Protein AF-0000000082575675 (afdb_homodimer)

Foldseek 3Di:
DDPVVQLVLQLVLLVLLLVLLVLLQPDDQAQALCRVLLVVLSVLSNLLNVVSVQQNVVSDGDDPQQSVLSVLLSVLSVLSSVLSVCRRLAARLLCLVCVVVSLVSSLVSLVSNLVSLVSHDCVPGDDDPVSSVSSVVSSVVSVVVNPDSPDDDPLSVVLLVQLQPDLQHDLVSLVVNCNNSVVQAPVSLVSNVVNLVVVCVVVVNCPDPVNVSSVSSSVNSNVSNCVPPVPPDDPPDPPDPPVPPPPCPDPQAQVVPPNDDQPAWDQAPVRGTDRPVCVVVCVPVPRDRPPPPDPPPPPDD/DDPVVQLVLQLVLLVLLLVLLVLLQPDDQAQALCRVLLVVLSVLSNLLNVVSVQLNVVSDGDDPQQSVLSVLLSVLSVLSSVLSVCRRQAARLLCLVCVVVSLVSSLVSLVSNLVSLVSHDCVPGPDDPVSSVSSVVSSVVSVVCNPDSPDDDPLSVVLLVQLQVDLQHDLVSLVVNCNNSVVQAPVSLVSNVVNLVVVCVVVVNCPDPSNVSSVSSSVNSNVSNCVPPVPPDDPPDVPDDPPPPPPCPDPQAQVVPDNDDQPAWDQAPVRGTDRPCCVVVCVPVPRDRPPPPDPPDPPDD

pLDDT: mean 75.64, std 25.2, range [18.39, 97.75]

Nearest PDB structures (foldseek):
  7td2-assembly1_R  TM=2.313E-01  e=3.193E-01  Homo sapiens
  7ra3-assembly1_R  TM=1.760E-01  e=7.974E-01  Homo sapiens
  7td2-assembly1_R  TM=2.293E-01  e=9.152E-01  Homo sapiens
  7ra3-assembly1_R  TM=1.755E-01  e=5.450E-01  Homo sapiens
  8snb-assembly1_8K  TM=1.711E-01  e=9.849E+00  Strongylocentrotus purpuratus

Structure (mmCIF, N/CA/C/O backbone):
data_AF-0000000082575675-model_v1
#
loop_
_entity.id
_entity.type
_entity.pdbx_description
1 polymer 'RING-type E3 ubiquitin transferase'
#
loop_
_atom_site.group_PDB
_atom_site.id
_atom_site.type_symbol
_atom_site.label_atom_id
_atom_site.label_alt_id
_atom_site.label_comp_id
_atom_site.label_asym_id
_atom_site.label_entity_id
_atom_site.label_seq_id
_atom_site.pdbx_PDB_ins_code
_atom_site.Cartn_x
_atom_site.Cartn_y
_atom_site.Cartn_z
_atom_site.occupancy
_atom_site.B_iso_or_equiv
_atom_site.auth_seq_id
_atom_site.auth_comp_id
_atom_site.auth_asym_id
_atom_site.auth_atom_id
_atom_site.pdbx_PDB_model_num
ATOM 1 N N . MET A 1 1 ? -35.219 -10.273 1.42 1 33.41 1 MET A N 1
ATOM 2 C CA . MET A 1 1 ? -33.938 -10.016 0.736 1 33.41 1 MET A CA 1
ATOM 3 C C . MET A 1 1 ? -33.062 -11.258 0.733 1 33.41 1 MET A C 1
ATOM 5 O O . MET A 1 1 ? -32.75 -11.797 1.793 1 33.41 1 MET A O 1
ATOM 9 N N . GLY A 1 2 ? -32.906 -12.031 -0.194 1 40.53 2 GLY A N 1
ATOM 10 C CA . GLY A 1 2 ? -32.469 -13.422 -0.249 1 40.53 2 GLY A CA 1
ATOM 11 C C . GLY A 1 2 ? -30.984 -13.586 -0.082 1 40.53 2 GLY A C 1
ATOM 12 O O . GLY A 1 2 ? -30.234 -12.609 -0.113 1 40.53 2 GLY A O 1
ATOM 13 N N . PRO A 1 3 ? -30.5 -14.758 0.224 1 50.44 3 PRO A N 1
ATOM 14 C CA . PRO A 1 3 ? -29.125 -15.148 0.514 1 50.44 3 PRO A CA 1
ATOM 15 C C . PRO A 1 3 ? -28.125 -14.641 -0.527 1 50.44 3 PRO A C 1
ATOM 17 O O . PRO A 1 3 ? -27 -14.266 -0.183 1 50.44 3 PRO A O 1
ATOM 20 N N . MET A 1 4 ? -28.531 -14.688 -1.763 1 51.62 4 MET A N 1
ATOM 21 C CA . MET A 1 4 ? -27.734 -14.258 -2.9 1 51.62 4 MET A CA 1
ATOM 22 C C . MET A 1 4 ? -27.484 -12.758 -2.852 1 51.62 4 MET A C 1
ATOM 24 O O . MET A 1 4 ? -26.391 -12.289 -3.211 1 51.62 4 MET A O 1
ATOM 28 N N . GLU A 1 5 ? -28.484 -12.031 -2.441 1 52.62 5 GLU A N 1
ATOM 29 C CA . GLU A 1 5 ? -28.438 -10.57 -2.391 1 52.62 5 GLU A CA 1
ATOM 30 C C . GLU A 1 5 ? -27.453 -10.094 -1.321 1 52.62 5 GLU A C 1
ATOM 32 O O . GLU A 1 5 ? -26.719 -9.125 -1.53 1 52.62 5 GLU A O 1
ATOM 37 N N . ASP A 1 6 ? -27.453 -10.867 -0.241 1 57.19 6 ASP A N 1
ATOM 38 C CA . ASP A 1 6 ? -26.594 -10.523 0.89 1 57.19 6 ASP A CA 1
ATOM 39 C C . ASP A 1 6 ? -25.125 -10.742 0.55 1 57.19 6 ASP A C 1
ATOM 41 O O . ASP A 1 6 ? -24.266 -9.945 0.948 1 57.19 6 ASP A O 1
ATOM 45 N N . SER A 1 7 ? -24.922 -11.812 -0.315 1 65.44 7 SER A N 1
ATOM 46 C CA . SER A 1 7 ? -23.547 -12.117 -0.703 1 65.44 7 SER A CA 1
ATOM 47 C C . SER A 1 7 ? -22.969 -11.031 -1.613 1 65.44 7 SER A C 1
ATOM 49 O O . SER A 1 7 ? -21.812 -10.641 -1.473 1 65.44 7 SER A O 1
ATOM 51 N N . GLN A 1 8 ? -23.891 -10.484 -2.369 1 77.44 8 GLN A N 1
ATOM 52 C CA . GLN A 1 8 ? -23.453 -9.469 -3.32 1 77.44 8 GLN A CA 1
ATOM 53 C C . GLN A 1 8 ? -23.156 -8.141 -2.617 1 77.44 8 GLN A C 1
ATOM 55 O O . GLN A 1 8 ? -22.219 -7.438 -2.98 1 77.44 8 GLN A O 1
ATOM 60 N N . GLU A 1 9 ? -23.984 -7.98 -1.524 1 82.25 9 GLU A N 1
ATOM 61 C CA . GLU A 1 9 ? -23.797 -6.738 -0.782 1 82.25 9 GLU A CA 1
ATOM 62 C C . GLU A 1 9 ? -22.453 -6.727 -0.055 1 82.25 9 GLU A C 1
ATOM 64 O O . GLU A 1 9 ? -21.766 -5.703 -0.022 1 82.25 9 GLU A O 1
ATOM 69 N N . GLY A 1 10 ? -22.141 -7.879 0.469 1 85.81 10 GLY A N 1
ATOM 70 C CA . GLY A 1 10 ? -20.859 -8.008 1.146 1 85.81 10 GLY A CA 1
ATOM 71 C C . GLY A 1 10 ? -19.672 -7.816 0.221 1 85.81 10 GLY A C 1
ATOM 72 O O . GLY A 1 10 ? -18.688 -7.16 0.584 1 85.81 10 GLY A O 1
ATOM 73 N N . GLU A 1 11 ? -19.844 -8.305 -0.912 1 87.88 11 GLU A N 1
ATOM 74 C CA . GLU A 1 11 ? -18.766 -8.188 -1.89 1 87.88 11 GLU A CA 1
ATOM 75 C C . GLU A 1 11 ? -18.578 -6.742 -2.334 1 87.88 11 GLU A C 1
ATOM 77 O O . GLU A 1 11 ? -17.438 -6.285 -2.512 1 87.88 11 GLU A O 1
ATOM 82 N N . LEU A 1 12 ? -19.672 -6.09 -2.537 1 90 12 LEU A N 1
ATOM 83 C CA . LEU A 1 12 ? -19.609 -4.688 -2.93 1 90 12 LEU A CA 1
ATOM 84 C C . LEU A 1 12 ? -18.984 -3.84 -1.829 1 90 12 LEU A C 1
ATOM 86 O O . LEU A 1 12 ? -18.188 -2.947 -2.111 1 90 12 LEU A O 1
ATOM 90 N N . LEU A 1 13 ? -19.391 -4.18 -0.627 1 93.81 13 LEU A N 1
ATOM 91 C CA . LEU A 1 13 ? -18.844 -3.463 0.521 1 93.81 13 LEU A CA 1
ATOM 92 C C . LEU A 1 13 ? -17.344 -3.674 0.624 1 93.81 13 LEU A C 1
ATOM 94 O O . LEU A 1 13 ? -16.578 -2.717 0.819 1 93.81 13 LEU A O 1
ATOM 98 N N . LEU A 1 14 ? -16.906 -4.867 0.437 1 93.5 14 LEU A N 1
ATOM 99 C CA . LEU A 1 14 ? -15.484 -5.176 0.5 1 93.5 14 LEU A CA 1
ATOM 100 C C . LEU A 1 14 ? -14.727 -4.477 -0.626 1 93.5 14 LEU A C 1
ATOM 102 O O . LEU A 1 14 ? -13.602 -4.012 -0.427 1 93.5 14 LEU A O 1
ATOM 106 N N . SER A 1 15 ? -15.289 -4.383 -1.742 1 92.5 15 SER A N 1
ATOM 107 C CA . SER A 1 15 ? -14.68 -3.688 -2.869 1 92.5 15 SER A CA 1
ATOM 108 C C . SER A 1 15 ? -14.523 -2.199 -2.582 1 92.5 15 SER A C 1
ATOM 110 O O . SER A 1 15 ? -13.477 -1.613 -2.869 1 92.5 15 SER A O 1
ATOM 112 N N . ARG A 1 16 ? -15.5 -1.662 -1.991 1 93.75 16 ARG A N 1
ATOM 113 C CA . ARG A 1 16 ? -15.453 -0.246 -1.644 1 93.75 16 ARG A CA 1
ATOM 114 C C . ARG A 1 16 ? -14.367 0.026 -0.602 1 93.75 16 ARG A C 1
ATOM 116 O O . ARG A 1 16 ? -13.656 1.027 -0.687 1 93.75 16 ARG A O 1
ATOM 123 N N . LEU A 1 17 ? -14.328 -0.839 0.327 1 95.81 17 LEU A N 1
ATOM 124 C CA . LEU A 1 17 ? -13.312 -0.707 1.369 1 95.81 17 LEU A CA 1
ATOM 125 C C . LEU A 1 17 ? -11.914 -0.817 0.78 1 95.81 17 LEU A C 1
ATOM 127 O O . LEU A 1 17 ? -11.023 -0.047 1.143 1 95.81 17 LEU A O 1
ATOM 131 N N . SER A 1 18 ? -11.734 -1.709 -0.095 1 93.5 18 SER A N 1
ATOM 132 C CA . SER A 1 18 ? -10.453 -1.866 -0.773 1 93.5 18 SER A CA 1
ATOM 133 C C . SER A 1 18 ? -10.102 -0.629 -1.594 1 93.5 18 SER A C 1
ATOM 135 O O . SER A 1 18 ? -8.953 -0.184 -1.601 1 93.5 18 SER A O 1
ATOM 137 N N . GLU A 1 19 ? -11.055 -0.089 -2.246 1 92.69 19 GLU A N 1
ATOM 138 C CA . GLU A 1 19 ? -10.859 1.117 -3.043 1 92.69 19 GLU A CA 1
ATOM 139 C C . GLU A 1 19 ? -10.477 2.305 -2.164 1 92.69 19 GLU A C 1
ATOM 141 O O . GLU A 1 19 ? -9.609 3.1 -2.525 1 92.69 19 GLU A O 1
ATOM 146 N N . SER A 1 20 ? -11.156 2.383 -1.087 1 94.56 20 SER A N 1
ATOM 147 C CA . SER A 1 20 ? -10.867 3.475 -0.162 1 94.56 20 SER A CA 1
ATOM 148 C C . SER A 1 20 ? -9.438 3.395 0.357 1 94.56 20 SER A C 1
ATOM 150 O O . SER A 1 20 ? -8.727 4.402 0.39 1 94.56 20 SER A O 1
ATOM 152 N N . THR A 1 21 ? -9.023 2.234 0.782 1 94.44 21 THR A N 1
ATOM 153 C CA . THR A 1 21 ? -7.668 2.061 1.29 1 94.44 21 THR A CA 1
ATOM 154 C C . THR A 1 21 ? -6.641 2.303 0.186 1 94.44 21 THR A C 1
ATOM 156 O O . THR A 1 21 ? -5.574 2.865 0.437 1 94.44 21 THR A O 1
ATOM 159 N N . LYS A 1 22 ? -6.992 1.886 -0.979 1 92.12 22 LYS A N 1
ATOM 160 C CA . LYS A 1 22 ? -6.109 2.131 -2.117 1 92.12 22 LYS A CA 1
ATOM 161 C C . LYS A 1 22 ? -5.984 3.625 -2.402 1 92.12 22 LYS A C 1
ATOM 163 O O . LYS A 1 22 ? -4.887 4.125 -2.645 1 92.12 22 LYS A O 1
ATOM 168 N N . ALA A 1 23 ? -7.078 4.316 -2.357 1 93.69 23 ALA A N 1
ATOM 169 C CA . ALA A 1 23 ? -7.078 5.762 -2.574 1 93.69 23 ALA A CA 1
ATOM 170 C C . ALA A 1 23 ? -6.203 6.473 -1.545 1 93.69 23 ALA A C 1
ATOM 172 O O . ALA A 1 23 ? -5.445 7.383 -1.888 1 93.69 23 ALA A O 1
ATOM 173 N N . ILE A 1 24 ? -6.273 6.059 -0.36 1 95.12 24 ILE A N 1
ATOM 174 C CA . ILE A 1 24 ? -5.48 6.652 0.711 1 95.12 24 ILE A CA 1
ATOM 175 C C . ILE A 1 24 ?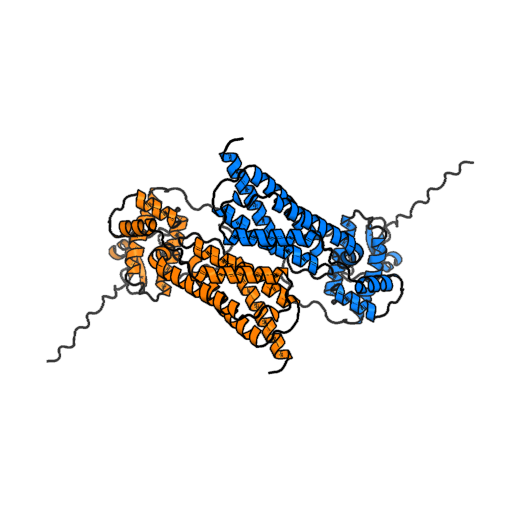 -4 6.344 0.49 1 95.12 24 ILE A C 1
ATOM 177 O O . ILE A 1 24 ? -3.145 7.211 0.689 1 95.12 24 ILE A O 1
ATOM 181 N N . SER A 1 25 ? -3.748 5.141 0.082 1 91.25 25 SER A N 1
ATOM 182 C CA . SER A 1 25 ? -2.371 4.711 -0.131 1 91.25 25 SER A CA 1
ATOM 183 C C . SER A 1 25 ? -1.717 5.488 -1.267 1 91.25 25 SER A C 1
ATOM 185 O O . SER A 1 25 ? -0.489 5.566 -1.347 1 91.25 25 SER A O 1
ATOM 187 N N . GLU A 1 26 ? -2.463 6.074 -2.127 1 89.94 26 GLU A N 1
ATOM 188 C CA . GLU A 1 26 ? -1.942 6.758 -3.309 1 89.94 26 GLU A CA 1
ATOM 189 C C . GLU A 1 26 ? -1.801 8.258 -3.062 1 89.94 26 GLU A C 1
ATOM 191 O O . GLU A 1 26 ? -1.358 8.992 -3.945 1 89.94 26 GLU A O 1
ATOM 196 N N . LEU A 1 27 ? -2.166 8.625 -1.932 1 91.56 27 LEU A N 1
ATOM 197 C CA . LEU A 1 27 ? -2.031 10.047 -1.609 1 91.56 27 LEU A CA 1
ATOM 198 C C . LEU A 1 27 ? -0.563 10.445 -1.529 1 91.56 27 LEU A C 1
ATOM 200 O O . LEU A 1 27 ? 0.277 9.664 -1.084 1 91.56 27 LEU A O 1
ATOM 204 N N . SER A 1 28 ? -0.309 11.594 -1.921 1 85.81 28 SER A N 1
ATOM 205 C CA . SER A 1 28 ? 1.056 12.109 -1.909 1 85.81 28 SER A CA 1
ATOM 206 C C . SER A 1 28 ? 1.482 12.508 -0.5 1 85.81 28 SER A C 1
ATOM 208 O O . SER A 1 28 ? 0.663 12.531 0.42 1 85.81 28 SER A O 1
ATOM 210 N N . ASP A 1 29 ? 2.748 12.781 -0.401 1 85.62 29 ASP A N 1
ATOM 211 C CA . ASP A 1 29 ? 3.305 13.203 0.88 1 85.62 29 ASP A CA 1
ATOM 212 C C . ASP A 1 29 ? 2.758 14.57 1.293 1 85.62 29 ASP A C 1
ATOM 214 O O . ASP A 1 29 ? 2.518 15.43 0.444 1 85.62 29 ASP A O 1
ATOM 218 N N . CYS A 1 30 ? 2.566 14.688 2.486 1 88.06 30 CYS A N 1
ATOM 219 C CA . CYS A 1 30 ? 2.051 15.922 3.078 1 88.06 30 CYS A CA 1
ATOM 220 C C . CYS A 1 30 ? 3.189 16.828 3.514 1 88.06 30 CYS A C 1
ATOM 222 O O . CYS A 1 30 ? 4.059 16.422 4.285 1 88.06 30 CYS A O 1
ATOM 224 N N . ARG A 1 31 ? 3.17 18.016 2.982 1 87.94 31 ARG A N 1
ATOM 225 C CA . ARG A 1 31 ? 4.219 18.984 3.305 1 87.94 31 ARG A CA 1
ATOM 226 C C . ARG A 1 31 ? 3.652 20.172 4.059 1 87.94 31 ARG A C 1
ATOM 228 O O . ARG A 1 31 ? 3.66 21.297 3.547 1 87.94 31 ARG A O 1
ATOM 235 N N . ASN A 1 32 ? 3.104 20 5.148 1 90.38 32 ASN A N 1
ATOM 236 C CA . ASN A 1 32 ? 2.588 21.047 6.012 1 90.38 32 ASN A CA 1
ATOM 237 C C . ASN A 1 32 ? 2.742 20.688 7.488 1 90.38 32 ASN A C 1
ATOM 239 O O . ASN A 1 32 ? 3.461 19.75 7.832 1 90.38 32 ASN A O 1
ATOM 243 N N . VAL A 1 33 ? 2.197 21.469 8.336 1 90.25 33 VAL A N 1
ATOM 244 C CA . VAL A 1 33 ? 2.41 21.359 9.781 1 90.25 33 VAL A CA 1
ATOM 245 C C . VAL A 1 33 ? 1.739 20.094 10.297 1 90.25 33 VAL A C 1
ATOM 247 O O . VAL A 1 33 ? 2.023 19.641 11.414 1 90.25 33 VAL A O 1
ATOM 250 N N . CYS A 1 34 ? 0.822 19.469 9.539 1 90.44 34 CYS A N 1
ATOM 251 C CA . CYS A 1 34 ? 0.095 18.281 9.969 1 90.44 34 CYS A CA 1
ATOM 252 C C . CYS A 1 34 ? 0.755 17.016 9.43 1 90.44 34 CYS A C 1
ATOM 254 O O . CYS A 1 34 ? 0.126 15.961 9.375 1 90.44 34 CYS A O 1
ATOM 256 N N . LYS A 1 35 ? 1.898 17.062 9.047 1 90.62 35 LYS A N 1
ATOM 257 C CA . LYS A 1 35 ? 2.604 15.977 8.367 1 90.62 35 LYS A CA 1
ATOM 258 C C . LYS A 1 35 ? 2.586 14.703 9.211 1 90.62 35 LYS A C 1
ATOM 260 O O . LYS A 1 35 ? 2.328 13.609 8.688 1 90.62 35 LYS A O 1
ATOM 265 N N . LYS A 1 36 ? 2.854 14.844 10.477 1 88.88 36 LYS A N 1
ATOM 266 C CA . LYS A 1 36 ? 2.953 13.672 11.344 1 88.88 36 LYS A CA 1
ATOM 267 C C . LYS A 1 36 ? 1.596 13 11.516 1 88.88 36 LYS A C 1
ATOM 269 O O . LYS A 1 36 ? 1.482 11.781 11.367 1 88.88 36 LYS A O 1
ATOM 274 N N . MET A 1 37 ? 0.579 13.781 11.852 1 91.81 37 MET A N 1
ATOM 275 C CA . MET A 1 37 ? -0.765 13.234 12 1 91.81 37 MET A CA 1
ATOM 276 C C . MET A 1 37 ? -1.261 12.633 10.695 1 91.81 37 MET A C 1
ATOM 278 O O . MET A 1 37 ? -1.864 11.555 10.688 1 91.81 37 MET A O 1
ATOM 282 N N . TYR A 1 38 ? -1.013 13.391 9.656 1 94.12 38 TYR A N 1
ATOM 283 C CA . TYR A 1 38 ? -1.367 12.938 8.312 1 94.12 38 TYR A CA 1
ATOM 284 C C . TYR A 1 38 ? -0.706 11.602 7.992 1 94.12 38 TYR A C 1
ATOM 286 O O . TYR A 1 38 ? -1.381 10.648 7.605 1 94.12 38 TYR A O 1
ATOM 294 N N . GLY A 1 39 ? 0.569 11.531 8.188 1 93.31 39 GLY A N 1
ATOM 295 C CA . GLY A 1 39 ? 1.328 10.328 7.887 1 93.31 39 GLY A CA 1
ATOM 296 C C . GLY A 1 39 ? 0.887 9.125 8.703 1 93.31 39 GLY A C 1
ATOM 297 O O . GLY A 1 39 ? 0.804 8.016 8.18 1 93.31 39 GLY A O 1
ATOM 298 N N . ASN A 1 40 ? 0.682 9.336 9.938 1 92.81 40 ASN A N 1
ATOM 299 C CA . ASN A 1 40 ? 0.249 8.266 10.82 1 92.81 40 ASN A CA 1
ATOM 300 C C . ASN A 1 40 ? -1.088 7.676 10.375 1 92.81 40 ASN A C 1
ATOM 302 O O . ASN A 1 40 ? -1.254 6.457 10.336 1 92.81 40 ASN A O 1
ATOM 306 N N . LEU A 1 41 ? -2.014 8.57 10.102 1 95.5 41 LEU A N 1
ATOM 307 C CA . LEU A 1 41 ? -3.332 8.109 9.68 1 95.5 41 LEU A CA 1
ATOM 308 C C . LEU A 1 41 ? -3.252 7.359 8.359 1 95.5 41 LEU A C 1
ATOM 310 O O . LEU A 1 41 ? -3.873 6.305 8.195 1 95.5 41 LEU A O 1
ATOM 314 N N . VAL A 1 42 ? -2.496 7.879 7.418 1 96 42 VAL A N 1
ATOM 315 C CA . VAL A 1 42 ? -2.312 7.227 6.125 1 96 42 VAL A CA 1
ATOM 316 C C . VAL A 1 42 ? -1.704 5.844 6.324 1 96 42 VAL A C 1
ATOM 318 O O . VAL A 1 42 ? -2.182 4.859 5.75 1 96 42 VAL A O 1
ATOM 321 N N . ARG A 1 43 ? -0.682 5.75 7.062 1 95.12 43 ARG A N 1
ATOM 322 C CA . ARG A 1 43 ? 0.012 4.492 7.32 1 95.12 43 ARG A CA 1
ATOM 323 C C . ARG A 1 43 ? -0.935 3.457 7.918 1 95.12 43 ARG A C 1
ATOM 325 O O . ARG A 1 43 ? -1.006 2.324 7.441 1 95.12 43 ARG A O 1
ATOM 332 N N . ARG A 1 44 ? -1.637 3.828 8.969 1 96.38 44 ARG A N 1
ATOM 333 C CA . ARG A 1 44 ? -2.549 2.906 9.641 1 96.38 44 ARG A CA 1
ATOM 334 C C . ARG A 1 44 ? -3.637 2.422 8.688 1 96.38 44 ARG A C 1
ATOM 336 O O . ARG A 1 44 ? -3.947 1.229 8.648 1 96.38 44 ARG A O 1
ATOM 343 N N . ALA A 1 45 ? -4.188 3.334 7.98 1 96.12 45 ALA A N 1
ATOM 344 C CA . ALA A 1 45 ? -5.254 2.984 7.043 1 96.12 45 ALA A CA 1
ATOM 345 C C . ALA A 1 45 ? -4.75 2.023 5.973 1 96.12 45 ALA A C 1
ATOM 347 O O . ALA A 1 45 ? -5.441 1.069 5.609 1 96.12 45 ALA A O 1
ATOM 348 N N . LYS A 1 46 ? -3.555 2.312 5.473 1 93.69 46 LYS A N 1
ATOM 349 C CA . LYS A 1 46 ? -2.959 1.477 4.434 1 93.69 46 LYS A CA 1
ATOM 350 C C . LYS A 1 46 ? -2.75 0.049 4.93 1 93.69 46 LYS A C 1
ATOM 352 O O . LYS A 1 46 ? -2.852 -0.904 4.156 1 93.69 46 LYS A O 1
ATOM 357 N N . LEU A 1 47 ? -2.461 -0.12 6.148 1 95.81 47 LEU A N 1
ATOM 358 C CA . LEU A 1 47 ? -2.135 -1.412 6.742 1 95.81 47 LEU A CA 1
ATOM 359 C C . LEU A 1 47 ? -3.383 -2.275 6.891 1 95.81 47 LEU A C 1
ATOM 361 O O . LEU A 1 47 ? -3.289 -3.467 7.188 1 95.81 47 LEU A O 1
ATOM 365 N N . LEU A 1 48 ? -4.574 -1.764 6.598 1 96.44 48 LEU A N 1
ATOM 366 C CA . LEU A 1 48 ? -5.828 -2.512 6.648 1 96.44 48 LEU A CA 1
ATOM 367 C C . LEU A 1 48 ? -6.082 -3.234 5.328 1 96.44 48 LEU A C 1
ATOM 369 O O . LEU A 1 48 ? -6.934 -4.121 5.258 1 96.44 48 LEU A O 1
ATOM 373 N N . SER A 1 49 ? -5.348 -2.961 4.32 1 94.69 49 SER A N 1
ATOM 374 C CA . SER A 1 49 ? -5.621 -3.422 2.963 1 94.69 49 SER A CA 1
ATOM 375 C C . SER A 1 49 ? -5.617 -4.945 2.885 1 94.69 49 SER A C 1
ATOM 377 O O . SER A 1 49 ? -6.5 -5.543 2.27 1 94.69 49 SER A O 1
ATOM 379 N N . PRO A 1 50 ? -4.641 -5.617 3.576 1 94.5 50 PRO A N 1
ATOM 380 C CA . PRO A 1 50 ? -4.617 -7.078 3.475 1 94.5 50 PRO A CA 1
ATOM 381 C C . PRO A 1 50 ? -5.91 -7.723 3.971 1 94.5 50 PRO A C 1
ATOM 383 O O . PRO A 1 50 ? -6.293 -8.797 3.492 1 94.5 50 PRO A O 1
ATOM 386 N N . LEU A 1 51 ? -6.586 -7.098 4.902 1 95.12 51 LEU A N 1
ATOM 387 C CA . LEU A 1 51 ? -7.836 -7.617 5.441 1 95.12 51 LEU A CA 1
ATOM 388 C C . LEU A 1 51 ? -8.898 -7.719 4.352 1 95.12 51 LEU A C 1
ATOM 390 O O . LEU A 1 51 ? -9.508 -8.781 4.168 1 95.12 51 LEU A O 1
ATOM 394 N N . PHE A 1 52 ? -9.008 -6.715 3.615 1 94.38 52 PHE A N 1
ATOM 395 C CA . PHE A 1 52 ? -10.047 -6.66 2.592 1 94.38 52 PHE A CA 1
ATOM 396 C C . PHE A 1 52 ? -9.68 -7.543 1.403 1 94.38 52 PHE A C 1
ATOM 398 O O . PHE A 1 52 ? -10.547 -8.188 0.813 1 94.38 52 PHE A O 1
ATOM 405 N N . GLU A 1 53 ? -8.422 -7.5 1.054 1 90.44 53 GLU A N 1
ATOM 406 C CA . GLU A 1 53 ? -7.953 -8.32 -0.058 1 90.44 53 GLU A CA 1
ATOM 407 C C . GLU A 1 53 ? -8.195 -9.805 0.207 1 90.44 53 GLU A C 1
ATOM 409 O O . GLU A 1 53 ? -8.688 -10.523 -0.667 1 90.44 53 GLU A O 1
ATOM 414 N N . GLU A 1 54 ? -7.926 -10.234 1.37 1 92.06 54 GLU A N 1
ATOM 415 C CA . GLU A 1 54 ? -8.102 -11.641 1.706 1 92.06 54 GLU A CA 1
ATOM 416 C C . GLU A 1 54 ? -9.578 -12.016 1.774 1 92.06 54 GLU A C 1
ATOM 418 O O . GLU A 1 54 ? -9.969 -13.109 1.356 1 92.06 54 GLU A O 1
ATOM 423 N N . LEU A 1 55 ? -10.375 -11.188 2.291 1 91.81 55 LEU A N 1
ATOM 424 C CA . LEU A 1 55 ? -11.805 -11.469 2.395 1 91.81 55 LEU A CA 1
ATOM 425 C C . LEU A 1 55 ? -12.453 -11.508 1.015 1 91.81 55 LEU A C 1
ATOM 427 O O . LEU A 1 55 ? -13.367 -12.297 0.775 1 91.81 55 LEU A O 1
ATOM 431 N N . ARG A 1 56 ? -11.984 -10.719 0.139 1 88.06 56 ARG A N 1
ATOM 432 C CA . ARG A 1 56 ? -12.5 -10.719 -1.225 1 88.06 56 ARG A CA 1
ATOM 433 C C . ARG A 1 56 ? -12.141 -12.016 -1.949 1 88.06 56 ARG A C 1
ATOM 435 O O . ARG A 1 56 ? -12.93 -12.531 -2.74 1 88.06 56 ARG A O 1
ATOM 442 N N . ASP A 1 57 ? -10.992 -12.516 -1.655 1 83.5 57 ASP A N 1
ATOM 443 C CA . ASP A 1 57 ? -10.508 -13.734 -2.307 1 83.5 57 ASP A CA 1
ATOM 444 C C . ASP A 1 57 ? -11.234 -14.969 -1.779 1 83.5 57 ASP A C 1
ATOM 446 O O . ASP A 1 57 ? -11.312 -15.984 -2.469 1 83.5 57 ASP A O 1
ATOM 450 N N . SER A 1 58 ? -11.68 -15.031 -0.552 1 80.44 58 SER A N 1
ATOM 451 C CA . SER A 1 58 ? -12.32 -16.188 0.053 1 80.44 58 SER A CA 1
ATOM 452 C C . SER A 1 58 ? -13.711 -16.422 -0.527 1 80.44 58 SER A C 1
ATOM 454 O O . SER A 1 58 ? -14.234 -17.547 -0.484 1 80.44 58 SER A O 1
ATOM 456 N N . GLU A 1 59 ? -14.305 -15.648 -1.242 1 71.44 59 GLU A N 1
ATOM 457 C CA . GLU A 1 59 ? -15.617 -15.75 -1.871 1 71.44 59 GLU A CA 1
ATOM 458 C C . GLU A 1 59 ? -16.672 -16.219 -0.871 1 71.44 59 GLU A C 1
ATOM 460 O O . GLU A 1 59 ? -17.75 -16.688 -1.264 1 71.44 59 GLU A O 1
ATOM 465 N N . GLU A 1 60 ? -16.281 -16.25 0.356 1 79.12 60 GLU A N 1
ATOM 466 C CA . GLU A 1 60 ? -17.281 -16.594 1.36 1 79.12 60 GLU A CA 1
ATOM 467 C C . GLU A 1 60 ? -18.156 -15.398 1.724 1 79.12 60 GLU A C 1
ATOM 469 O O . GLU A 1 60 ? -17.688 -14.258 1.702 1 79.12 60 GLU A O 1
ATOM 474 N N . GLY A 1 61 ? -19.359 -15.625 1.895 1 82.12 61 GLY A N 1
ATOM 475 C CA . GLY A 1 61 ? -20.281 -14.562 2.295 1 82.12 61 GLY A CA 1
ATOM 476 C C . GLY A 1 61 ? -20.016 -14.039 3.693 1 82.12 61 GLY A C 1
ATOM 477 O O . GLY A 1 61 ? -19.297 -14.672 4.473 1 82.12 61 GLY A O 1
ATOM 478 N N . LEU A 1 62 ? -20.375 -12.844 3.943 1 87.06 62 LEU A N 1
ATOM 479 C CA . LEU A 1 62 ? -20.203 -12.203 5.242 1 87.06 62 LEU A CA 1
ATOM 480 C C . LEU A 1 62 ? -21.5 -12.219 6.039 1 87.06 62 LEU A C 1
ATOM 482 O O . LEU A 1 62 ? -22.578 -12 5.48 1 87.06 62 LEU A O 1
ATOM 486 N N . ASP A 1 63 ? -21.375 -12.508 7.293 1 87.06 63 ASP A N 1
ATOM 487 C CA . ASP A 1 63 ? -22.531 -12.445 8.188 1 87.06 63 ASP A CA 1
ATOM 488 C C . ASP A 1 63 ? -23.031 -11.008 8.344 1 87.06 63 ASP A C 1
ATOM 490 O O . ASP A 1 63 ? -22.281 -10.062 8.125 1 87.06 63 ASP A O 1
ATOM 494 N N . ASP A 1 64 ? -24.234 -10.852 8.812 1 87.62 64 ASP A N 1
ATOM 495 C CA . ASP A 1 64 ? -24.875 -9.547 8.93 1 87.62 64 ASP A CA 1
ATOM 496 C C . ASP A 1 64 ? -24.141 -8.656 9.93 1 87.62 64 ASP A C 1
ATOM 498 O O . ASP A 1 64 ? -24.016 -7.449 9.711 1 87.62 64 ASP A O 1
ATOM 502 N N . ASP A 1 65 ? -23.719 -9.211 10.961 1 88.56 65 ASP A N 1
ATOM 503 C CA . ASP A 1 65 ? -23.016 -8.422 11.977 1 88.56 65 ASP A CA 1
ATOM 504 C C . ASP A 1 65 ? -21.688 -7.887 11.438 1 88.56 65 ASP A C 1
ATOM 506 O O . ASP A 1 65 ? -21.312 -6.758 11.758 1 88.56 65 ASP A O 1
ATOM 510 N N . VAL A 1 66 ? -21.062 -8.703 10.664 1 90.25 66 VAL A N 1
ATOM 511 C CA . VAL A 1 66 ? -19.797 -8.305 10.07 1 90.25 66 VAL A CA 1
ATOM 512 C C . VAL A 1 66 ? -20.031 -7.207 9.031 1 90.25 66 VAL A C 1
ATOM 514 O O . VAL A 1 66 ? -19.266 -6.242 8.953 1 90.25 66 VAL A O 1
ATOM 517 N N . VAL A 1 67 ? -21.109 -7.355 8.312 1 92.31 67 VAL A N 1
ATOM 518 C CA . VAL A 1 67 ? -21.453 -6.363 7.297 1 92.31 67 VAL A CA 1
ATOM 519 C C . VAL A 1 67 ? -21.688 -5.008 7.953 1 92.31 67 VAL A C 1
ATOM 521 O O . VAL A 1 67 ? -21.234 -3.979 7.457 1 92.31 67 VAL A O 1
ATOM 524 N N . LYS A 1 68 ? -22.328 -4.965 9.031 1 93.44 68 LYS A N 1
ATOM 525 C CA . LYS A 1 68 ? -22.594 -3.721 9.75 1 93.44 68 LYS A CA 1
ATOM 526 C C . LYS A 1 68 ? -21.312 -3.076 10.242 1 93.44 68 LYS A C 1
ATOM 528 O O . LYS A 1 68 ? -21.125 -1.861 10.125 1 93.44 68 LYS A O 1
ATOM 533 N N . ALA A 1 69 ? -20.453 -3.893 10.766 1 94 69 ALA A N 1
ATOM 534 C CA . ALA A 1 69 ? -19.172 -3.387 11.242 1 94 69 ALA A CA 1
ATOM 535 C C . ALA A 1 69 ? -18.359 -2.809 10.094 1 94 69 ALA A C 1
ATOM 537 O O . ALA A 1 69 ? -17.75 -1.741 10.227 1 94 69 ALA A O 1
ATOM 538 N N . PHE A 1 70 ? -18.391 -3.512 9.016 1 95.88 70 PHE A N 1
ATOM 539 C CA . PHE A 1 70 ? -17.625 -3.062 7.855 1 95.88 70 PHE A CA 1
ATOM 540 C C . PHE A 1 70 ? -18.234 -1.802 7.258 1 95.88 70 PHE A C 1
ATOM 542 O O . PHE A 1 70 ? -17.531 -0.959 6.707 1 95.88 70 PHE A O 1
ATOM 549 N N . GLU A 1 71 ? -19.516 -1.644 7.375 1 96.12 71 GLU A N 1
ATOM 550 C CA . GLU A 1 71 ? -20.156 -0.401 6.949 1 96.12 71 GLU A CA 1
ATOM 551 C C . GLU A 1 71 ? -19.688 0.778 7.797 1 96.12 71 GLU A C 1
ATOM 553 O O . GLU A 1 71 ? -19.422 1.863 7.273 1 96.12 71 GLU A O 1
ATOM 558 N N . SER A 1 72 ? -19.641 0.538 9.062 1 97 72 SER A N 1
ATOM 559 C CA . SER A 1 72 ? -19.109 1.564 9.953 1 97 72 SER A CA 1
ATOM 560 C C . SER A 1 72 ? -17.656 1.906 9.609 1 97 72 SER A C 1
ATOM 562 O O . SER A 1 72 ? -17.266 3.076 9.641 1 97 72 SER A O 1
ATOM 564 N N . LEU A 1 73 ? -16.906 0.9 9.297 1 97.5 73 LEU A N 1
ATOM 565 C CA . LEU A 1 73 ? -15.516 1.105 8.922 1 97.5 73 LEU A CA 1
ATOM 566 C C . LEU A 1 73 ? -15.422 1.902 7.621 1 97.5 73 LEU A C 1
ATOM 568 O O . LEU A 1 73 ? -14.57 2.783 7.492 1 97.5 73 LEU A O 1
ATOM 572 N N . ARG A 1 74 ? -16.312 1.558 6.738 1 97.06 74 ARG A N 1
ATOM 573 C CA . ARG A 1 74 ? -16.344 2.281 5.473 1 97.06 74 ARG A CA 1
ATOM 574 C C . ARG A 1 74 ? -16.594 3.771 5.699 1 97.06 74 ARG A C 1
ATOM 576 O O . ARG A 1 74 ? -15.898 4.613 5.117 1 97.06 74 ARG A O 1
ATOM 583 N N . LEU A 1 75 ? -17.5 4.125 6.516 1 96.69 75 LEU A N 1
ATOM 584 C CA . LEU A 1 75 ? -17.797 5.516 6.832 1 96.69 75 LEU A CA 1
ATOM 585 C C . LEU A 1 75 ? -16.594 6.203 7.461 1 96.69 75 LEU A C 1
ATOM 587 O O . LEU A 1 75 ? -16.281 7.352 7.129 1 96.69 75 LEU A O 1
ATOM 591 N N . GLY A 1 76 ? -15.953 5.488 8.352 1 97.44 76 GLY A N 1
ATOM 592 C CA . GLY A 1 76 ? -14.734 6.027 8.953 1 97.44 76 GLY A CA 1
ATOM 593 C C . GLY A 1 76 ? -13.641 6.293 7.934 1 97.44 76 GLY A C 1
ATOM 594 O O . GLY A 1 76 ? -13 7.344 7.969 1 97.44 76 GLY A O 1
ATOM 595 N N . LEU A 1 77 ? -13.422 5.34 7.035 1 97.75 77 LEU A N 1
ATOM 596 C CA . LEU A 1 77 ? -12.391 5.484 6.016 1 97.75 77 LEU A CA 1
ATOM 597 C C . LEU A 1 77 ? -12.75 6.59 5.027 1 97.75 77 LEU A C 1
ATOM 599 O O . LEU A 1 77 ? -11.875 7.297 4.531 1 97.75 77 LEU A O 1
ATOM 603 N N . ASP A 1 78 ? -14.016 6.746 4.742 1 96.69 78 ASP A N 1
ATOM 604 C CA . ASP A 1 78 ? -14.461 7.848 3.902 1 96.69 78 ASP A CA 1
ATOM 605 C C . ASP A 1 78 ? -14.164 9.195 4.555 1 96.69 78 ASP A C 1
ATOM 607 O O . ASP A 1 78 ? -13.68 10.117 3.893 1 96.69 78 ASP A O 1
ATOM 611 N N . SER A 1 79 ? -14.461 9.258 5.809 1 97.19 79 SER A N 1
ATOM 612 C CA . SER A 1 79 ? -14.148 10.469 6.559 1 97.19 79 SER A CA 1
ATOM 613 C C . SER A 1 79 ? -12.648 10.75 6.562 1 97.19 79 SER A C 1
ATOM 615 O O . SER A 1 79 ? -12.227 11.898 6.43 1 97.19 79 SER A O 1
ATOM 617 N N . ALA A 1 80 ? -11.922 9.695 6.723 1 97.5 80 ALA A N 1
ATOM 618 C CA . ALA A 1 80 ? -10.469 9.836 6.684 1 97.5 80 ALA A CA 1
ATOM 619 C C . ALA A 1 80 ? -10 10.352 5.324 1 97.5 80 ALA A C 1
ATOM 621 O O . ALA A 1 80 ? -9.18 11.266 5.254 1 97.5 80 ALA A O 1
ATOM 622 N N . THR A 1 81 ? -10.547 9.789 4.285 1 97 81 THR A N 1
ATOM 623 C CA . THR A 1 81 ? -10.18 10.195 2.936 1 97 81 THR A CA 1
ATOM 624 C C . THR A 1 81 ? -10.492 11.672 2.713 1 97 81 THR A C 1
ATOM 626 O O . THR A 1 81 ? -9.672 12.406 2.158 1 97 81 THR A O 1
ATOM 629 N N . GLN A 1 82 ? -11.609 12.109 3.148 1 95.38 82 GLN A N 1
ATOM 630 C CA . GLN A 1 82 ? -12.008 13.5 3.012 1 95.38 82 GLN A CA 1
ATOM 631 C C . GLN A 1 82 ? -11.07 14.422 3.785 1 95.38 82 GLN A C 1
ATOM 633 O O . GLN A 1 82 ? -10.617 15.445 3.26 1 95.38 82 GLN A O 1
ATOM 638 N N . LEU A 1 83 ? -10.773 14.07 4.965 1 96.5 83 LEU A N 1
ATOM 639 C CA . LEU A 1 83 ? -9.891 14.859 5.809 1 96.5 83 LEU A CA 1
ATOM 640 C C . LEU A 1 83 ? -8.492 14.945 5.199 1 96.5 83 LEU A C 1
ATOM 642 O O . LEU A 1 83 ? -7.918 16.031 5.098 1 96.5 83 LEU A O 1
ATOM 646 N N . LEU A 1 84 ? -8 13.797 4.781 1 97.12 84 LEU A N 1
ATOM 647 C CA . LEU A 1 84 ? -6.656 13.734 4.215 1 97.12 84 LEU A CA 1
ATOM 648 C C . LEU A 1 84 ? -6.562 14.57 2.943 1 97.12 84 LEU A C 1
ATOM 650 O O . LEU A 1 84 ? -5.574 15.281 2.73 1 97.12 84 LEU A O 1
ATOM 654 N N . ASN A 1 85 ? -7.578 14.531 2.139 1 94.69 85 ASN A N 1
ATOM 655 C CA . ASN A 1 85 ? -7.605 15.344 0.925 1 94.69 85 ASN A CA 1
ATOM 656 C C . ASN A 1 85 ? -7.668 16.828 1.246 1 94.69 85 ASN A C 1
ATOM 658 O O . ASN A 1 85 ? -6.984 17.641 0.611 1 94.69 85 ASN A O 1
ATOM 662 N N . SER A 1 86 ? -8.453 17.172 2.207 1 92.19 86 SER A N 1
ATOM 663 C CA . SER A 1 86 ? -8.594 18.578 2.598 1 92.19 86 SER A CA 1
ATOM 664 C C . SER A 1 86 ? -7.281 19.125 3.133 1 92.19 86 SER A C 1
ATOM 666 O O . SER A 1 86 ? -6.922 20.266 2.84 1 92.19 86 SER A O 1
ATOM 668 N N . VAL A 1 87 ? -6.582 18.328 3.852 1 93.5 87 VAL A N 1
ATOM 669 C CA . VAL A 1 87 ? -5.332 18.766 4.469 1 93.5 87 VAL A CA 1
ATOM 670 C C . VAL A 1 87 ? -4.23 18.828 3.416 1 93.5 87 VAL A C 1
ATOM 672 O O . VAL A 1 87 ? -3.43 19.766 3.402 1 93.5 87 VAL A O 1
ATOM 675 N N . ASN A 1 88 ? -4.203 17.859 2.592 1 91.94 88 ASN A N 1
ATOM 676 C CA . ASN A 1 88 ? -3.158 17.781 1.575 1 91.94 88 ASN A CA 1
ATOM 677 C C . ASN A 1 88 ? -3.295 18.906 0.551 1 91.94 88 ASN A C 1
ATOM 679 O O . ASN A 1 88 ? -2.293 19.438 0.067 1 91.94 88 ASN A O 1
ATOM 683 N N . GLY A 1 89 ? -4.414 19.312 0.208 1 88.31 89 GLY A N 1
ATOM 684 C CA . GLY A 1 89 ? -4.645 20.344 -0.792 1 88.31 89 GLY A CA 1
ATOM 685 C C . GLY A 1 89 ? -5.008 21.688 -0.192 1 88.31 89 GLY A C 1
ATOM 686 O O . GLY A 1 89 ? -5.223 22.672 -0.918 1 88.31 89 GLY A O 1
ATOM 687 N N . GLY A 1 90 ? -5.008 21.781 1.089 1 89.19 90 GLY A N 1
ATOM 688 C CA . GLY A 1 90 ? -5.453 23 1.744 1 89.19 90 GLY A CA 1
ATOM 689 C C . GLY A 1 90 ? -4.344 24.016 1.929 1 89.19 90 GLY A C 1
ATOM 690 O O . GLY A 1 90 ? -3.176 23.734 1.663 1 89.19 90 GLY A O 1
ATOM 691 N N . SER A 1 91 ? -4.754 25.219 2.355 1 91.62 91 SER A N 1
ATOM 692 C CA . SER A 1 91 ? -3.805 26.281 2.645 1 91.62 91 SER A CA 1
ATOM 693 C C . SER A 1 91 ? -2.932 25.938 3.848 1 91.62 91 SER A C 1
ATOM 695 O O . SER A 1 91 ? -3.445 25.609 4.922 1 91.62 91 SER A O 1
ATOM 697 N N . LYS A 1 92 ? -1.674 26.031 3.637 1 94.44 92 LYS A N 1
ATOM 698 C CA . LYS A 1 92 ? -0.731 25.703 4.703 1 94.44 92 LYS A CA 1
ATOM 699 C C . LYS A 1 92 ? -0.875 26.672 5.875 1 94.44 92 LYS A C 1
ATOM 701 O O . LYS A 1 92 ? -0.756 26.281 7.035 1 94.44 92 LYS A O 1
ATOM 706 N N . LEU A 1 93 ? -1.128 27.906 5.582 1 92.75 93 LEU A N 1
ATOM 707 C CA . LEU A 1 93 ? -1.319 28.922 6.613 1 92.75 93 LEU A CA 1
ATOM 708 C C . LEU A 1 93 ? -2.6 28.672 7.398 1 92.75 93 LEU A C 1
ATOM 710 O O . LEU A 1 93 ? -2.615 28.797 8.625 1 92.75 93 LEU A O 1
ATOM 714 N N . TYR A 1 94 ? -3.604 28.359 6.648 1 91.25 94 TYR A N 1
ATOM 715 C CA . TYR A 1 94 ? -4.871 28.062 7.301 1 91.25 94 TYR A CA 1
ATOM 716 C C . TYR A 1 94 ? -4.723 26.875 8.258 1 91.25 94 TYR A C 1
ATOM 718 O O . TYR A 1 94 ? -5.207 26.922 9.391 1 91.25 94 TYR A O 1
ATOM 726 N N . LEU A 1 95 ? -4.094 25.859 7.781 1 92.25 95 LEU A N 1
ATOM 727 C CA . LEU A 1 95 ? -3.889 24.656 8.578 1 92.25 95 LEU A CA 1
ATOM 728 C C . LEU A 1 95 ? -3.084 24.969 9.836 1 92.25 95 LEU A C 1
ATOM 730 O O . LEU A 1 95 ? -3.359 24.422 10.906 1 92.25 95 LEU A O 1
ATOM 734 N N . ALA A 1 96 ? -2.133 25.844 9.68 1 92.62 96 ALA A N 1
ATOM 735 C CA . ALA A 1 96 ? -1.307 26.219 10.828 1 92.62 96 ALA A CA 1
ATOM 736 C C . ALA A 1 96 ? -2.119 27 11.852 1 92.62 96 ALA A C 1
ATOM 738 O O . ALA A 1 96 ? -1.97 26.797 13.062 1 92.62 96 ALA A O 1
ATOM 739 N N . LEU A 1 97 ? -2.938 27.875 11.359 1 90.31 97 LEU A N 1
ATOM 740 C CA . LEU A 1 97 ? -3.725 28.719 12.242 1 90.31 97 LEU A CA 1
ATOM 741 C C . LEU A 1 97 ? -4.844 27.922 12.914 1 90.31 97 LEU A C 1
ATOM 743 O O . LEU A 1 97 ? -5.234 28.234 14.039 1 90.31 97 LEU A O 1
ATOM 747 N N . GLN A 1 98 ? -5.359 26.938 12.219 1 88.69 98 GLN A N 1
ATOM 748 C CA . GLN A 1 98 ? -6.445 26.125 12.742 1 88.69 98 GLN A CA 1
ATOM 749 C C . GLN A 1 98 ? -5.938 24.75 13.164 1 88.69 98 GLN A C 1
ATOM 751 O O . GLN A 1 98 ? -6.66 23.75 13.055 1 88.69 98 GLN A O 1
ATOM 756 N N . ARG A 1 99 ? -4.777 24.609 13.578 1 88.94 99 ARG A N 1
ATOM 757 C CA . ARG A 1 99 ? -4.113 23.344 13.844 1 88.94 99 ARG A CA 1
ATOM 758 C C . ARG A 1 99 ? -4.859 22.547 14.906 1 88.94 99 ARG A C 1
ATOM 760 O O . ARG A 1 99 ? -4.977 21.328 14.805 1 88.94 99 ARG A O 1
ATOM 767 N N . GLU A 1 100 ? -5.34 23.234 15.945 1 87.5 100 GLU A N 1
ATOM 768 C CA . GLU A 1 100 ? -6.043 22.531 17.016 1 87.5 100 GLU A CA 1
ATOM 769 C C . GLU A 1 100 ? -7.336 21.906 16.516 1 87.5 100 GLU A C 1
ATOM 771 O O . GLU A 1 100 ? -7.656 20.766 16.875 1 87.5 100 GLU A O 1
ATOM 776 N N . LYS A 1 101 ? -8.062 22.672 15.758 1 89.88 101 LYS A N 1
ATOM 777 C CA . LYS A 1 101 ? -9.305 22.156 15.188 1 89.88 101 LYS A CA 1
ATOM 778 C C . LYS A 1 101 ? -9.031 20.969 14.258 1 89.88 101 LYS A C 1
ATOM 780 O O . LYS A 1 101 ? -9.766 19.984 14.266 1 89.88 101 LYS A O 1
ATOM 785 N N . ILE A 1 102 ? -8.062 21.109 13.461 1 91.62 102 ILE A N 1
ATOM 786 C CA . ILE A 1 102 ? -7.695 20.047 12.539 1 91.62 102 ILE A CA 1
ATOM 787 C C . ILE A 1 102 ? -7.246 18.812 13.32 1 91.62 102 ILE A C 1
ATOM 789 O O . ILE A 1 102 ? -7.578 17.688 12.953 1 91.62 102 ILE A O 1
ATOM 793 N N . ALA A 1 103 ? -6.438 19.031 14.352 1 92.25 103 ALA A N 1
ATOM 794 C CA . ALA A 1 103 ? -6.012 17.922 15.211 1 92.25 103 ALA A CA 1
ATOM 795 C C . ALA A 1 103 ? -7.211 17.188 15.797 1 92.25 103 ALA A C 1
ATOM 797 O O . ALA A 1 103 ? -7.211 15.961 15.906 1 92.25 103 ALA A O 1
ATOM 798 N N . GLN A 1 104 ? -8.195 17.953 16.156 1 92.62 104 GLN A N 1
ATOM 799 C CA . GLN A 1 104 ? -9.414 17.344 16.688 1 92.62 104 GLN A CA 1
ATOM 800 C C . GLN A 1 104 ? -10.125 16.5 15.633 1 92.62 104 GLN A C 1
ATOM 802 O O . GLN A 1 104 ? -10.68 15.445 15.945 1 92.62 104 GLN A O 1
ATOM 807 N N . LYS A 1 105 ? -10.156 16.984 14.438 1 94.19 105 LYS A N 1
ATOM 808 C CA . LYS A 1 105 ? -10.758 16.219 13.352 1 94.19 105 LYS A CA 1
ATOM 809 C C . LYS A 1 105 ? -10.016 14.898 13.133 1 94.19 105 LYS A C 1
ATOM 811 O O . LYS A 1 105 ? -10.648 13.852 12.914 1 94.19 105 LYS A O 1
ATOM 816 N N . PHE A 1 106 ? -8.695 14.945 13.141 1 94.94 106 PHE A N 1
ATOM 817 C CA . PHE A 1 106 ? -7.906 13.727 13.023 1 94.94 106 PHE A CA 1
ATOM 818 C C . PHE A 1 106 ? -8.242 12.758 14.156 1 94.94 106 PHE A C 1
ATOM 820 O O . PHE A 1 106 ? -8.359 11.555 13.938 1 94.94 106 PHE A O 1
ATOM 827 N N . HIS A 1 107 ? -8.336 13.367 15.336 1 94.81 107 HIS A N 1
ATOM 828 C CA . HIS A 1 107 ? -8.68 12.562 16.5 1 94.81 107 HIS A CA 1
ATOM 829 C C . HIS A 1 107 ? -10.039 11.883 16.328 1 94.81 107 HIS A C 1
ATOM 831 O O . HIS A 1 107 ? -10.172 10.68 16.578 1 94.81 107 HIS A O 1
ATOM 837 N N . LEU A 1 108 ? -10.969 12.609 15.891 1 95.56 108 LEU A N 1
ATOM 838 C CA . LEU A 1 108 ? -12.32 12.094 15.703 1 95.56 108 LEU A CA 1
ATOM 839 C C . LEU A 1 108 ? -12.336 10.953 14.688 1 95.56 108 LEU A C 1
ATOM 841 O O . LEU A 1 108 ? -12.945 9.906 14.93 1 95.56 108 LEU A O 1
ATOM 845 N N . VAL A 1 109 ? -11.672 11.172 13.617 1 96.69 109 VAL A N 1
ATOM 846 C CA . VAL A 1 109 ? -11.633 10.164 12.562 1 96.69 109 VAL A CA 1
ATOM 847 C C . VAL A 1 109 ? -10.938 8.906 13.07 1 96.69 109 VAL A C 1
ATOM 849 O O . VAL A 1 109 ? -11.383 7.789 12.797 1 96.69 109 VAL A O 1
ATOM 852 N N . THR A 1 110 ? -9.836 9.055 13.766 1 96.25 110 THR A N 1
ATOM 853 C CA . THR A 1 110 ? -9.109 7.926 14.344 1 96.25 110 THR A CA 1
ATOM 854 C C . THR A 1 110 ? -10.008 7.148 15.305 1 96.25 110 THR A C 1
ATOM 856 O O . THR A 1 110 ? -10.023 5.914 15.289 1 96.25 110 THR A O 1
ATOM 859 N N . GLU A 1 111 ? -10.68 7.891 16.047 1 95.88 111 GLU A N 1
ATOM 860 C CA . GLU A 1 111 ? -11.609 7.266 16.984 1 95.88 111 GLU A CA 1
ATOM 861 C C . GLU A 1 111 ? -12.703 6.496 16.25 1 95.88 111 GLU A C 1
ATOM 863 O O . GLU A 1 111 ? -13.086 5.398 16.672 1 95.88 111 GLU A O 1
ATOM 868 N N . GLN A 1 112 ? -13.203 7.07 15.281 1 96.56 112 GLN A N 1
ATOM 869 C CA . GLN A 1 112 ? -14.258 6.441 14.492 1 96.56 112 GLN A CA 1
ATOM 870 C C . GLN A 1 112 ? -13.781 5.121 13.891 1 96.56 112 GLN A C 1
ATOM 872 O O . GLN A 1 112 ? -14.484 4.109 13.961 1 96.56 112 GLN A O 1
ATOM 877 N N . ILE A 1 113 ? -12.633 5.121 13.297 1 97.44 113 ILE A N 1
ATOM 878 C CA . ILE A 1 113 ? -12.086 3.92 12.688 1 97.44 113 ILE A CA 1
ATOM 879 C C . ILE A 1 113 ? -11.789 2.879 13.766 1 97.44 113 ILE A C 1
ATOM 881 O O . ILE A 1 113 ? -12.117 1.7 13.609 1 97.44 113 ILE A O 1
ATOM 885 N N . GLY A 1 114 ? -11.18 3.332 14.852 1 96.75 114 GLY A N 1
ATOM 886 C CA . GLY A 1 114 ? -10.914 2.428 15.961 1 96.75 114 GLY A CA 1
ATOM 887 C C . GLY A 1 114 ? -12.172 1.779 16.516 1 96.75 114 GLY A C 1
ATOM 888 O O . GLY A 1 114 ? -12.188 0.58 16.797 1 96.75 114 GLY A O 1
ATOM 889 N N . ALA A 1 115 ? -13.195 2.568 16.688 1 96.25 115 ALA A N 1
ATOM 890 C CA . ALA A 1 115 ? -14.469 2.061 17.203 1 96.25 115 ALA A CA 1
ATOM 891 C C . ALA A 1 115 ? -15.078 1.046 16.234 1 96.25 115 ALA A C 1
ATOM 893 O O . ALA A 1 115 ? -15.633 0.031 16.656 1 96.25 115 ALA A O 1
ATOM 894 N N . ALA A 1 116 ? -15.016 1.323 14.945 1 96.44 116 ALA A N 1
ATOM 895 C CA . ALA A 1 116 ? -15.523 0.396 13.945 1 96.44 116 ALA A CA 1
ATOM 896 C C . ALA A 1 116 ? -14.773 -0.932 13.992 1 96.44 116 ALA A C 1
ATOM 898 O O . ALA A 1 116 ? -15.383 -2 13.891 1 96.44 116 ALA A O 1
ATOM 899 N N . LEU A 1 117 ? -13.469 -0.882 14.117 1 96.5 117 LEU A N 1
ATOM 900 C CA . LEU A 1 117 ? -12.648 -2.084 14.18 1 96.5 117 LEU A CA 1
ATOM 901 C C . LEU A 1 117 ? -12.984 -2.906 15.422 1 96.5 117 LEU A C 1
ATOM 903 O O . LEU A 1 117 ? -12.906 -4.137 15.391 1 96.5 117 LEU A O 1
ATOM 907 N N . SER A 1 118 ? -13.352 -2.25 16.5 1 95.5 118 SER A N 1
ATOM 908 C CA . SER A 1 118 ? -13.672 -2.924 17.75 1 95.5 118 SER A CA 1
ATOM 909 C C . SER A 1 118 ? -14.953 -3.74 17.625 1 95.5 118 SER A C 1
ATOM 911 O O . SER A 1 118 ? -15.188 -4.668 18.406 1 95.5 118 SER A O 1
ATOM 913 N N . LYS A 1 119 ? -15.758 -3.455 16.656 1 94.12 119 LYS A N 1
ATOM 914 C CA . LYS A 1 119 ? -17.031 -4.141 16.469 1 94.12 119 LYS A CA 1
ATOM 915 C C . LYS A 1 119 ? -16.859 -5.395 15.617 1 94.12 119 LYS A C 1
ATOM 917 O O . LYS A 1 119 ? -17.797 -6.195 15.484 1 94.12 119 LYS A O 1
ATOM 922 N N . ILE A 1 120 ? -15.695 -5.5 15.016 1 91.12 120 ILE A N 1
ATOM 923 C CA . ILE A 1 120 ? -15.469 -6.641 14.133 1 91.12 120 ILE A CA 1
ATOM 924 C C . ILE A 1 120 ? -15.031 -7.852 14.961 1 91.12 120 ILE A C 1
ATOM 926 O O . ILE A 1 120 ? -14.062 -7.77 15.719 1 91.12 120 ILE A O 1
ATOM 930 N N . HIS A 1 121 ? -15.75 -8.914 14.82 1 90.19 121 HIS A N 1
ATOM 931 C CA . HIS A 1 121 ? -15.352 -10.188 15.414 1 90.19 121 HIS A CA 1
ATOM 932 C C . HIS A 1 121 ? -14.422 -10.969 14.484 1 90.19 121 HIS A C 1
ATOM 934 O O . HIS A 1 121 ? -14.891 -11.719 13.625 1 90.19 121 HIS A O 1
ATOM 940 N N . TYR A 1 122 ? -13.219 -10.883 14.672 1 86.94 122 TYR A N 1
ATOM 941 C CA . TYR A 1 122 ? -12.203 -11.414 13.773 1 86.94 122 TYR A CA 1
ATOM 942 C C . TYR A 1 122 ? -12.234 -12.938 13.758 1 86.94 122 TYR A C 1
ATOM 944 O O . TYR A 1 122 ? -11.805 -13.57 12.789 1 86.94 122 TYR A O 1
ATOM 952 N N . ASP A 1 123 ? -12.75 -13.539 14.828 1 86 123 ASP A N 1
ATOM 953 C CA . ASP A 1 123 ? -12.82 -14.992 14.93 1 86 123 ASP A CA 1
ATOM 954 C C . ASP A 1 123 ? -13.828 -15.57 13.938 1 86 123 ASP A C 1
ATOM 956 O O . ASP A 1 123 ? -13.75 -16.75 13.578 1 86 123 ASP A O 1
ATOM 960 N N . LYS A 1 124 ? -14.773 -14.797 13.477 1 85.25 124 LYS A N 1
ATOM 961 C CA . LYS A 1 124 ? -15.812 -15.242 12.555 1 85.25 124 LYS A CA 1
ATOM 962 C C . LYS A 1 124 ? -15.359 -15.102 11.102 1 85.25 124 LYS A C 1
ATOM 964 O O . LYS A 1 124 ? -16.047 -15.539 10.188 1 85.25 124 LYS A O 1
ATOM 969 N N . LEU A 1 125 ? -14.258 -14.484 10.969 1 89.5 125 LEU A N 1
ATOM 970 C CA . LEU A 1 125 ? -13.781 -14.234 9.609 1 89.5 125 LEU A CA 1
ATOM 971 C C . LEU A 1 125 ? -12.766 -15.289 9.195 1 89.5 125 LEU A C 1
ATOM 973 O O . LEU A 1 125 ? -11.977 -15.766 10.016 1 89.5 125 LEU A O 1
ATOM 977 N N . ASN A 1 126 ? -12.875 -15.766 8 1 88.31 126 ASN A N 1
ATOM 978 C CA . ASN A 1 126 ? -11.906 -16.688 7.441 1 88.31 126 ASN A CA 1
ATOM 979 C C . ASN A 1 126 ? -10.633 -15.977 6.992 1 88.31 126 ASN A C 1
ATOM 981 O O . ASN A 1 126 ? -10.461 -15.688 5.809 1 88.31 126 ASN A O 1
ATOM 985 N N . LEU A 1 127 ? -9.781 -15.734 7.906 1 91.44 127 LEU A N 1
ATOM 986 C CA . L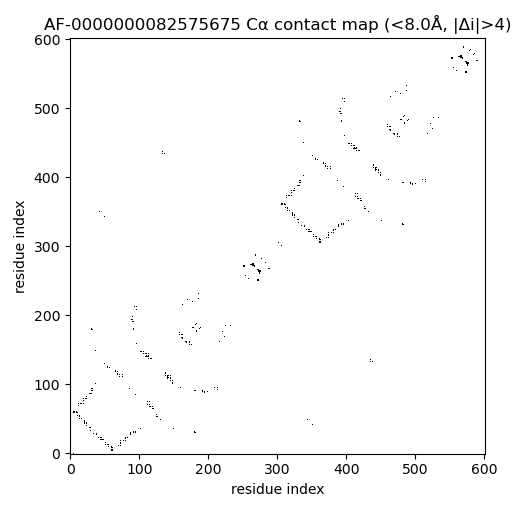EU A 1 127 ? -8.531 -15.023 7.648 1 91.44 127 LEU A CA 1
ATOM 987 C C . LEU A 1 127 ? -7.328 -15.898 7.961 1 91.44 127 LEU A C 1
ATOM 989 O O . LEU A 1 127 ? -7.391 -16.766 8.844 1 91.44 127 LEU A O 1
ATOM 993 N N . SER A 1 128 ? -6.309 -15.711 7.219 1 91.94 128 SER A N 1
ATOM 994 C CA . SER A 1 128 ? -5.035 -16.328 7.562 1 91.94 128 SER A CA 1
ATOM 995 C C . SER A 1 128 ? -4.5 -15.789 8.883 1 91.94 128 SER A C 1
ATOM 997 O O . SER A 1 128 ? -4.859 -14.695 9.305 1 91.94 128 SER A O 1
ATOM 999 N N . GLU A 1 129 ? -3.713 -16.547 9.523 1 92.19 129 GLU A N 1
ATOM 1000 C CA . GLU A 1 129 ? -3.113 -16.141 10.797 1 92.19 129 GLU A CA 1
ATOM 1001 C C . GLU A 1 129 ? -2.314 -14.844 10.648 1 92.19 129 GLU A C 1
ATOM 1003 O O . GLU A 1 129 ? -2.381 -13.969 11.508 1 92.19 129 GLU A O 1
ATOM 1008 N N . GLU A 1 130 ? -1.568 -14.75 9.609 1 92.69 130 GLU A N 1
ATOM 1009 C CA . GLU A 1 130 ? -0.722 -13.586 9.367 1 92.69 130 GLU A CA 1
ATOM 1010 C C . GLU A 1 130 ? -1.556 -12.312 9.25 1 92.69 130 GLU A C 1
ATOM 1012 O O . GLU A 1 130 ? -1.205 -11.273 9.812 1 92.69 130 GLU A O 1
ATOM 1017 N N . VAL A 1 131 ? -2.631 -12.406 8.5 1 94.81 131 VAL A N 1
ATOM 1018 C CA . VAL A 1 131 ? -3.479 -11.234 8.305 1 94.81 131 VAL A CA 1
ATOM 1019 C C . VAL A 1 131 ? -4.195 -10.891 9.609 1 94.81 131 VAL A C 1
ATOM 1021 O O . VAL A 1 131 ? -4.355 -9.711 9.945 1 94.81 131 VAL A O 1
ATOM 1024 N N . ARG A 1 132 ? -4.625 -11.867 10.344 1 94.62 132 ARG A N 1
ATOM 1025 C CA . ARG A 1 132 ? -5.262 -11.641 11.641 1 94.62 132 ARG A CA 1
ATOM 1026 C C . ARG A 1 132 ? -4.328 -10.891 12.586 1 94.62 132 ARG A C 1
ATOM 1028 O O . ARG A 1 132 ? -4.734 -9.914 13.219 1 94.62 132 ARG A O 1
ATOM 1035 N N . GLU A 1 133 ? -3.064 -11.336 12.648 1 94.69 133 GLU A N 1
ATOM 1036 C CA . GLU A 1 133 ? -2.064 -10.68 13.484 1 94.69 133 GLU A CA 1
ATOM 1037 C C . GLU A 1 133 ? -1.881 -9.219 13.07 1 94.69 133 GLU A C 1
ATOM 1039 O O . GLU A 1 133 ? -1.761 -8.336 13.922 1 94.69 133 GLU A O 1
ATOM 1044 N N . GLN A 1 134 ? -1.826 -9.055 11.812 1 94.75 134 GLN A N 1
ATOM 1045 C CA . GLN A 1 134 ? -1.634 -7.711 11.273 1 94.75 134 GLN A CA 1
ATOM 1046 C C . GLN A 1 134 ? -2.787 -6.789 11.664 1 94.75 134 GLN A C 1
ATOM 1048 O O . GLN A 1 134 ? -2.566 -5.648 12.078 1 94.75 134 GLN A O 1
ATOM 1053 N N . ILE A 1 135 ? -4.004 -7.219 11.523 1 95.25 135 ILE A N 1
ATOM 1054 C CA . ILE A 1 135 ? -5.172 -6.391 11.805 1 95.25 135 ILE A CA 1
ATOM 1055 C C . ILE A 1 135 ? -5.27 -6.129 13.305 1 95.25 135 ILE A C 1
ATOM 1057 O O . ILE A 1 135 ? -5.664 -5.039 13.727 1 95.25 135 ILE A O 1
ATOM 1061 N N . GLU A 1 136 ? -4.961 -7.121 14.062 1 94.94 136 GLU A N 1
ATOM 1062 C CA . GLU A 1 136 ? -4.938 -6.93 15.508 1 94.94 136 GLU A CA 1
ATOM 1063 C C . GLU A 1 136 ? -3.938 -5.844 15.898 1 94.94 136 GLU A C 1
ATOM 1065 O O . GLU A 1 136 ? -4.215 -5.027 16.781 1 94.94 136 GLU A O 1
ATOM 1070 N N . LEU A 1 137 ? -2.811 -5.887 15.266 1 95.75 137 LEU A N 1
ATOM 1071 C CA . LEU A 1 137 ? -1.799 -4.867 15.516 1 95.75 137 LEU A CA 1
ATOM 1072 C C . LEU A 1 137 ? -2.314 -3.482 15.141 1 95.75 137 LEU A C 1
ATOM 1074 O O . LEU A 1 137 ? -2.168 -2.531 15.914 1 95.75 137 LEU A O 1
ATOM 1078 N N . VAL A 1 138 ? -2.855 -3.35 13.984 1 96.62 138 VAL A N 1
ATOM 1079 C CA . VAL A 1 138 ? -3.359 -2.066 13.508 1 96.62 138 VAL A CA 1
ATOM 1080 C C . VAL A 1 138 ? -4.48 -1.579 14.422 1 96.62 138 VAL A C 1
ATOM 1082 O O . VAL A 1 138 ? -4.555 -0.392 14.742 1 96.62 138 VAL A O 1
ATOM 1085 N N . HIS A 1 139 ? -5.363 -2.473 14.781 1 96.44 139 HIS A N 1
ATOM 1086 C CA . HIS A 1 139 ? -6.438 -2.146 15.711 1 96.44 139 HIS A CA 1
ATOM 1087 C C . HIS A 1 139 ? -5.887 -1.582 17.016 1 96.44 139 HIS A C 1
ATOM 1089 O O . HIS A 1 139 ? -6.371 -0.56 17.516 1 96.44 139 HIS A O 1
ATOM 1095 N N . ALA A 1 140 ? -4.902 -2.219 17.562 1 96 140 ALA A N 1
ATOM 1096 C CA . ALA A 1 140 ? -4.27 -1.739 18.797 1 96 140 ALA A CA 1
ATOM 1097 C C . ALA A 1 140 ? -3.664 -0.353 18.594 1 96 140 ALA A C 1
ATOM 1099 O O . ALA A 1 140 ? -3.701 0.484 19.5 1 96 140 ALA A O 1
ATOM 1100 N N . GLN A 1 141 ? -3.055 -0.133 17.5 1 95.25 141 GLN A N 1
ATOM 1101 C CA . GLN A 1 141 ? -2.463 1.167 17.188 1 95.25 141 GLN A CA 1
ATOM 1102 C C . GLN A 1 141 ? -3.529 2.258 17.141 1 95.25 141 GLN A C 1
ATOM 1104 O O . GLN A 1 141 ? -3.318 3.365 17.641 1 95.25 141 GLN A O 1
ATOM 1109 N N . PHE A 1 142 ? -4.691 1.98 16.516 1 96.06 142 PHE A N 1
ATOM 1110 C CA . PHE A 1 142 ? -5.793 2.934 16.5 1 96.06 142 PHE A CA 1
ATOM 1111 C C . PHE A 1 142 ? -6.293 3.213 17.906 1 96.06 142 PHE A C 1
ATOM 1113 O O . 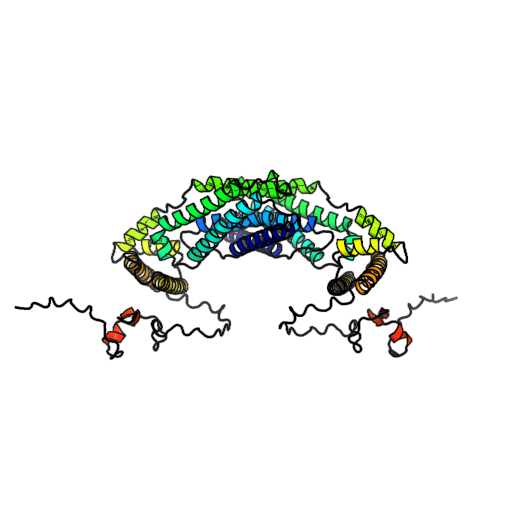PHE A 1 142 ? -6.609 4.355 18.25 1 96.06 142 PHE A O 1
ATOM 1120 N N . GLN A 1 143 ? -6.336 2.205 18.734 1 94 143 GLN A N 1
ATOM 1121 C CA . GLN A 1 143 ? -6.805 2.355 20.094 1 94 143 GLN A CA 1
ATOM 1122 C C . GLN A 1 143 ? -5.848 3.227 20.922 1 94 143 GLN A C 1
ATOM 1124 O O . GLN A 1 143 ? -6.289 4.066 21.703 1 94 143 GLN A O 1
ATOM 1129 N N . ARG A 1 144 ? -4.59 3.025 20.719 1 93.12 144 ARG A N 1
ATOM 1130 C CA . ARG A 1 144 ? -3.594 3.814 21.438 1 93.12 144 ARG A CA 1
ATOM 1131 C C . ARG A 1 144 ? -3.59 5.262 20.953 1 93.12 144 ARG A C 1
ATOM 1133 O O . ARG A 1 144 ? -3.354 6.184 21.734 1 93.12 144 ARG A O 1
ATOM 1140 N N . ALA A 1 145 ? -3.83 5.48 19.703 1 91.06 145 ALA A N 1
ATOM 1141 C CA . ALA A 1 145 ? -3.789 6.82 19.125 1 91.06 145 ALA A CA 1
ATOM 1142 C C . ALA A 1 145 ? -4.977 7.656 19.578 1 91.06 145 ALA A C 1
ATOM 1144 O O . ALA A 1 145 ? -4.945 8.883 19.5 1 91.06 145 ALA A O 1
ATOM 1145 N N . LYS A 1 146 ? -6.02 7.117 20.047 1 82.94 146 LYS A N 1
ATOM 1146 C CA . LYS A 1 146 ? -7.199 7.801 20.562 1 82.94 146 LYS A CA 1
ATOM 1147 C C . LYS A 1 146 ? -6.84 8.711 21.734 1 82.94 146 LYS A C 1
ATOM 1149 O O . LYS A 1 146 ? -7.438 9.773 21.906 1 82.94 146 LYS A O 1
ATOM 1154 N N . GLY A 1 147 ? -5.828 8.352 22.438 1 74.75 147 GLY A N 1
ATOM 1155 C CA . GLY A 1 147 ? -5.496 9.102 23.641 1 74.75 147 GLY A CA 1
ATOM 1156 C C . GLY A 1 147 ? -4.414 10.133 23.422 1 74.75 147 GLY A C 1
ATOM 1157 O O . GLY A 1 147 ? -4.027 10.852 24.359 1 74.75 147 GLY A O 1
ATOM 1158 N N . ARG A 1 148 ? -3.859 10.258 22.234 1 71.62 148 ARG A N 1
ATOM 1159 C CA . ARG A 1 148 ? -2.711 11.133 22.031 1 71.62 148 ARG A CA 1
ATOM 1160 C C . ARG A 1 148 ? -3.025 12.203 20.984 1 71.62 148 ARG A C 1
ATOM 1162 O O . ARG A 1 148 ? -3.537 11.898 19.906 1 71.62 148 ARG A O 1
ATOM 1169 N N . ILE A 1 149 ? -3.186 13.406 21.438 1 67.19 149 ILE A N 1
ATOM 1170 C CA . ILE A 1 149 ? -3.227 14.5 20.469 1 67.19 149 ILE A CA 1
ATOM 1171 C C . ILE A 1 149 ? -1.839 15.117 20.328 1 67.19 149 ILE A C 1
ATOM 1173 O O . ILE A 1 149 ? -1.228 15.516 21.312 1 67.19 149 ILE A O 1
ATOM 1177 N N . ASP A 1 150 ? -0.952 14.766 19.375 1 63.56 150 ASP A N 1
ATOM 1178 C CA . ASP A 1 150 ? 0.447 15.125 19.156 1 63.56 150 ASP A CA 1
ATOM 1179 C C . ASP A 1 150 ? 0.605 16.625 18.969 1 63.56 150 ASP A C 1
ATOM 1181 O O . ASP A 1 150 ? 1.719 17.125 18.781 1 63.56 150 ASP A O 1
ATOM 1185 N N . THR A 1 151 ? -0.174 17.641 19.125 1 59.81 151 THR A N 1
ATOM 1186 C CA . THR A 1 151 ? -0.187 18.844 18.297 1 59.81 151 THR A CA 1
ATOM 1187 C C . THR A 1 151 ? 0.665 19.938 18.922 1 59.81 151 THR A C 1
ATOM 1189 O O . THR A 1 151 ? 0.735 21.047 18.406 1 59.81 151 THR A O 1
ATOM 1192 N N . LEU A 1 152 ? 1.458 19.594 19.906 1 69.31 152 LEU A N 1
ATOM 1193 C CA . LEU A 1 152 ? 1.698 20.969 20.328 1 69.31 152 LEU A CA 1
ATOM 1194 C C . LEU A 1 152 ? 3.064 21.453 19.859 1 69.31 152 LEU A C 1
ATOM 1196 O O . LEU A 1 152 ? 4.082 20.812 20.125 1 69.31 152 LEU A O 1
ATOM 1200 N N . ASP A 1 153 ? 3.078 22.172 18.797 1 84.81 153 ASP A N 1
ATOM 1201 C CA . ASP A 1 153 ? 4.277 22.891 18.375 1 84.81 153 ASP A CA 1
ATOM 1202 C C . ASP A 1 153 ? 4.301 24.297 18.969 1 84.81 153 ASP A C 1
ATOM 1204 O O . ASP A 1 153 ? 3.83 25.25 18.344 1 84.81 153 ASP A O 1
ATOM 1208 N N . LEU A 1 154 ? 4.945 24.422 20.109 1 87.56 154 LEU A N 1
ATOM 1209 C CA . LEU A 1 154 ? 4.961 25.688 20.844 1 87.56 154 LEU A CA 1
ATOM 1210 C C . LEU A 1 154 ? 5.691 26.766 20.062 1 87.56 154 LEU A C 1
ATOM 1212 O O . LEU A 1 154 ? 5.25 27.922 20.031 1 87.56 154 LEU A O 1
ATOM 1216 N N . GLN A 1 155 ? 6.781 26.328 19.484 1 92 155 GLN A N 1
ATOM 1217 C CA . GLN A 1 155 ? 7.555 27.312 18.734 1 92 155 GLN A CA 1
ATOM 1218 C C . GLN A 1 155 ? 6.746 27.875 17.578 1 92 155 GLN A C 1
ATOM 1220 O O . GLN A 1 155 ? 6.812 29.078 17.281 1 92 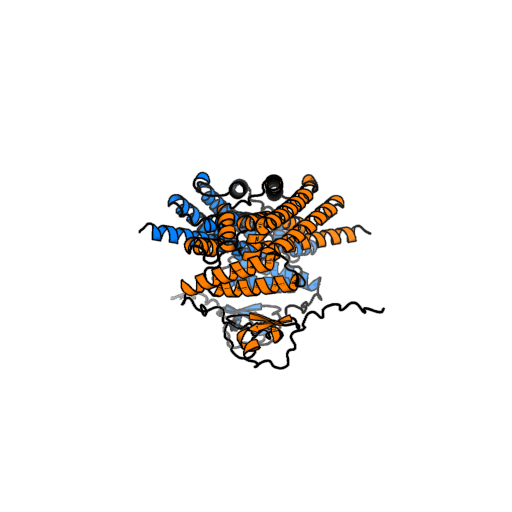155 GLN A O 1
ATOM 1225 N N . LEU A 1 156 ? 6.047 27.109 16.953 1 93.19 156 LEU A N 1
ATOM 1226 C CA . LEU A 1 156 ? 5.207 27.562 15.852 1 93.19 156 LEU A CA 1
ATOM 1227 C C . LEU A 1 156 ? 4.145 28.547 16.344 1 93.19 156 LEU A C 1
ATOM 1229 O O . LEU A 1 156 ? 3.893 29.562 15.703 1 93.19 156 LEU A O 1
ATOM 1233 N N . ASP A 1 157 ? 3.582 28.281 17.469 1 91.5 157 ASP A N 1
ATOM 1234 C CA . ASP A 1 157 ? 2.561 29.141 18.047 1 91.5 157 ASP A CA 1
ATOM 1235 C C . ASP A 1 157 ? 3.131 30.531 18.375 1 91.5 157 ASP A C 1
ATOM 1237 O O . ASP A 1 157 ? 2.494 31.547 18.094 1 91.5 157 ASP A O 1
ATOM 1241 N N . ILE A 1 158 ? 4.277 30.469 18.875 1 93.69 158 ILE A N 1
ATOM 1242 C CA . ILE A 1 158 ? 4.941 31.703 19.25 1 93.69 158 ILE A CA 1
ATOM 1243 C C . ILE A 1 158 ? 5.277 32.5 17.984 1 93.69 158 ILE A C 1
ATOM 1245 O O . ILE A 1 158 ? 5.043 33.719 17.938 1 93.69 158 ILE A O 1
ATOM 1249 N N . ASP A 1 159 ? 5.777 31.812 17.062 1 95.62 159 ASP A N 1
ATOM 1250 C CA . ASP A 1 159 ? 6.168 32.469 15.82 1 95.62 159 ASP A CA 1
ATOM 1251 C C . ASP A 1 159 ? 4.953 33.062 15.109 1 95.62 159 ASP A C 1
ATOM 1253 O O . ASP A 1 159 ? 5.012 34.188 14.594 1 95.62 159 ASP A O 1
ATOM 1257 N N . LEU A 1 160 ? 3.939 32.406 15.086 1 93.81 160 LEU A N 1
ATOM 1258 C CA . LEU A 1 160 ? 2.715 32.875 14.461 1 93.81 160 LEU A CA 1
ATOM 1259 C C . LEU A 1 160 ? 2.176 34.094 15.188 1 93.81 160 LEU A C 1
ATOM 1261 O O . LEU A 1 160 ? 1.779 35.094 14.555 1 93.81 160 LEU A O 1
ATOM 1265 N N . ALA A 1 161 ? 2.162 34.062 16.453 1 93.75 161 ALA A N 1
ATOM 1266 C CA . ALA A 1 161 ? 1.689 35.188 17.281 1 93.75 161 ALA A CA 1
ATOM 1267 C C . ALA A 1 161 ? 2.57 36.406 17.078 1 93.75 161 ALA A C 1
ATOM 1269 O O . ALA A 1 161 ? 2.066 37.531 16.969 1 93.75 161 ALA A O 1
ATOM 1270 N N . THR A 1 162 ? 3.824 36.125 17.031 1 95.06 162 THR A N 1
ATOM 1271 C CA . THR A 1 162 ? 4.777 37.219 16.859 1 95.06 162 THR A CA 1
ATOM 1272 C C . THR A 1 162 ? 4.602 37.875 15.492 1 95.06 162 THR A C 1
ATOM 1274 O O . THR A 1 162 ? 4.602 39.094 15.383 1 95.06 162 THR A O 1
ATOM 1277 N N . ALA A 1 163 ? 4.434 37.062 14.539 1 94.5 163 ALA A N 1
ATOM 1278 C CA . ALA A 1 163 ? 4.297 37.562 13.18 1 94.5 163 ALA A CA 1
ATOM 1279 C C . ALA A 1 163 ? 2.986 38.312 13 1 94.5 163 ALA A C 1
ATOM 1281 O O . ALA A 1 163 ? 2.91 39.25 12.211 1 94.5 163 ALA A O 1
ATOM 1282 N N . GLN A 1 164 ? 1.994 37.938 13.758 1 91.31 164 GLN A N 1
ATOM 1283 C CA . GLN A 1 164 ? 0.694 38.594 13.664 1 91.31 164 GLN A CA 1
ATOM 1284 C C . GLN A 1 164 ? 0.698 39.938 14.398 1 91.31 164 GLN A C 1
ATOM 1286 O O . GLN A 1 164 ? 0.07 40.906 13.953 1 91.31 164 GLN A O 1
ATOM 1291 N N . LYS A 1 165 ? 1.341 39.969 15.492 1 92.06 165 LYS A N 1
ATOM 1292 C CA . LYS A 1 165 ? 1.326 41.156 16.359 1 92.06 165 LYS A CA 1
ATOM 1293 C C . LYS A 1 165 ? 2.25 42.25 15.828 1 92.06 165 LYS A C 1
ATOM 1295 O O . LYS A 1 165 ? 1.9 43.438 15.844 1 92.06 165 LYS A O 1
ATOM 1300 N N . GLU A 1 166 ? 3.359 41.781 15.336 1 92.5 166 GLU A N 1
ATOM 1301 C CA . GLU A 1 166 ? 4.367 42.75 14.914 1 92.5 166 GLU A CA 1
ATOM 1302 C C . GLU A 1 166 ? 4.145 43.188 13.469 1 92.5 166 GLU A C 1
ATOM 1304 O O . GLU A 1 166 ? 3.822 42.375 12.609 1 92.5 166 GLU A O 1
ATOM 1309 N N . LYS A 1 167 ? 4.254 44.406 13.219 1 88.62 167 LYS A N 1
ATOM 1310 C CA . LYS A 1 167 ? 4.16 44.938 11.859 1 88.62 167 LYS A CA 1
ATOM 1311 C C . LYS A 1 167 ? 5.348 44.469 11.008 1 88.62 167 LYS A C 1
ATOM 1313 O O . LYS A 1 167 ? 5.172 44.062 9.867 1 88.62 167 LYS A O 1
ATOM 1318 N N . GLU A 1 168 ? 6.523 44.5 11.586 1 91.5 168 GLU A N 1
ATOM 1319 C CA . GLU A 1 168 ? 7.746 44.031 10.953 1 91.5 168 GLU A CA 1
ATOM 1320 C C . GLU A 1 168 ? 8.438 42.969 11.805 1 91.5 168 GLU A C 1
ATOM 1322 O O . GLU A 1 168 ? 9.352 43.281 12.57 1 91.5 168 GLU A O 1
ATOM 1327 N N . PRO A 1 169 ? 8.062 41.875 11.555 1 91.94 169 PRO A N 1
ATOM 1328 C CA . PRO A 1 169 ? 8.633 40.812 12.383 1 91.94 169 PRO A CA 1
ATOM 1329 C C . PRO A 1 169 ? 10.109 40.531 12.062 1 91.94 169 PRO A C 1
ATOM 1331 O O . PRO A 1 169 ? 10.562 40.812 10.953 1 91.94 169 PRO A O 1
ATOM 1334 N N . ASP A 1 170 ? 10.742 40 13.086 1 93.31 170 ASP A N 1
ATOM 1335 C CA . ASP A 1 170 ? 12.141 39.562 12.938 1 93.31 170 ASP A CA 1
ATOM 1336 C C . ASP A 1 170 ? 12.289 38.562 11.789 1 93.31 170 ASP A C 1
ATOM 1338 O O . ASP A 1 170 ? 11.508 37.625 11.672 1 93.31 170 ASP A O 1
ATOM 1342 N N . PRO A 1 171 ? 13.242 38.812 10.938 1 92.88 171 PRO A N 1
ATOM 1343 C CA . PRO A 1 171 ? 13.484 37.906 9.812 1 92.88 171 PRO A CA 1
ATOM 1344 C C . PRO A 1 171 ? 13.688 36.469 10.242 1 92.88 171 PRO A C 1
ATOM 1346 O O . PRO A 1 171 ? 13.367 35.531 9.484 1 92.88 171 PRO A O 1
ATOM 1349 N N . ALA A 1 172 ? 14.141 36.312 11.406 1 95 172 ALA A N 1
ATOM 1350 C CA . ALA A 1 172 ? 14.359 34.938 11.898 1 95 172 ALA A CA 1
ATOM 1351 C C . ALA A 1 172 ? 13.031 34.219 12.094 1 95 172 ALA A C 1
ATOM 1353 O O . ALA A 1 172 ? 12.938 33 11.859 1 95 172 ALA A O 1
ATOM 1354 N N . VAL A 1 173 ? 12.094 34.969 12.57 1 95.94 173 VAL A N 1
ATOM 1355 C CA . VAL A 1 173 ? 10.766 34.406 12.773 1 95.94 173 VAL A CA 1
ATOM 1356 C C . VAL A 1 173 ? 10.156 34.031 11.43 1 95.94 173 VAL A C 1
ATOM 1358 O O . VAL A 1 173 ? 9.578 32.969 11.289 1 95.94 173 VAL A O 1
ATOM 1361 N N . LEU A 1 174 ? 10.328 34.844 10.414 1 94.94 174 LEU A N 1
ATOM 1362 C CA . LEU A 1 174 ? 9.781 34.594 9.086 1 94.94 174 LEU A CA 1
ATOM 1363 C C . LEU A 1 174 ? 10.492 33.406 8.43 1 94.94 174 LEU A C 1
ATOM 1365 O O . LEU A 1 174 ? 9.867 32.625 7.711 1 94.94 174 LEU A O 1
ATOM 1369 N N . LYS A 1 175 ? 11.688 33.312 8.703 1 94.81 175 LYS A N 1
ATOM 1370 C CA . LYS A 1 175 ? 12.453 32.188 8.18 1 94.81 175 LYS A CA 1
ATOM 1371 C C . LYS A 1 175 ? 11.953 30.875 8.758 1 94.81 175 LYS A C 1
ATOM 1373 O O . LYS A 1 175 ? 11.703 29.922 8.023 1 94.81 175 LYS A O 1
ATOM 1378 N N . ARG A 1 176 ? 11.758 30.859 10.062 1 95 176 ARG A N 1
ATOM 1379 C CA . ARG A 1 176 ? 11.266 29.656 10.734 1 95 176 ARG A CA 1
ATOM 1380 C C . ARG A 1 176 ? 9.875 29.297 10.242 1 95 176 ARG A C 1
ATOM 1382 O O . ARG A 1 176 ? 9.578 28.109 10.008 1 95 176 ARG A O 1
ATOM 1389 N N . LEU A 1 177 ? 9.086 30.312 10.086 1 95.06 177 LEU A N 1
ATOM 1390 C CA . LEU A 1 177 ? 7.723 30.078 9.609 1 95.06 177 LEU A CA 1
ATOM 1391 C C . LE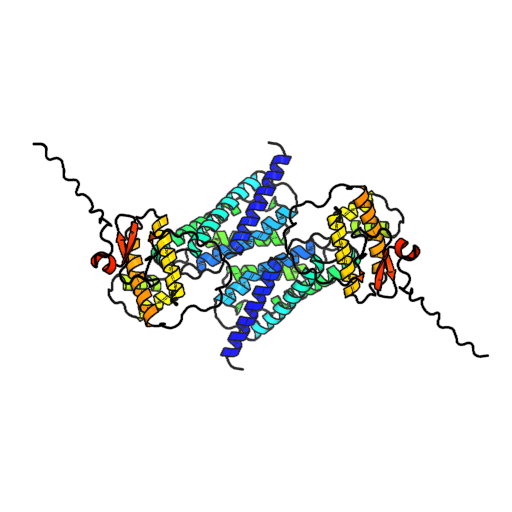U A 1 177 ? 7.727 29.531 8.188 1 95.06 177 LEU A C 1
ATOM 1393 O O . LEU A 1 177 ? 7 28.594 7.871 1 95.06 177 LEU A O 1
ATOM 1397 N N . SER A 1 178 ? 8.516 30.172 7.352 1 94.31 178 SER A N 1
ATOM 1398 C CA . SER A 1 178 ? 8.602 29.734 5.961 1 94.31 178 SER A CA 1
ATOM 1399 C C . SER A 1 178 ? 9.055 28.281 5.867 1 94.31 178 SER A C 1
ATOM 1401 O O . SER A 1 178 ? 8.539 27.516 5.055 1 94.31 178 SER A O 1
ATOM 1403 N N . GLU A 1 179 ? 9.938 27.891 6.715 1 93.06 179 GLU A N 1
ATOM 1404 C CA . GLU A 1 179 ? 10.453 26.531 6.73 1 93.06 179 GLU A CA 1
ATOM 1405 C C . GLU A 1 179 ? 9.422 25.547 7.281 1 93.06 179 GLU A C 1
ATOM 1407 O O . GLU A 1 179 ? 9.164 24.516 6.68 1 93.06 179 GLU A O 1
ATOM 1412 N N . LYS A 1 180 ? 8.781 25.938 8.375 1 93.19 180 LYS A N 1
ATOM 1413 C CA . LYS A 1 180 ? 7.824 25.062 9.039 1 93.19 180 LYS A CA 1
ATOM 1414 C C . LYS A 1 180 ? 6.574 24.875 8.188 1 93.19 180 LYS A C 1
ATOM 1416 O O . LYS A 1 180 ? 5.969 23.797 8.188 1 93.19 180 LYS A O 1
ATOM 1421 N N . LEU A 1 181 ? 6.262 25.875 7.457 1 94.56 181 LEU A N 1
ATOM 1422 C CA . LEU A 1 181 ? 5.051 25.828 6.641 1 94.56 181 LEU A CA 1
ATOM 1423 C C . LEU A 1 181 ? 5.367 25.328 5.234 1 94.56 181 LEU A C 1
ATOM 1425 O O . LEU A 1 181 ? 4.457 25.125 4.43 1 94.56 181 LEU A O 1
ATOM 1429 N N . HIS A 1 182 ? 6.605 25.156 4.996 1 93.44 182 HIS A N 1
ATOM 1430 C CA . HIS A 1 182 ? 7.051 24.703 3.686 1 93.44 182 HIS A CA 1
ATOM 1431 C C . HIS A 1 182 ? 6.695 25.703 2.598 1 93.44 182 HIS A C 1
ATOM 1433 O O . HIS A 1 182 ? 6.176 25.328 1.544 1 93.44 182 HIS A O 1
ATOM 1439 N N . LEU A 1 183 ? 6.809 26.938 2.934 1 93.69 183 LEU A N 1
ATOM 1440 C CA . LEU A 1 183 ? 6.676 28.031 1.981 1 93.69 183 LEU A CA 1
ATOM 1441 C C . LEU A 1 183 ? 8.031 28.656 1.677 1 93.69 183 LEU A C 1
ATOM 1443 O O . LEU A 1 183 ? 8.297 29.797 2.059 1 93.69 183 LEU A O 1
ATOM 1447 N N . LYS A 1 184 ? 8.781 27.906 0.947 1 91.88 184 LYS A N 1
ATOM 1448 C CA . LYS A 1 184 ? 10.188 28.25 0.79 1 91.88 184 LYS A CA 1
ATOM 1449 C C . LYS A 1 184 ? 10.438 28.906 -0.567 1 91.88 184 LYS A C 1
ATOM 1451 O O . LYS A 1 184 ? 11.367 29.703 -0.717 1 91.88 184 LYS A O 1
ATOM 1456 N N . THR A 1 185 ? 9.648 28.516 -1.521 1 90.62 185 THR A N 1
ATOM 1457 C CA . THR A 1 185 ? 9.891 29 -2.875 1 90.62 185 THR A CA 1
ATOM 1458 C C . THR A 1 185 ? 8.727 29.859 -3.357 1 90.62 185 THR A C 1
ATOM 1460 O O . THR A 1 185 ? 7.66 29.875 -2.738 1 90.62 185 THR A O 1
ATOM 1463 N N . VAL A 1 186 ? 9.008 30.562 -4.5 1 88.94 186 VAL A N 1
ATOM 1464 C CA . VAL A 1 186 ? 7.969 31.391 -5.117 1 88.94 186 VAL A CA 1
ATOM 1465 C C . VAL A 1 186 ? 6.82 30.5 -5.59 1 88.94 186 VAL A C 1
ATOM 1467 O O . VAL A 1 186 ? 5.656 30.891 -5.535 1 88.94 186 VAL A O 1
ATOM 1470 N N . ASN A 1 187 ? 7.207 29.328 -6.027 1 89.62 187 ASN A N 1
ATOM 1471 C CA . ASN A 1 187 ? 6.18 28.391 -6.445 1 89.62 187 ASN A CA 1
ATOM 1472 C C . ASN A 1 187 ? 5.297 27.969 -5.273 1 89.62 187 ASN A C 1
ATOM 1474 O O . ASN A 1 187 ? 4.086 27.797 -5.43 1 89.62 187 ASN A O 1
ATOM 1478 N N . ASP A 1 188 ? 5.91 27.812 -4.184 1 92.75 188 ASP A N 1
ATOM 1479 C CA . ASP A 1 188 ? 5.137 27.5 -2.988 1 92.75 188 ASP A CA 1
ATOM 1480 C C . ASP A 1 188 ? 4.129 28.594 -2.672 1 92.75 188 ASP A C 1
ATOM 1482 O O . ASP A 1 188 ? 2.986 28.312 -2.309 1 92.75 188 ASP A O 1
ATOM 1486 N N . ILE A 1 189 ? 4.625 29.766 -2.811 1 91.94 189 ILE A N 1
ATOM 1487 C CA . ILE A 1 189 ? 3.801 30.922 -2.496 1 91.94 189 ILE A CA 1
ATOM 1488 C C . ILE A 1 189 ? 2.633 31.016 -3.475 1 91.94 189 ILE A C 1
ATOM 1490 O O . ILE A 1 189 ? 1.5 31.297 -3.076 1 91.94 189 ILE A O 1
ATOM 1494 N N . LYS A 1 190 ? 2.887 30.734 -4.688 1 89.75 190 LYS A N 1
ATOM 1495 C CA . LYS A 1 190 ? 1.835 30.734 -5.699 1 89.75 190 LYS A CA 1
ATOM 1496 C C . LYS A 1 190 ? 0.765 29.703 -5.391 1 89.75 190 LYS A C 1
ATOM 1498 O O . LYS A 1 190 ? -0.431 29.984 -5.449 1 89.75 190 LYS A O 1
ATOM 1503 N N . LYS A 1 191 ? 1.203 28.578 -5.035 1 91.31 191 LYS A N 1
ATOM 1504 C CA . LYS A 1 191 ? 0.277 27.5 -4.699 1 91.31 191 LYS A CA 1
ATOM 1505 C C . LYS A 1 191 ? -0.535 27.844 -3.453 1 91.31 191 LYS A C 1
ATOM 1507 O O . LYS A 1 191 ? -1.729 27.547 -3.383 1 91.31 191 LYS A O 1
ATOM 1512 N N . GLU A 1 192 ? 0.152 28.422 -2.504 1 93.31 192 GLU A N 1
ATOM 1513 C CA . GLU A 1 192 ? -0.525 28.828 -1.276 1 93.31 192 GLU A CA 1
ATOM 1514 C C . GLU A 1 192 ? -1.599 29.875 -1.56 1 93.31 192 GLU A C 1
ATOM 1516 O O . GLU A 1 192 ? -2.682 29.844 -0.974 1 93.31 192 GLU A O 1
ATOM 1521 N N . SER A 1 193 ? -1.288 30.75 -2.424 1 89.44 193 SER A N 1
ATOM 1522 C CA . SER A 1 193 ? -2.248 31.797 -2.803 1 89.44 193 SER A CA 1
ATOM 1523 C C . SER A 1 193 ? -3.502 31.172 -3.42 1 89.44 193 SER A C 1
ATOM 1525 O O . SER A 1 193 ? -4.621 31.594 -3.1 1 89.44 193 SER A O 1
ATOM 1527 N N . LEU A 1 194 ? -3.283 30.25 -4.215 1 89.19 194 LEU A N 1
ATOM 1528 C CA . LEU A 1 194 ? -4.406 29.578 -4.863 1 89.19 194 LEU A CA 1
ATOM 1529 C C . LEU A 1 194 ? -5.254 28.828 -3.836 1 89.19 194 LEU A C 1
ATOM 1531 O O . LEU A 1 194 ? -6.484 28.906 -3.867 1 89.19 194 LEU A O 1
ATOM 1535 N N . ALA A 1 195 ? -4.582 28.141 -2.998 1 89.12 195 ALA A N 1
ATOM 1536 C CA . ALA A 1 195 ? -5.281 27.391 -1.963 1 89.12 195 ALA A CA 1
ATOM 1537 C C . ALA A 1 195 ? -6.086 28.312 -1.057 1 89.12 195 ALA A C 1
ATOM 1539 O O . ALA A 1 195 ? -7.203 27.984 -0.657 1 89.12 195 ALA A O 1
ATOM 1540 N N . PHE A 1 196 ? -5.48 29.359 -0.756 1 83.31 196 PHE A N 1
ATOM 1541 C CA . PHE A 1 196 ? -6.125 30.375 0.057 1 83.31 196 PHE A CA 1
ATOM 1542 C C . PHE A 1 196 ? -7.395 30.891 -0.615 1 83.31 196 PHE A C 1
ATOM 1544 O O . PHE A 1 196 ? -8.445 31 0.027 1 83.31 196 PHE A O 1
ATOM 1551 N N . HIS A 1 197 ? -7.316 31.125 -1.818 1 80.44 197 HIS A N 1
ATOM 1552 C CA . HIS A 1 197 ? -8.445 31.625 -2.59 1 80.44 197 HIS A CA 1
ATOM 1553 C C . HIS A 1 197 ? -9.586 30.609 -2.633 1 80.44 197 HIS A C 1
ATOM 1555 O O . HIS A 1 197 ? -10.75 30.969 -2.475 1 80.44 197 HIS A O 1
ATOM 1561 N N . GLU A 1 198 ? -9.211 29.453 -2.797 1 82.94 198 GLU A N 1
ATOM 1562 C CA . GLU A 1 198 ? -10.195 28.391 -2.863 1 82.94 198 GLU A CA 1
ATOM 1563 C C . GLU A 1 198 ? -10.922 28.219 -1.53 1 82.94 198 GLU A C 1
ATOM 1565 O O . GLU A 1 198 ? -12.125 27.969 -1.498 1 82.94 198 GLU A O 1
ATOM 1570 N N . MET A 1 199 ? -10.211 28.344 -0.544 1 81.56 199 MET A N 1
ATOM 1571 C CA . MET A 1 199 ? -10.789 28.219 0.791 1 81.56 199 MET A CA 1
ATOM 1572 C C . MET A 1 199 ? -11.805 29.312 1.055 1 81.56 199 MET A C 1
ATOM 1574 O O . MET A 1 199 ? -12.867 29.062 1.63 1 81.56 199 MET A O 1
ATOM 1578 N N . VAL A 1 200 ? -11.492 30.516 0.629 1 76.31 200 VAL A N 1
ATOM 1579 C CA . VAL A 1 200 ? -12.367 31.672 0.841 1 76.31 200 VAL A CA 1
ATOM 1580 C C . VAL A 1 200 ? -13.656 31.5 0.043 1 76.31 200 VAL A C 1
ATOM 1582 O O . VAL A 1 200 ? -14.75 31.766 0.547 1 76.31 200 VAL A O 1
ATOM 1585 N N . ILE A 1 201 ? -13.539 30.953 -1.094 1 74.69 201 ILE A N 1
ATOM 1586 C CA . ILE A 1 201 ? -14.695 30.75 -1.951 1 74.69 201 ILE A CA 1
ATOM 1587 C C . ILE A 1 201 ? -15.602 29.672 -1.345 1 74.69 201 ILE A C 1
ATOM 1589 O O . ILE A 1 201 ? -16.828 29.828 -1.312 1 74.69 201 ILE A O 1
ATOM 1593 N N . SER A 1 202 ? -14.969 28.672 -0.953 1 73.5 202 SER A N 1
ATOM 1594 C CA . SER A 1 202 ? -15.719 27.531 -0.433 1 73.5 202 SER A CA 1
ATOM 1595 C C . SER A 1 202 ? -16.422 27.891 0.871 1 73.5 202 SER A C 1
ATOM 1597 O O . SER A 1 202 ? -17.438 27.281 1.219 1 73.5 202 SER A O 1
ATOM 1599 N N . SER A 1 203 ? -15.852 28.719 1.7 1 66.38 203 SER A N 1
ATOM 1600 C CA . SER A 1 203 ? -16.453 29.109 2.971 1 66.38 203 SER A CA 1
ATOM 1601 C C . SER A 1 203 ? -17.547 30.141 2.766 1 66.38 203 SER A C 1
ATOM 1603 O O . SER A 1 203 ? -18.094 30.688 3.734 1 66.38 203 SER A O 1
ATOM 1605 N N . ASN A 1 204 ? -18.078 30.297 1.68 1 59.28 204 ASN A N 1
ATOM 1606 C CA . ASN A 1 204 ? -19.078 31.281 1.312 1 59.28 204 ASN A CA 1
ATOM 1607 C C . ASN A 1 204 ? -18.688 32.688 1.758 1 59.28 204 ASN A C 1
ATOM 1609 O O . ASN A 1 204 ? -19.531 33.469 2.207 1 59.28 204 ASN A O 1
ATOM 1613 N N . GLY A 1 205 ? -17.469 33.125 1.812 1 52.03 205 GLY A N 1
ATOM 1614 C CA . GLY A 1 205 ? -17 34.5 1.927 1 52.03 205 GLY A CA 1
ATOM 1615 C C . GLY A 1 205 ? -16.719 34.906 3.359 1 52.03 205 GLY A C 1
ATOM 1616 O O . GLY A 1 205 ? -16.203 36 3.604 1 52.03 205 GLY A O 1
ATOM 1617 N N . ASP A 1 206 ? -17.297 34.312 4.375 1 53.03 206 ASP A N 1
ATOM 1618 C CA . ASP A 1 206 ? -17.047 34.844 5.707 1 53.03 206 ASP A CA 1
ATOM 1619 C C . ASP A 1 206 ? -15.938 34.062 6.41 1 53.03 206 ASP A C 1
ATOM 1621 O O . ASP A 1 206 ? -16.203 33.219 7.254 1 53.03 206 ASP A O 1
ATOM 1625 N N . PRO A 1 207 ? -14.758 34.094 5.859 1 58.12 207 PRO A N 1
ATOM 1626 C CA . PRO A 1 207 ? -13.688 33.344 6.527 1 58.12 207 PRO A CA 1
ATOM 1627 C C . PRO A 1 207 ? -13.445 33.812 7.961 1 58.12 207 PRO A C 1
ATOM 1629 O O . PRO A 1 207 ? -12.688 33.188 8.695 1 58.12 207 PRO A O 1
ATOM 1632 N N . GLY A 1 208 ? -14.305 34.781 8.461 1 59.06 208 GLY A N 1
ATOM 1633 C CA . GLY A 1 208 ? -14.203 35.375 9.781 1 59.06 208 GLY A CA 1
ATOM 1634 C C . GLY A 1 208 ? -12.844 35.969 10.07 1 59.06 208 GLY A C 1
ATOM 1635 O O . GLY A 1 208 ? -12.164 36.438 9.148 1 59.06 208 GLY A O 1
ATOM 1636 N N . ASP A 1 209 ? -12.484 36.188 11.367 1 66.94 209 ASP A N 1
ATOM 1637 C CA . ASP A 1 209 ? -11.266 36.781 11.898 1 66.94 209 ASP A CA 1
ATOM 1638 C C . ASP A 1 209 ? -10.023 36.062 11.359 1 66.94 209 ASP A C 1
ATOM 1640 O O . ASP A 1 209 ? -8.938 36.656 11.312 1 66.94 209 ASP A O 1
ATOM 1644 N N . CYS A 1 210 ? -10.328 34.969 10.656 1 75.88 210 CYS A N 1
ATOM 1645 C CA . CYS A 1 210 ? -9.188 34.156 10.227 1 75.88 210 CYS A CA 1
ATOM 1646 C C . CYS A 1 210 ? -8.625 34.656 8.906 1 75.88 210 CYS A C 1
ATOM 1648 O O . CYS A 1 210 ? -7.422 34.562 8.656 1 75.88 210 CYS A O 1
ATOM 1650 N N . PHE A 1 211 ? -9.469 35.406 8.211 1 80.81 211 PHE A N 1
ATOM 1651 C CA . PHE A 1 211 ? -9.031 35.844 6.898 1 80.81 211 PHE A CA 1
ATOM 1652 C C . PHE A 1 211 ? -7.98 36.969 7.023 1 80.81 211 PHE A C 1
ATOM 1654 O O . PHE A 1 211 ? -6.957 36.938 6.336 1 80.81 211 PHE A O 1
ATOM 1661 N N . GLU A 1 212 ? -8.266 37.875 7.848 1 82.56 212 GLU A N 1
ATOM 1662 C CA . GLU A 1 212 ? -7.355 39 8.023 1 82.56 212 GLU A CA 1
ATOM 1663 C C . GLU A 1 212 ? -5.996 38.531 8.547 1 82.56 212 GLU A C 1
ATOM 1665 O O . GLU A 1 212 ? -4.957 38.969 8.07 1 82.56 212 GLU A O 1
ATOM 1670 N N . LYS A 1 213 ? -6.066 37.688 9.523 1 86.19 213 LYS A N 1
ATOM 1671 C CA . LYS A 1 213 ? -4.84 37.125 10.094 1 86.19 213 LYS A CA 1
ATOM 1672 C C . LYS A 1 213 ? -4.027 36.375 9.039 1 86.19 213 LYS A C 1
ATOM 1674 O O . LYS A 1 213 ? -2.814 36.562 8.938 1 86.19 213 LYS A O 1
ATOM 1679 N N . MET A 1 214 ? -4.715 35.656 8.203 1 88.25 214 MET A N 1
ATOM 1680 C CA . MET A 1 214 ? -4.066 34.844 7.176 1 88.25 214 MET A CA 1
ATOM 1681 C C . MET A 1 214 ? -3.451 35.75 6.094 1 88.25 214 MET A C 1
ATOM 1683 O O . MET A 1 214 ? -2.324 35.5 5.656 1 88.25 214 MET A O 1
ATOM 1687 N N . SER A 1 215 ? -4.285 36.719 5.727 1 85.88 215 SER A N 1
ATOM 1688 C CA . SER A 1 215 ? -3.818 37.625 4.68 1 85.88 215 SER A CA 1
ATOM 1689 C C . SER A 1 215 ? -2.559 38.375 5.113 1 85.88 215 SER A C 1
ATOM 1691 O O . SER A 1 215 ? -1.613 38.531 4.336 1 85.88 215 SER A O 1
ATOM 1693 N N . SER A 1 216 ? -2.584 38.812 6.367 1 90.44 216 SER A N 1
ATOM 1694 C CA . SER A 1 216 ? -1.44 39.562 6.902 1 90.44 216 SER A CA 1
ATOM 1695 C C . SER A 1 216 ? -0.198 38.688 6.957 1 90.44 216 SER A C 1
ATOM 1697 O O . SER A 1 216 ? 0.879 39.094 6.512 1 90.44 216 SER A O 1
ATOM 1699 N N . LEU A 1 217 ? -0.359 37.562 7.461 1 93.19 217 LEU A N 1
ATOM 1700 C CA . LEU A 1 217 ? 0.748 36.625 7.578 1 93.19 217 LEU A CA 1
ATOM 1701 C C . LEU A 1 217 ? 1.275 36.219 6.199 1 93.19 217 LEU A C 1
ATOM 1703 O O . LEU A 1 217 ? 2.488 36.156 5.992 1 93.19 217 LEU A O 1
ATOM 1707 N N . PHE A 1 218 ? 0.329 36.031 5.328 1 93.31 218 PHE A N 1
ATOM 1708 C CA . PHE A 1 218 ? 0.694 35.625 3.973 1 93.31 218 PHE A CA 1
ATOM 1709 C C . PHE A 1 218 ? 1.54 36.688 3.305 1 93.31 218 PHE A C 1
ATOM 1711 O O . PHE A 1 218 ? 2.553 36.406 2.67 1 93.31 218 PHE A O 1
ATOM 1718 N N . LYS A 1 219 ? 1.118 37.812 3.438 1 91.5 219 LYS A N 1
ATOM 1719 C CA . LYS A 1 219 ? 1.854 38.938 2.846 1 91.5 219 LYS A CA 1
ATOM 1720 C C . LYS A 1 219 ? 3.273 39 3.4 1 91.5 219 LYS A C 1
ATOM 1722 O O . LYS A 1 219 ? 4.234 39.188 2.646 1 91.5 219 LYS A O 1
ATOM 1727 N N . LYS A 1 220 ? 3.406 38.906 4.617 1 94.31 220 LYS A N 1
ATOM 1728 C CA . LYS A 1 220 ? 4.703 39 5.281 1 94.31 220 LYS A CA 1
ATOM 1729 C C . LYS A 1 220 ? 5.641 37.906 4.828 1 94.31 220 LYS A C 1
ATOM 1731 O O . LYS A 1 220 ? 6.816 38.156 4.543 1 94.31 220 LYS A O 1
ATOM 1736 N N . ILE A 1 221 ? 5.105 36.719 4.723 1 93.94 221 ILE A N 1
ATOM 1737 C CA . ILE A 1 221 ? 5.91 35.562 4.32 1 93.94 221 ILE A CA 1
ATOM 1738 C C . ILE A 1 221 ? 6.266 35.688 2.842 1 93.94 221 ILE A C 1
ATOM 1740 O O . ILE A 1 221 ? 7.402 35.406 2.447 1 93.94 221 ILE A O 1
ATOM 1744 N N . LYS A 1 222 ? 5.316 36.094 2.088 1 92.31 222 LYS A N 1
ATOM 1745 C CA . LYS A 1 222 ? 5.539 36.312 0.66 1 92.31 222 LYS A CA 1
ATOM 1746 C C . LYS A 1 222 ? 6.656 37.312 0.414 1 92.31 222 LYS A C 1
ATOM 1748 O O . LYS A 1 222 ? 7.559 37.062 -0.385 1 92.31 222 LYS A O 1
ATOM 1753 N N . ASP A 1 223 ? 6.59 38.375 1.08 1 90.75 223 ASP A N 1
ATOM 1754 C CA . ASP A 1 223 ? 7.598 39.406 0.926 1 90.75 223 ASP A CA 1
ATOM 1755 C C . ASP A 1 223 ? 8.984 38.906 1.323 1 90.75 223 ASP A C 1
ATOM 1757 O O . ASP A 1 223 ? 9.977 39.219 0.657 1 90.75 223 ASP A O 1
ATOM 1761 N N . TRP A 1 224 ? 8.984 38.25 2.334 1 91.31 224 TRP A N 1
ATOM 1762 C CA . TRP A 1 224 ? 10.242 37.719 2.812 1 91.31 224 TRP A CA 1
ATOM 1763 C C . TRP A 1 224 ? 10.828 36.719 1.802 1 91.31 224 TRP A C 1
ATOM 1765 O O . TRP A 1 224 ? 12.023 36.781 1.503 1 91.31 224 TRP A O 1
ATOM 1775 N N . VAL A 1 225 ? 10.055 35.812 1.291 1 91.56 225 VAL A N 1
ATOM 1776 C CA . VAL A 1 225 ? 10.5 34.781 0.362 1 91.56 225 VAL A CA 1
ATOM 1777 C C . VAL A 1 225 ? 10.977 35.438 -0.939 1 91.56 225 VAL A C 1
ATOM 1779 O O . VAL A 1 225 ? 11.969 35 -1.526 1 91.56 225 VAL A O 1
ATOM 1782 N N . GLN A 1 226 ? 10.32 36.406 -1.341 1 86.81 226 GLN A N 1
ATOM 1783 C CA . GLN A 1 226 ? 10.672 37.094 -2.58 1 86.81 226 GLN A CA 1
ATOM 1784 C C . GLN A 1 226 ? 11.992 37.844 -2.43 1 86.81 226 GLN A C 1
ATOM 1786 O O . GLN A 1 226 ? 12.75 38 -3.393 1 86.81 226 GLN A O 1
ATOM 1791 N N . THR A 1 227 ? 12.219 38.344 -1.282 1 85.81 227 THR A N 1
ATOM 1792 C CA . THR A 1 227 ? 13.438 39.094 -1.025 1 85.81 227 THR A CA 1
ATOM 1793 C C . THR A 1 227 ? 14.633 38.156 -0.847 1 85.81 227 THR A C 1
ATOM 1795 O O . THR A 1 227 ? 15.727 38.438 -1.323 1 85.81 227 THR A O 1
ATOM 1798 N N . GLU A 1 228 ? 14.516 37.094 -0.167 1 81.75 228 GLU A N 1
ATOM 1799 C CA . GLU A 1 228 ? 15.609 36.156 0.139 1 81.75 228 GLU A CA 1
ATOM 1800 C C . GLU A 1 228 ? 15.93 35.281 -1.059 1 81.75 228 GLU A C 1
ATOM 1802 O O . GLU A 1 228 ? 17.078 34.875 -1.242 1 81.75 228 GLU A O 1
ATOM 1807 N N . ASN A 1 229 ? 15.062 34.719 -1.742 1 66.88 229 ASN A N 1
ATOM 1808 C CA . ASN A 1 229 ? 15.281 33.812 -2.877 1 66.88 229 ASN A CA 1
ATOM 1809 C C . ASN A 1 229 ? 14.727 34.406 -4.168 1 66.88 229 ASN A C 1
ATOM 1811 O O . ASN A 1 229 ? 13.695 33.969 -4.668 1 66.88 229 ASN A O 1
ATOM 1815 N N . PRO A 1 230 ? 15.273 35.531 -4.535 1 57.84 230 PRO A N 1
ATOM 1816 C CA . PRO A 1 230 ? 14.695 36.156 -5.719 1 57.84 230 PRO A CA 1
ATOM 1817 C C . PRO A 1 230 ? 14.602 35.219 -6.91 1 57.84 230 PRO A C 1
ATOM 1819 O O . PRO A 1 230 ? 13.727 35.375 -7.77 1 57.84 230 PRO A O 1
ATOM 1822 N N . GLN A 1 231 ? 15.734 34.531 -7.305 1 49.41 231 GLN A N 1
ATOM 1823 C CA . GLN A 1 231 ? 15.914 33.875 -8.602 1 49.41 231 GLN A CA 1
ATOM 1824 C C . GLN A 1 231 ? 15.07 32.625 -8.719 1 49.41 231 GLN A C 1
ATOM 1826 O O . GLN A 1 231 ? 15.062 31.953 -9.758 1 49.41 231 GLN A O 1
ATOM 1831 N N . VAL A 1 232 ? 14.914 31.891 -7.66 1 47.41 232 VAL A N 1
ATOM 1832 C CA . VAL A 1 232 ? 14.648 30.516 -8.031 1 47.41 232 VAL A CA 1
ATOM 1833 C C . VAL A 1 232 ? 13.375 30.422 -8.859 1 47.41 232 VAL A C 1
ATOM 1835 O O . VAL A 1 232 ? 12.273 30.594 -8.328 1 47.41 232 VAL A O 1
ATOM 1838 N N . GLU A 1 233 ? 13.25 31.047 -9.945 1 43.16 233 GLU A N 1
ATOM 1839 C CA . GLU A 1 233 ? 12.258 30.891 -11.016 1 43.16 233 GLU A CA 1
ATOM 1840 C C . GLU A 1 233 ? 11.695 29.469 -11.039 1 43.16 233 GLU A C 1
ATOM 1842 O O . GLU A 1 233 ? 12.242 28.562 -10.406 1 43.16 233 GLU A O 1
ATOM 1847 N N . THR A 1 234 ? 10.766 29.234 -12.211 1 38.28 234 THR A N 1
ATOM 1848 C CA . THR A 1 234 ? 9.992 28.141 -12.812 1 38.28 234 THR A CA 1
ATOM 1849 C C . THR A 1 234 ? 10.859 26.906 -12.977 1 38.28 234 THR A C 1
ATOM 1851 O O . THR A 1 234 ? 11.781 26.875 -13.797 1 38.28 234 THR A O 1
ATOM 1854 N N . SER A 1 235 ? 11.477 26.344 -12.25 1 35.44 235 SER A N 1
ATOM 1855 C CA . SER A 1 235 ? 11.977 25.094 -12.805 1 35.44 235 SER A CA 1
ATOM 1856 C C . SER A 1 235 ? 11.039 24.547 -13.875 1 35.44 235 SER A C 1
ATOM 1858 O O . SER A 1 235 ? 9.812 24.609 -13.719 1 35.44 235 SER A O 1
ATOM 1860 N N . GLU A 1 236 ? 11.43 24.469 -15.227 1 33.16 236 GLU A N 1
ATOM 1861 C CA . GLU A 1 236 ? 11.055 24.078 -16.578 1 33.16 236 GLU A CA 1
ATOM 1862 C C . GLU A 1 236 ? 10.25 22.781 -16.562 1 33.16 236 GLU A C 1
ATOM 1864 O O . GLU A 1 236 ? 9.539 22.469 -17.516 1 33.16 236 GLU A O 1
ATOM 1869 N N . GLY A 1 237 ? 10.562 21.719 -15.852 1 31.08 237 GLY A N 1
ATOM 1870 C CA . GLY A 1 237 ? 10.219 20.438 -16.453 1 31.08 237 GLY A CA 1
ATOM 1871 C C . GLY A 1 237 ? 8.727 20.234 -16.625 1 31.08 237 GLY A C 1
ATOM 1872 O O . GLY A 1 237 ? 8.289 19.406 -17.422 1 31.08 237 GLY A O 1
ATOM 1873 N N . GLU A 1 238 ? 7.84 20.328 -15.602 1 31.5 238 GLU A N 1
ATOM 1874 C CA . GLU A 1 238 ? 6.512 19.812 -15.914 1 31.5 238 GLU A CA 1
ATOM 1875 C C . GLU A 1 238 ? 5.719 20.797 -16.766 1 31.5 238 GLU A C 1
ATOM 1877 O O . GLU A 1 238 ? 4.828 21.484 -16.25 1 31.5 238 GLU A O 1
ATOM 1882 N N . LYS A 1 239 ? 6.328 21.5 -17.703 1 33.06 239 LYS A N 1
ATOM 1883 C CA . LYS A 1 239 ? 5.578 22.125 -18.781 1 33.06 239 LYS A CA 1
ATOM 1884 C C . LYS A 1 239 ? 4.75 21.109 -19.562 1 33.06 239 LYS A C 1
ATOM 1886 O O . LYS A 1 239 ? 4.324 21.375 -20.688 1 33.06 239 LYS A O 1
ATOM 1891 N N . GLY A 1 240 ? 4.637 19.844 -19.438 1 27.19 240 GLY A N 1
ATOM 1892 C CA . GLY A 1 240 ? 3.789 19.203 -20.422 1 27.19 240 GLY A CA 1
ATOM 1893 C C . GLY A 1 240 ? 2.465 19.906 -20.625 1 27.19 240 GLY A C 1
ATOM 1894 O O . GLY A 1 240 ? 2.055 20.719 -19.797 1 27.19 240 GLY A O 1
ATOM 1895 N N . LEU A 1 241 ? 1.782 19.625 -21.969 1 27.3 241 LEU A N 1
ATOM 1896 C CA . LEU A 1 241 ? 0.653 20.031 -22.797 1 27.3 241 LEU A CA 1
ATOM 1897 C C . LEU A 1 241 ? -0.662 19.859 -22.047 1 27.3 241 LEU A C 1
ATOM 1899 O O . LEU A 1 241 ? -1.398 18.906 -22.281 1 27.3 241 LEU A O 1
ATOM 1903 N N . ILE A 1 242 ? -0.811 19.406 -20.969 1 27.59 242 ILE A N 1
ATOM 1904 C CA . ILE A 1 242 ? -2.254 19.266 -20.812 1 27.59 242 ILE A CA 1
ATOM 1905 C C . ILE A 1 242 ? -2.941 20.578 -21.172 1 27.59 242 ILE A C 1
ATOM 1907 O O . ILE A 1 242 ? -2.756 21.594 -20.484 1 27.59 242 ILE A O 1
ATOM 1911 N N . LYS A 1 243 ? -3.107 20.812 -22.469 1 28.5 243 LYS A N 1
ATOM 1912 C CA . LYS A 1 243 ? -4.102 21.641 -23.125 1 28.5 243 LYS A CA 1
ATOM 1913 C C . LYS A 1 243 ? -5.445 21.578 -22.406 1 28.5 243 LYS A C 1
ATOM 1915 O O . LYS A 1 243 ? -6.406 21 -22.922 1 28.5 243 LYS A O 1
ATOM 1920 N N . HIS A 1 244 ? -5.586 20.906 -21.281 1 26.62 244 HIS A N 1
ATOM 1921 C CA . HIS A 1 244 ? -7.004 21.016 -20.953 1 26.62 244 HIS A CA 1
ATOM 1922 C C . HIS A 1 244 ? -7.5 22.453 -21.109 1 26.62 244 HIS A C 1
ATOM 1924 O O . HIS A 1 244 ? -6.711 23.406 -21.031 1 26.62 244 HIS A O 1
ATOM 1930 N N . ARG A 1 245 ? -8.562 22.625 -21.828 1 25.94 245 ARG A N 1
ATOM 1931 C CA . ARG A 1 245 ? -9.5 23.734 -21.859 1 25.94 245 ARG A CA 1
ATOM 1932 C C . ARG A 1 245 ? -9.594 24.406 -20.5 1 25.94 245 ARG A C 1
ATOM 1934 O O . ARG A 1 245 ? -9.852 23.75 -19.484 1 25.94 245 ARG A O 1
ATOM 1941 N N . SER A 1 246 ? -8.773 25.281 -20.391 1 25.48 246 SER A N 1
ATOM 1942 C CA . SER A 1 246 ? -8.641 26.141 -19.219 1 25.48 246 SER A CA 1
ATOM 1943 C C . SER A 1 246 ? -10.008 26.484 -18.625 1 25.48 246 SER A C 1
ATOM 1945 O O . SER A 1 246 ? -10.852 27.078 -19.297 1 25.48 246 SER A O 1
ATOM 1947 N N . PRO A 1 247 ? -10.625 25.453 -18.031 1 27.75 247 PRO A N 1
ATOM 1948 C CA . PRO A 1 247 ? -11.938 26 -17.688 1 27.75 247 PRO A CA 1
ATOM 1949 C C . PRO A 1 247 ? -11.898 27.5 -17.406 1 27.75 247 PRO A C 1
ATOM 1951 O O . PRO A 1 247 ? -10.859 28.047 -17.031 1 27.75 247 PRO A O 1
ATOM 1954 N N . VAL A 1 248 ? -12.703 28.234 -18.156 1 27.39 248 VAL A N 1
ATOM 1955 C CA . VAL A 1 248 ? -13 29.656 -18 1 27.39 248 VAL A CA 1
ATOM 1956 C C . VAL A 1 248 ? -13 30.016 -16.531 1 27.39 248 VAL A C 1
ATOM 1958 O O . VAL A 1 248 ? -13.852 29.547 -15.766 1 27.39 248 VAL A O 1
ATOM 1961 N N . ILE A 1 249 ? -11.883 29.875 -15.977 1 28.16 249 ILE A N 1
ATOM 1962 C CA . ILE A 1 249 ? -11.852 30.5 -14.664 1 28.16 249 ILE A CA 1
ATOM 1963 C C . ILE A 1 249 ? -12.578 31.844 -14.719 1 28.16 249 ILE A C 1
ATOM 1965 O O . ILE A 1 249 ? -12.289 32.688 -15.586 1 28.16 249 ILE A O 1
ATOM 1969 N N . PRO A 1 250 ? -13.773 31.875 -14.32 1 28.77 250 PRO A N 1
ATOM 1970 C CA . PRO A 1 250 ? -14.367 33.188 -14.516 1 28.77 250 PRO A CA 1
ATOM 1971 C C . PRO A 1 250 ? -13.359 34.344 -14.352 1 28.77 250 PRO A C 1
ATOM 1973 O O . PRO A 1 250 ? -12.328 34.156 -13.695 1 28.77 250 PRO A O 1
ATOM 1976 N N . ASP A 1 251 ? -13.43 35.469 -15.195 1 30.78 251 ASP A N 1
ATOM 1977 C CA . ASP A 1 251 ? -12.711 36.719 -15.344 1 30.78 251 ASP A CA 1
ATOM 1978 C C . ASP A 1 251 ? -12.281 37.25 -13.984 1 30.78 251 ASP A C 1
ATOM 1980 O O . ASP A 1 251 ? -11.469 38.188 -13.906 1 30.78 251 ASP A O 1
ATOM 1984 N N . ASP A 1 252 ? -12.977 37 -13.039 1 31.69 252 ASP A N 1
ATOM 1985 C CA . ASP A 1 252 ? -12.906 37.844 -11.852 1 31.69 252 ASP A CA 1
ATOM 1986 C C . ASP A 1 252 ? -11.508 37.812 -11.234 1 31.69 252 ASP A C 1
ATOM 1988 O O . ASP A 1 252 ? -11.18 38.656 -10.391 1 31.69 252 ASP A O 1
ATOM 1992 N N . PHE A 1 253 ? -10.875 36.719 -11.133 1 31.73 253 PHE A N 1
ATOM 1993 C CA . PHE A 1 253 ? -9.648 36.781 -10.352 1 31.73 253 PHE A CA 1
ATOM 1994 C C . PHE A 1 253 ? -8.438 36.969 -11.258 1 31.73 253 PHE A C 1
ATOM 1996 O O . PHE A 1 253 ? -7.293 36.844 -10.82 1 31.73 253 PHE A O 1
ATOM 2003 N N . ARG A 1 254 ? -8.508 36.781 -12.602 1 29.83 254 ARG A N 1
ATOM 2004 C CA . ARG A 1 254 ? -7.379 37.125 -13.469 1 29.83 254 ARG A CA 1
ATOM 2005 C C . ARG A 1 254 ? -7.25 38.625 -13.664 1 29.83 254 ARG A C 1
ATOM 2007 O O . ARG A 1 254 ? -8.258 39.344 -13.766 1 29.83 254 ARG A O 1
ATOM 2014 N N . CYS A 1 255 ? -6.344 39.469 -13.25 1 32.5 255 CYS A N 1
ATOM 2015 C CA . CYS A 1 255 ? -6.312 40.688 -14.039 1 32.5 255 CYS A CA 1
ATOM 2016 C C . CYS A 1 255 ? -6.332 40.375 -15.531 1 32.5 255 CYS A C 1
ATOM 2018 O O . CYS A 1 255 ? -5.562 39.562 -16 1 32.5 255 CYS A O 1
ATOM 2020 N N . PRO A 1 256 ? -7.645 40.438 -16.234 1 30.69 256 PRO A N 1
ATOM 2021 C CA . PRO A 1 256 ? -7.594 40.094 -17.656 1 30.69 256 PRO A CA 1
ATOM 2022 C C . PRO A 1 256 ? -6.262 40.469 -18.312 1 30.69 256 PRO A C 1
ATOM 2024 O O . PRO A 1 256 ? -5.906 39.906 -19.344 1 30.69 256 PRO A O 1
ATOM 2027 N N . ILE A 1 257 ? -5.891 41.781 -18.109 1 28.47 257 ILE A N 1
ATOM 2028 C CA . ILE A 1 257 ? -4.852 42.375 -18.953 1 28.47 257 ILE A CA 1
ATOM 2029 C C . ILE A 1 257 ? -3.5 41.75 -18.609 1 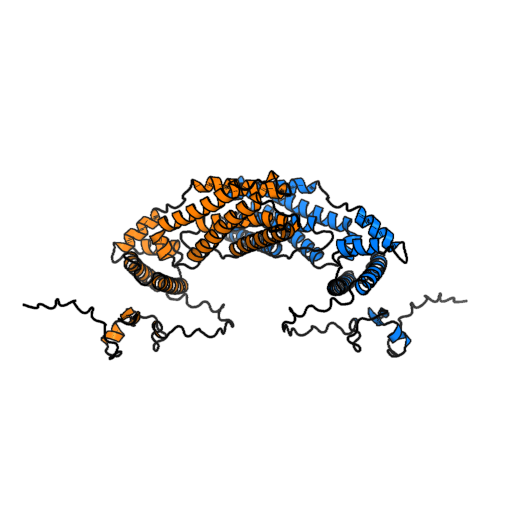28.47 257 ILE A C 1
ATOM 2031 O O . ILE A 1 257 ? -2.793 41.281 -19.516 1 28.47 257 ILE A O 1
ATOM 2035 N N . SER A 1 258 ? -2.783 42.438 -17.5 1 31.27 258 SER A N 1
ATOM 2036 C CA . SER A 1 258 ? -1.329 42.312 -17.469 1 31.27 258 SER A CA 1
ATOM 2037 C C . SER A 1 258 ? -0.9 40.938 -16.969 1 31.27 258 SER A C 1
ATOM 2039 O O . SER A 1 258 ? 0.288 40.594 -16.984 1 31.27 258 SER A O 1
ATOM 2041 N N . LEU A 1 259 ? -1.412 39.875 -17.312 1 34.97 259 LEU A N 1
ATOM 2042 C CA . LEU A 1 259 ? -0.999 38.5 -16.984 1 34.97 259 LEU A CA 1
ATOM 2043 C C . LEU A 1 259 ? -0.077 38.5 -15.773 1 34.97 259 LEU A C 1
ATOM 2045 O O . LEU A 1 259 ? 0.511 37.469 -15.445 1 34.97 259 LEU A O 1
ATOM 2049 N N . GLU A 1 260 ? 0.372 39.781 -15.125 1 31.8 260 GLU A N 1
ATOM 2050 C CA . GLU A 1 260 ? 1.372 39.969 -14.078 1 31.8 260 GLU A CA 1
ATOM 2051 C C . GLU A 1 260 ? 0.74 39.906 -12.688 1 31.8 260 GLU A C 1
ATOM 2053 O O . GLU A 1 260 ? -0.462 40.125 -12.539 1 31.8 260 GLU A O 1
ATOM 2058 N N . LEU A 1 261 ? 1.308 39.375 -11.586 1 35.12 261 LEU A N 1
ATOM 2059 C CA . LEU A 1 261 ? 1.004 39.281 -10.164 1 35.12 261 LEU A CA 1
ATOM 2060 C C . LEU A 1 261 ? 0.554 40.625 -9.609 1 35.12 261 LEU A C 1
ATOM 2062 O O . LEU A 1 261 ? 1.18 41.656 -9.883 1 35.12 261 LEU A O 1
ATOM 2066 N N . MET A 1 262 ? -0.699 40.906 -9.055 1 37.19 262 MET A N 1
ATOM 2067 C CA . MET A 1 262 ? -1.272 42.156 -8.594 1 37.19 262 MET A CA 1
ATOM 2068 C C . MET A 1 262 ? -0.576 42.656 -7.324 1 37.19 262 MET A C 1
ATOM 2070 O O . MET A 1 262 ? -0.251 41.844 -6.445 1 37.19 262 MET A O 1
ATOM 2074 N N . LYS A 1 263 ? 0.216 43.719 -7.293 1 45.69 263 LYS A N 1
ATOM 2075 C CA . LYS A 1 263 ? 0.948 44.312 -6.188 1 45.69 263 LYS A CA 1
ATOM 2076 C C . LYS A 1 263 ? 0.013 44.656 -5.027 1 45.69 263 LYS A C 1
ATOM 2078 O O . LYS A 1 263 ? 0.375 44.469 -3.863 1 45.69 263 LYS A O 1
ATOM 2083 N N . ASP A 1 264 ? -1.134 45.312 -5.258 1 39.56 264 ASP A N 1
ATOM 2084 C CA . ASP A 1 264 ? -2.121 45.75 -4.273 1 39.56 264 ASP A CA 1
ATOM 2085 C C . ASP A 1 264 ? -3.529 45.312 -4.684 1 39.56 264 ASP A C 1
ATOM 2087 O O . ASP A 1 264 ? -4.266 46.094 -5.293 1 39.56 264 ASP A O 1
ATOM 2091 N N . PRO A 1 265 ? -3.967 43.969 -4.418 1 44.84 265 PRO A N 1
ATOM 2092 C CA . PRO A 1 265 ? -5.27 43.5 -4.891 1 44.84 265 PRO A CA 1
ATOM 2093 C C . PRO A 1 265 ? -6.426 43.969 -4.02 1 44.84 265 PRO A C 1
ATOM 2095 O O . PRO A 1 265 ? -6.281 44.094 -2.801 1 44.84 265 PRO A O 1
ATOM 2098 N N . VAL A 1 266 ? -7.465 44.688 -4.582 1 42.69 266 VAL A N 1
ATOM 2099 C CA . VAL A 1 266 ? -8.672 45.156 -3.92 1 42.69 266 VAL A CA 1
ATOM 2100 C C . VAL A 1 266 ? -9.883 44.375 -4.438 1 42.69 266 VAL A C 1
ATOM 2102 O O . VAL A 1 266 ? -10.023 44.156 -5.645 1 42.69 266 VAL A O 1
ATOM 2105 N N . ILE A 1 267 ? -10.656 43.812 -3.674 1 45.41 267 ILE A N 1
ATOM 2106 C CA . ILE A 1 267 ? -11.875 43.094 -4.027 1 45.41 267 ILE A CA 1
ATOM 2107 C C . ILE A 1 267 ? -13.039 44.094 -4.148 1 45.41 267 ILE A C 1
ATOM 2109 O O . ILE A 1 267 ? -13.227 44.938 -3.285 1 45.41 267 ILE A O 1
ATOM 2113 N N . VAL A 1 268 ? -13.688 44.156 -5.293 1 43.06 268 VAL A N 1
ATOM 2114 C CA . VAL A 1 268 ? -14.812 45.062 -5.492 1 43.06 268 VAL A CA 1
ATOM 2115 C C . VAL A 1 268 ? -16.125 44.344 -5.223 1 43.06 268 VAL A C 1
ATOM 2117 O O . VAL A 1 268 ? -16.141 43.125 -5.062 1 43.06 268 VAL A O 1
ATOM 2120 N N . SER A 1 269 ? -17.281 45.188 -5.199 1 44.5 269 SER A N 1
ATOM 2121 C CA . SER A 1 269 ? -18.609 44.75 -4.766 1 44.5 269 SER A CA 1
ATOM 2122 C C . SER A 1 269 ? -19.031 43.469 -5.465 1 44.5 269 SER A C 1
ATOM 2124 O O . SER A 1 269 ? -19.781 42.656 -4.898 1 44.5 269 SER A O 1
ATOM 2126 N N . THR A 1 270 ? -18.531 43.25 -6.594 1 41.88 270 THR A N 1
ATOM 2127 C CA . THR A 1 270 ? -18.969 42.125 -7.387 1 41.88 270 THR A CA 1
ATOM 2128 C C . THR A 1 270 ? -18.203 40.844 -7.008 1 41.88 270 THR A C 1
ATOM 2130 O O . THR A 1 270 ? -18.516 39.781 -7.496 1 41.88 270 THR A O 1
ATOM 2133 N N . GLY A 1 271 ? -17.266 40.969 -6.078 1 42.94 271 GLY A N 1
ATOM 2134 C CA . GLY A 1 271 ? -16.5 39.844 -5.59 1 42.94 271 GLY A CA 1
ATOM 2135 C C . GLY A 1 271 ? -15.234 39.594 -6.387 1 42.94 271 GLY A C 1
ATOM 2136 O O . GLY A 1 271 ? -14.508 38.625 -6.117 1 42.94 271 GLY A O 1
ATOM 2137 N N . GLN A 1 272 ? -14.977 40.375 -7.309 1 41.88 272 GLN A N 1
ATOM 2138 C CA . GLN A 1 272 ? -13.805 40.281 -8.164 1 41.88 272 GLN A CA 1
ATOM 2139 C C . GLN A 1 272 ? -12.625 41.031 -7.59 1 41.88 272 GLN A C 1
ATOM 2141 O O . GLN A 1 272 ? -12.812 42.031 -6.895 1 41.88 272 GLN A O 1
ATOM 2146 N N . THR A 1 273 ? -11.352 40.562 -7.484 1 44.22 273 THR A N 1
ATOM 2147 C CA . THR A 1 273 ? -10.172 41.219 -6.926 1 44.22 273 THR A CA 1
ATOM 2148 C C . THR A 1 273 ? -9.398 41.938 -8.008 1 44.22 273 THR A C 1
ATOM 2150 O O . THR A 1 273 ? -9.156 41.406 -9.094 1 44.22 273 THR A O 1
ATOM 2153 N N . TYR A 1 274 ? -9.172 43.312 -7.832 1 43.41 274 TYR A N 1
ATOM 2154 C CA . TYR A 1 274 ? -8.43 44.156 -8.742 1 43.41 274 TYR A CA 1
ATOM 2155 C C . TYR A 1 274 ? -7.207 44.75 -8.055 1 43.41 274 TYR A C 1
ATOM 2157 O O . TYR A 1 274 ? -7.109 44.75 -6.828 1 43.41 274 TYR A O 1
ATOM 2165 N N . GLU A 1 275 ? -6.191 45.094 -8.797 1 47.12 275 GLU A N 1
ATOM 2166 C CA . GLU A 1 275 ? -5.098 45.906 -8.25 1 47.12 275 GLU A CA 1
ATOM 2167 C C . GLU A 1 275 ? -5.57 47.312 -7.891 1 47.12 275 GLU A C 1
ATOM 2169 O O . GLU A 1 275 ? -6.273 47.969 -8.672 1 47.12 275 GLU A O 1
ATOM 2174 N N . ARG A 1 276 ? -5.355 47.719 -6.676 1 49.22 276 ARG A N 1
ATOM 2175 C CA . ARG A 1 276 ? -5.789 49 -6.184 1 49.22 276 ARG A CA 1
ATOM 2176 C C . ARG A 1 276 ? -5.43 50.125 -7.168 1 49.22 276 ARG A C 1
ATOM 2178 O O . ARG A 1 276 ? -6.242 51 -7.438 1 49.22 276 ARG A O 1
ATOM 2185 N N . SER A 1 277 ? -4.277 50.062 -7.707 1 48.47 277 SER A N 1
ATOM 2186 C CA . SER A 1 277 ? -3.834 51.125 -8.625 1 48.47 277 SER A CA 1
ATOM 2187 C C . SER A 1 277 ? -4.684 51.156 -9.891 1 48.47 277 SER A C 1
ATOM 2189 O O . SER A 1 277 ? -4.883 52.219 -10.492 1 48.47 277 SER A O 1
ATOM 2191 N N . CYS A 1 278 ? -5.172 49.969 -10.258 1 43.16 278 CYS A N 1
ATOM 2192 C CA . CYS A 1 278 ? -6.012 49.906 -11.453 1 43.16 278 CYS A CA 1
ATOM 2193 C C . CYS A 1 278 ? -7.375 50.531 -11.195 1 43.16 278 CYS A C 1
ATOM 2195 O O . CYS A 1 278 ? -7.973 51.125 -12.102 1 43.16 278 CYS A O 1
ATOM 2197 N N . ILE A 1 279 ? -7.844 50.281 -10.07 1 44.47 279 ILE A N 1
ATOM 2198 C CA . ILE A 1 279 ? -9.094 50.938 -9.672 1 44.47 279 ILE A CA 1
ATOM 2199 C C . ILE A 1 279 ? -8.883 52.438 -9.547 1 44.47 279 ILE A C 1
ATOM 2201 O O . ILE A 1 279 ? -9.711 53.219 -9.992 1 44.47 279 ILE A O 1
ATOM 2205 N N . GLN A 1 280 ? -7.867 52.812 -8.898 1 47.09 280 GLN A N 1
ATOM 2206 C CA . GLN A 1 280 ? -7.598 54.219 -8.672 1 47.09 280 GLN A CA 1
ATOM 2207 C C . GLN A 1 280 ? -7.285 54.938 -9.977 1 47.09 280 GLN A C 1
ATOM 2209 O O . GLN A 1 280 ? -7.621 56.125 -10.141 1 47.09 280 GLN A O 1
ATOM 2214 N N . ASN A 1 281 ? -6.598 54.156 -10.789 1 44.34 281 ASN A N 1
ATOM 2215 C CA . ASN A 1 281 ? -6.219 54.844 -12.016 1 44.34 281 ASN A CA 1
ATOM 2216 C C . ASN A 1 281 ? -7.363 54.844 -13.031 1 44.34 281 ASN A C 1
ATOM 2218 O O . ASN A 1 281 ? -7.164 55.188 -14.195 1 44.34 281 ASN A O 1
ATOM 2222 N N . GLY A 1 282 ? -8.664 54.719 -12.617 1 40.56 282 GLY A N 1
ATOM 2223 C CA . GLY A 1 282 ? -9.836 55 -13.43 1 40.56 282 GLY A CA 1
ATOM 2224 C C . GLY A 1 282 ? -10.07 53.969 -14.523 1 40.56 282 GLY A C 1
ATOM 2225 O O . GLY A 1 282 ? -10.891 54.188 -15.414 1 40.56 282 GLY A O 1
ATOM 2226 N N . LEU A 1 283 ? -9.125 53.125 -14.734 1 39.44 283 LEU A N 1
ATOM 2227 C CA . LEU A 1 283 ? -9.219 52.25 -15.914 1 39.44 283 LEU A CA 1
ATOM 2228 C C . LEU A 1 283 ? -10.461 51.375 -15.844 1 39.44 283 LEU A C 1
ATOM 2230 O O . LEU A 1 283 ? -10.852 50.781 -16.844 1 39.44 283 LEU A O 1
ATOM 2234 N N . MET A 1 284 ? -10.953 51.062 -14.617 1 34.44 284 MET A N 1
ATOM 2235 C CA . MET A 1 284 ? -12.227 50.375 -14.539 1 34.44 284 MET A CA 1
ATOM 2236 C C . MET A 1 284 ? -13.359 51.312 -14.172 1 34.44 284 MET A C 1
ATOM 2238 O O . MET A 1 284 ? -13.492 51.719 -13.008 1 34.44 284 MET A O 1
ATOM 2242 N N . GLN A 1 285 ? -13.781 52.188 -14.945 1 34.97 285 GLN A N 1
ATOM 2243 C CA . GLN A 1 285 ? -14.852 53.156 -14.781 1 34.97 285 GLN A CA 1
ATOM 2244 C C . GLN A 1 285 ? -16.094 52.531 -14.18 1 34.97 285 GLN A C 1
ATOM 2246 O O . GLN A 1 285 ? -16.781 53.156 -13.367 1 34.97 285 GLN A O 1
ATOM 2251 N N . ASP A 1 286 ? -16.594 51.469 -14.859 1 34.19 286 ASP A N 1
ATOM 2252 C CA . ASP A 1 286 ? -18 51.125 -14.609 1 34.19 286 ASP A CA 1
ATOM 2253 C C . ASP A 1 286 ? -18.141 50.281 -13.359 1 34.19 286 ASP A C 1
ATOM 2255 O O . ASP A 1 286 ? -19.203 49.688 -13.109 1 34.19 286 ASP A O 1
ATOM 2259 N N . ILE A 1 287 ? -17.078 49.781 -12.875 1 32.59 287 ILE A N 1
ATOM 2260 C CA . ILE A 1 287 ? -17.359 48.906 -11.75 1 32.59 287 ILE A CA 1
ATOM 2261 C C . ILE A 1 287 ? -17.625 49.719 -10.492 1 32.59 287 ILE A C 1
ATOM 2263 O O . ILE A 1 287 ? -16.781 50.531 -10.078 1 32.59 287 ILE A O 1
ATOM 2267 N N . LYS A 1 288 ? -18.922 50.031 -10.172 1 32.31 288 LYS A N 1
ATOM 2268 C CA . LYS A 1 288 ? -19.453 50.781 -9.047 1 32.31 288 LYS A CA 1
ATOM 2269 C C . LYS A 1 288 ? -19.047 50.125 -7.719 1 32.31 288 LYS A C 1
ATOM 2271 O O . LYS A 1 288 ? -19.234 48.938 -7.523 1 32.31 288 LYS A O 1
ATOM 2276 N N . PRO A 1 289 ? -18.172 50.688 -7.043 1 32.03 289 PRO A N 1
ATOM 2277 C CA . PRO A 1 289 ? -17.875 50.25 -5.68 1 32.03 289 PRO A CA 1
ATOM 2278 C C . PRO A 1 289 ? -19.141 50.125 -4.816 1 32.03 289 PRO A C 1
ATOM 2280 O O . PRO A 1 289 ? -20.047 50.969 -4.926 1 32.03 289 PRO A O 1
ATOM 2283 N N . VAL A 1 290 ? -19.766 49.031 -4.656 1 30.69 290 VAL A N 1
ATOM 2284 C CA . VAL A 1 290 ? -20.938 48.969 -3.809 1 30.69 290 VAL A CA 1
ATOM 2285 C C . VAL A 1 290 ? -20.656 49.625 -2.467 1 30.69 290 VAL A C 1
ATOM 2287 O O . VAL A 1 290 ? -19.781 49.188 -1.717 1 30.69 290 VAL A O 1
ATOM 2290 N N . LEU A 1 291 ? -20.625 50.938 -2.414 1 26.02 291 LEU A N 1
ATOM 2291 C CA . LEU A 1 291 ? -20.672 51.688 -1.155 1 26.02 291 LEU A CA 1
ATOM 2292 C C . LEU A 1 291 ? -21.734 51.094 -0.22 1 26.02 291 LEU A C 1
ATOM 2294 O O . LEU A 1 291 ? -22.797 50.688 -0.668 1 26.02 291 LEU A O 1
ATOM 2298 N N . ARG A 1 292 ? -21.359 50.5 0.877 1 27.34 292 ARG A N 1
ATOM 2299 C CA . ARG A 1 292 ? -22.281 50.25 1.986 1 27.34 292 ARG A CA 1
ATOM 2300 C C . ARG A 1 292 ? -23.266 51.406 2.143 1 27.34 292 ARG A C 1
ATOM 2302 O O . ARG A 1 292 ? -22.875 52.562 2.246 1 27.34 292 ARG A O 1
ATOM 2309 N N . HIS A 1 293 ? -24.391 51.312 1.431 1 26.38 293 HIS A N 1
ATOM 2310 C CA . HIS A 1 293 ? -25.516 52.219 1.64 1 26.38 293 HIS A CA 1
ATOM 2311 C C . HIS A 1 293 ? -25.781 52.438 3.125 1 26.38 293 HIS A C 1
ATOM 2313 O O . HIS A 1 293 ? -25.906 51.469 3.881 1 26.38 293 HIS A O 1
ATOM 2319 N N . SER A 1 294 ? -25.203 53.438 3.734 1 23.66 294 SER A N 1
ATOM 2320 C CA . SER A 1 294 ? -25.672 54.031 4.98 1 23.66 294 SER A CA 1
ATOM 2321 C C . SER A 1 294 ? -27.188 54.031 5.078 1 23.66 294 SER A C 1
ATOM 2323 O O . SER A 1 294 ? -27.891 54.375 4.121 1 23.66 294 SER A O 1
ATOM 2325 N N . ARG A 1 295 ? -27.828 53.031 5.887 1 26.38 295 ARG A N 1
ATOM 2326 C CA . ARG A 1 295 ? -29.203 53.094 6.379 1 26.38 295 ARG A CA 1
ATOM 2327 C C . ARG A 1 295 ? -29.562 54.531 6.754 1 26.38 295 ARG A C 1
ATOM 2329 O O . ARG A 1 295 ? -28.938 55.125 7.625 1 26.38 295 ARG A O 1
ATOM 2336 N N . HIS A 1 296 ? -29.703 55.375 5.785 1 22.53 296 HIS A N 1
ATOM 2337 C CA . HIS A 1 296 ? -30.375 56.656 6.059 1 22.53 296 HIS A CA 1
ATOM 2338 C C . HIS A 1 296 ? -31.641 56.438 6.883 1 22.53 296 HIS A C 1
ATOM 2340 O O . HIS A 1 296 ? -32.469 55.594 6.539 1 22.53 296 HIS A O 1
ATOM 2346 N N . CYS A 1 297 ? -31.484 56.5 8.273 1 22.45 297 CYS A N 1
ATOM 2347 C CA . CYS A 1 297 ? -32.531 56.875 9.195 1 22.45 297 CYS A CA 1
ATOM 2348 C C . CYS A 1 297 ? -33.469 57.906 8.578 1 22.45 297 CYS A C 1
ATOM 2350 O O . CYS A 1 297 ? -33 58.969 8.109 1 22.45 297 CYS A O 1
ATOM 2352 N N . CYS A 1 298 ? -34.375 57.438 7.727 1 20.95 298 CYS A N 1
ATOM 2353 C CA . CYS A 1 298 ? -35.531 58.219 7.32 1 20.95 298 CYS A CA 1
ATOM 2354 C C . CYS A 1 298 ? -36.062 59.031 8.484 1 20.95 298 CYS A C 1
ATOM 2356 O O . CYS A 1 298 ? -36.594 58.5 9.453 1 20.95 298 CYS A O 1
ATOM 2358 N N . THR A 1 299 ? -35.219 60 9.031 1 18.78 299 THR A N 1
ATOM 2359 C CA . THR A 1 299 ? -35.719 61.094 9.852 1 18.78 299 THR A CA 1
ATOM 2360 C C . THR A 1 299 ? -36.844 61.844 9.148 1 18.78 299 THR A C 1
ATOM 2362 O O . THR A 1 299 ? -36.656 62.469 8.117 1 18.78 299 THR A O 1
ATOM 2365 N N . GLN A 1 300 ? -38.031 61.156 9.102 1 20.97 300 GLN A N 1
ATOM 2366 C CA . GLN A 1 300 ? -39.188 62.031 9.086 1 20.97 300 GLN A CA 1
ATOM 2367 C C . GLN A 1 300 ? -39.125 63.094 10.195 1 20.97 300 GLN A C 1
ATOM 2369 O O . GLN A 1 300 ? -38.5 62.844 11.242 1 20.97 300 GLN A O 1
ATOM 2374 N N . PRO A 1 301 ? -39.781 64.375 9.961 1 24.52 301 PRO A N 1
ATOM 2375 C CA . PRO A 1 301 ? -39.969 65.375 11.008 1 24.52 301 PRO A CA 1
ATOM 2376 C C . PRO A 1 301 ? -40.656 64.812 12.25 1 24.52 301 PRO A C 1
ATOM 2378 O O . PRO A 1 301 ? -41.406 63.812 12.148 1 24.52 301 PRO A O 1
ATOM 2381 N N . MET B 1 1 ? 36.094 8.32 1.556 1 34.09 1 MET B N 1
ATOM 2382 C CA . MET B 1 1 ? 34.719 8.562 1.186 1 34.09 1 MET B CA 1
ATOM 2383 C C . MET B 1 1 ? 33.969 9.328 2.285 1 34.09 1 MET B C 1
ATOM 2385 O O . MET B 1 1 ? 33.938 8.883 3.43 1 34.09 1 MET B O 1
ATOM 2389 N N . GLY B 1 2 ? 33.719 10.508 2.283 1 41.03 2 GLY B N 1
ATOM 2390 C CA . GLY B 1 2 ? 33.406 11.445 3.355 1 41.03 2 GLY B CA 1
ATOM 2391 C C . GLY B 1 2 ? 32 11.312 3.871 1 41.03 2 GLY B C 1
ATOM 2392 O O . GLY B 1 2 ? 31.172 10.625 3.268 1 41.03 2 GLY B O 1
ATOM 2393 N N . PRO B 1 3 ? 31.703 11.852 5.027 1 50.59 3 PRO B N 1
ATOM 2394 C CA . PRO B 1 3 ? 30.438 11.789 5.762 1 50.59 3 PRO B CA 1
ATOM 2395 C C . PRO B 1 3 ? 29.234 12.141 4.891 1 50.59 3 PRO B C 1
ATOM 2397 O O . PRO B 1 3 ? 28.156 11.539 5.043 1 50.59 3 PRO B O 1
ATOM 2400 N N . MET B 1 4 ? 29.406 13.117 4.051 1 51.84 4 MET B N 1
ATOM 2401 C CA . MET B 1 4 ? 28.359 13.609 3.152 1 51.84 4 MET B CA 1
ATOM 2402 C C . MET B 1 4 ? 28 12.547 2.113 1 51.84 4 MET B C 1
ATOM 2404 O O . MET B 1 4 ? 26.844 12.406 1.743 1 51.84 4 MET B O 1
ATOM 2408 N N . GLU B 1 5 ? 29.016 11.859 1.65 1 52.75 5 GLU B N 1
ATOM 2409 C CA . GLU B 1 5 ? 28.859 10.844 0.616 1 52.75 5 GLU B CA 1
ATOM 2410 C C . GLU B 1 5 ? 28.062 9.648 1.137 1 52.75 5 GLU B C 1
ATOM 2412 O O . GLU B 1 5 ? 27.234 9.086 0.418 1 52.75 5 GLU B O 1
ATOM 2417 N N . ASP B 1 6 ? 28.328 9.375 2.422 1 57.34 6 ASP B N 1
ATOM 2418 C CA . ASP B 1 6 ? 27.672 8.234 3.059 1 57.34 6 ASP B CA 1
ATOM 2419 C C . ASP B 1 6 ? 26.188 8.508 3.271 1 57.34 6 ASP B C 1
ATOM 2421 O O . ASP B 1 6 ? 25.344 7.609 3.102 1 57.34 6 ASP B O 1
ATOM 2425 N N . SER B 1 7 ? 25.891 9.852 3.531 1 65.56 7 SER B N 1
ATOM 2426 C CA . SER B 1 7 ? 24.5 10.219 3.76 1 65.56 7 SER B CA 1
ATOM 2427 C C . SER B 1 7 ? 23.688 10.117 2.475 1 65.56 7 SER B C 1
ATOM 2429 O O . SER B 1 7 ? 22.547 9.648 2.492 1 65.56 7 SER B O 1
ATOM 2431 N N . GLN B 1 8 ? 24.406 10.383 1.419 1 77.56 8 GLN B N 1
ATOM 2432 C CA . GLN B 1 8 ? 23.719 10.375 0.132 1 77.56 8 GLN B CA 1
ATOM 2433 C C . GLN B 1 8 ? 23.453 8.945 -0.335 1 77.56 8 GLN B C 1
ATOM 2435 O O . GLN B 1 8 ? 22.406 8.664 -0.916 1 77.56 8 GLN B O 1
ATOM 2440 N N . GLU B 1 9 ? 24.438 8.102 0.095 1 82.19 9 GLU B N 1
ATOM 2441 C CA . GLU B 1 9 ? 24.297 6.703 -0.306 1 82.19 9 GLU B CA 1
ATOM 2442 C C . GLU B 1 9 ? 23.125 6.047 0.409 1 82.19 9 GLU B C 1
ATOM 2444 O O . GLU B 1 9 ? 22.359 5.277 -0.197 1 82.19 9 GLU B O 1
ATOM 2449 N N . GLY B 1 10 ? 23.016 6.402 1.659 1 85.88 10 GLY B N 1
ATOM 2450 C CA . GLY B 1 10 ? 21.906 5.875 2.434 1 85.88 10 GLY B CA 1
ATOM 2451 C C . GLY B 1 10 ? 20.547 6.332 1.92 1 85.88 10 GLY B C 1
ATOM 2452 O O . GLY B 1 10 ? 19.609 5.543 1.854 1 85.88 10 GLY B O 1
ATOM 2453 N N . GLU B 1 11 ? 20.531 7.504 1.521 1 87.81 11 GLU B N 1
ATOM 2454 C CA . GLU B 1 11 ? 19.297 8.062 1.009 1 87.81 11 GLU B CA 1
ATOM 2455 C C . GLU B 1 11 ? 18.891 7.406 -0.313 1 87.81 11 GLU B C 1
ATOM 2457 O O . GLU B 1 11 ? 17.719 7.137 -0.551 1 87.81 11 GLU B O 1
ATOM 2462 N N . LEU B 1 12 ? 19.875 7.215 -1.132 1 90.12 12 LEU B N 1
ATOM 2463 C CA . LEU B 1 12 ? 19.625 6.566 -2.414 1 90.12 12 LEU B CA 1
ATOM 2464 C C . LEU B 1 12 ? 19.141 5.133 -2.211 1 90.12 12 LEU B C 1
ATOM 2466 O O . LEU B 1 12 ? 18.234 4.676 -2.902 1 90.12 12 LEU B O 1
ATOM 2470 N N . LEU B 1 13 ? 19.797 4.508 -1.27 1 93.88 13 LEU B N 1
ATOM 2471 C CA . LEU B 1 13 ? 19.422 3.133 -0.956 1 93.88 13 LEU B CA 1
ATOM 2472 C C . LEU B 1 13 ? 17.984 3.064 -0.447 1 93.88 13 LEU B C 1
ATOM 2474 O O . LEU B 1 13 ? 17.203 2.219 -0.888 1 93.88 13 LEU B O 1
ATOM 2478 N N . LEU B 1 14 ? 17.641 3.955 0.398 1 93.5 14 LEU B N 1
ATOM 2479 C CA . LEU B 1 14 ? 16.281 3.992 0.938 1 93.5 14 LEU B CA 1
ATOM 2480 C C . LEU B 1 14 ? 15.266 4.297 -0.158 1 93.5 14 LEU B C 1
ATOM 2482 O O . LEU B 1 14 ? 14.164 3.74 -0.165 1 93.5 14 LEU B O 1
ATOM 2486 N N . SER B 1 15 ? 15.602 5.113 -1.047 1 92.5 15 SER B N 1
ATOM 2487 C CA . SER B 1 15 ? 14.727 5.434 -2.17 1 92.5 15 SER B CA 1
ATOM 2488 C C . SER B 1 15 ? 14.5 4.215 -3.059 1 92.5 15 SER B C 1
ATOM 2490 O O . SER B 1 15 ? 13.375 3.945 -3.477 1 92.5 15 SER B O 1
ATOM 2492 N N . ARG B 1 16 ? 15.516 3.506 -3.264 1 93.81 16 ARG B N 1
ATOM 2493 C CA . ARG B 1 16 ? 15.414 2.301 -4.082 1 93.81 16 ARG B CA 1
ATOM 2494 C C . ARG B 1 16 ? 14.531 1.255 -3.402 1 93.81 16 ARG B C 1
ATOM 2496 O O . ARG B 1 16 ? 13.727 0.591 -4.062 1 93.81 16 ARG B O 1
ATOM 2503 N N . LEU B 1 17 ? 14.75 1.139 -2.156 1 95.88 17 LEU B N 1
ATOM 2504 C CA . LEU B 1 17 ? 13.953 0.193 -1.389 1 95.88 17 LEU B CA 1
ATOM 2505 C C . LEU B 1 17 ? 12.477 0.58 -1.42 1 95.88 17 LEU B C 1
ATOM 2507 O O . LEU B 1 17 ? 11.609 -0.28 -1.584 1 95.88 17 LEU B O 1
ATOM 2511 N N . SER B 1 18 ? 12.203 1.808 -1.294 1 93.44 18 SER B N 1
ATOM 2512 C CA . SER B 1 18 ? 10.836 2.303 -1.369 1 93.44 18 SER B CA 1
ATOM 2513 C C . SER B 1 18 ? 10.234 2.053 -2.746 1 93.44 18 SER B C 1
ATOM 2515 O O . SER B 1 18 ? 9.07 1.656 -2.857 1 93.44 18 SER B O 1
ATOM 2517 N N . GLU B 1 19 ? 11 2.258 -3.752 1 92.75 19 GLU B N 1
ATOM 2518 C CA . GLU B 1 19 ? 10.547 2.027 -5.121 1 92.75 19 GLU B CA 1
ATOM 2519 C C . GLU B 1 19 ? 10.242 0.55 -5.359 1 92.75 19 GLU B C 1
ATOM 2521 O O . GLU B 1 19 ? 9.25 0.212 -6.012 1 92.75 19 GLU B O 1
ATOM 2526 N N . SER B 1 20 ? 11.102 -0.239 -4.855 1 94.62 20 SER B N 1
ATOM 2527 C CA . SER B 1 20 ? 10.906 -1.676 -5.012 1 94.62 20 SER B CA 1
ATOM 2528 C C . SER B 1 20 ? 9.609 -2.131 -4.344 1 94.62 20 SER B C 1
ATOM 2530 O O . SER B 1 20 ? 8.836 -2.887 -4.93 1 94.62 20 SER B O 1
ATOM 2532 N N . THR B 1 21 ? 9.391 -1.713 -3.127 1 94.5 21 THR B N 1
ATOM 2533 C CA . THR B 1 21 ? 8.18 -2.09 -2.41 1 94.5 21 THR B CA 1
ATOM 2534 C C . THR B 1 21 ? 6.941 -1.524 -3.104 1 94.5 21 THR B C 1
ATOM 2536 O O . THR B 1 21 ? 5.898 -2.178 -3.152 1 94.5 21 THR B O 1
ATOM 2539 N N . LYS B 1 22 ? 7.09 -0.355 -3.611 1 92.06 22 LYS B N 1
ATOM 2540 C CA . LYS B 1 22 ? 5.988 0.246 -4.355 1 92.06 22 LYS B CA 1
ATOM 2541 C C . LYS B 1 22 ? 5.684 -0.55 -5.621 1 92.06 22 LYS B C 1
ATOM 2543 O O . LYS B 1 22 ? 4.52 -0.803 -5.938 1 92.06 22 LYS B O 1
ATOM 2548 N N . ALA B 1 23 ? 6.703 -0.942 -6.316 1 93.75 23 ALA B N 1
ATOM 2549 C CA . ALA B 1 23 ? 6.539 -1.745 -7.523 1 93.75 23 ALA B CA 1
ATOM 2550 C C . ALA B 1 23 ? 5.82 -3.057 -7.219 1 93.75 23 ALA B C 1
ATOM 2552 O O . ALA B 1 23 ? 4.934 -3.475 -7.969 1 93.75 23 ALA B O 1
ATOM 2553 N N . ILE B 1 24 ? 6.148 -3.652 -6.164 1 95.12 24 ILE B N 1
ATOM 2554 C CA . ILE B 1 24 ? 5.527 -4.91 -5.762 1 95.12 24 ILE B CA 1
ATOM 2555 C C . ILE B 1 24 ? 4.062 -4.668 -5.398 1 95.12 24 ILE B C 1
ATOM 2557 O O . ILE B 1 24 ? 3.191 -5.465 -5.746 1 95.12 24 ILE B O 1
ATOM 2561 N N . SER B 1 25 ? 3.848 -3.586 -4.727 1 91.19 25 SER B N 1
ATOM 2562 C CA . SER B 1 25 ? 2.496 -3.262 -4.285 1 91.19 25 SER B CA 1
ATOM 2563 C C . SER B 1 25 ? 1.573 -3 -5.469 1 91.19 25 SER B C 1
ATOM 2565 O O . SER B 1 25 ? 0.351 -3.105 -5.348 1 91.19 25 SER B O 1
ATOM 2567 N N . GLU B 1 26 ? 2.086 -2.682 -6.598 1 89.81 26 GLU B N 1
ATOM 2568 C CA . GLU B 1 26 ? 1.295 -2.311 -7.766 1 89.81 26 GLU B CA 1
ATOM 2569 C C . GLU B 1 26 ? 1.081 -3.508 -8.688 1 89.81 26 GLU B C 1
ATOM 2571 O O . GLU B 1 26 ? 0.419 -3.391 -9.727 1 89.81 26 GLU B O 1
ATOM 2576 N N . LEU B 1 27 ? 1.62 -4.559 -8.297 1 91.62 27 LEU B N 1
ATOM 2577 C CA . LEU B 1 27 ? 1.432 -5.754 -9.117 1 91.62 27 LEU B CA 1
ATOM 2578 C C . LEU B 1 27 ? -0.024 -6.207 -9.086 1 91.62 27 LEU B C 1
ATOM 2580 O O . LEU B 1 27 ? -0.695 -6.086 -8.055 1 91.62 27 LEU B O 1
ATOM 2584 N N . SER B 1 28 ? -0.439 -6.703 -10.141 1 85.75 28 SER B N 1
ATOM 2585 C CA . SER B 1 28 ? -1.814 -7.176 -10.258 1 85.75 28 SER B CA 1
ATOM 2586 C C . SER B 1 28 ? -2 -8.523 -9.562 1 85.75 28 SER B C 1
ATOM 2588 O O . SER B 1 28 ? -1.025 -9.148 -9.133 1 85.75 28 SER B O 1
ATOM 2590 N N . ASP B 1 29 ? -3.24 -8.891 -9.461 1 85.69 29 ASP B N 1
ATOM 2591 C CA . ASP B 1 29 ? -3.578 -10.164 -8.836 1 85.69 29 ASP B CA 1
ATOM 2592 C C . ASP B 1 29 ? -3.082 -11.344 -9.68 1 85.69 29 ASP B C 1
ATOM 2594 O O . ASP B 1 29 ? -3.084 -11.273 -10.914 1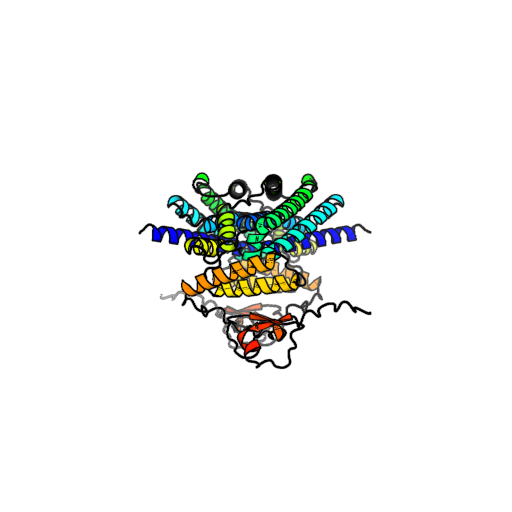 85.69 29 ASP B O 1
ATOM 2598 N N . CYS B 1 30 ? -2.664 -12.281 -9.031 1 87.94 30 CYS B N 1
ATOM 2599 C CA . CYS B 1 30 ? -2.154 -13.5 -9.656 1 87.94 30 CYS B CA 1
ATOM 2600 C C . CYS B 1 30 ? -3.266 -14.523 -9.828 1 87.94 30 CYS B C 1
ATOM 2602 O O . CYS B 1 30 ? -3.928 -14.906 -8.859 1 87.94 30 CYS B O 1
ATOM 2604 N N . ARG B 1 31 ? -3.465 -14.922 -11.055 1 87.94 31 ARG B N 1
ATOM 2605 C CA . ARG B 1 31 ? -4.512 -15.898 -11.359 1 87.94 31 ARG B CA 1
ATOM 2606 C C . ARG B 1 31 ? -3.918 -17.203 -11.867 1 87.94 31 ARG B C 1
ATOM 2608 O O . ARG B 1 31 ? -4.121 -17.578 -13.023 1 87.94 31 ARG B O 1
ATOM 2615 N N . ASN B 1 32 ? -3.154 -17.828 -11.141 1 90.31 32 ASN B N 1
ATOM 2616 C CA . ASN B 1 32 ? -2.578 -19.125 -11.469 1 90.31 32 ASN B CA 1
ATOM 2617 C C . ASN B 1 32 ? -2.416 -20 -10.219 1 90.31 32 ASN B C 1
ATOM 2619 O O . ASN B 1 32 ? -2.979 -19.688 -9.172 1 90.31 32 ASN B O 1
ATOM 2623 N N . VAL B 1 33 ? -1.775 -21.109 -10.344 1 90.25 33 VAL B N 1
ATOM 2624 C CA . VAL B 1 33 ? -1.7 -22.109 -9.289 1 90.25 33 VAL B CA 1
ATOM 2625 C C . VAL B 1 33 ? -0.838 -21.594 -8.141 1 90.25 33 VAL B C 1
ATOM 2627 O O . VAL B 1 33 ? -0.867 -22.141 -7.035 1 90.25 33 VAL B O 1
ATOM 2630 N N . CYS B 1 34 ? -0.044 -20.531 -8.352 1 90.44 34 CYS B N 1
ATOM 2631 C CA . CYS B 1 34 ? 0.849 -20 -7.332 1 90.44 34 CYS B CA 1
ATOM 2632 C C . CYS B 1 34 ? 0.207 -18.812 -6.617 1 90.44 34 CYS B C 1
ATOM 2634 O O . CYS B 1 34 ? 0.9 -18.016 -5.996 1 90.44 34 CYS B O 1
ATOM 2636 N N . LYS B 1 35 ? -0.991 -18.656 -6.66 1 90.56 35 LYS B N 1
ATOM 2637 C CA . LYS B 1 35 ? -1.718 -17.5 -6.16 1 90.56 35 LYS B CA 1
ATOM 2638 C C . LYS B 1 35 ? -1.431 -17.266 -4.676 1 90.56 35 LYS B C 1
ATOM 2640 O O . LYS B 1 35 ? -1.182 -16.141 -4.258 1 90.56 35 LYS B O 1
ATOM 2645 N N . LYS B 1 36 ? -1.455 -18.328 -3.924 1 88.88 36 LYS B N 1
ATOM 2646 C CA . LYS B 1 36 ? -1.283 -18.203 -2.479 1 88.88 36 LYS B CA 1
ATOM 2647 C C . LYS B 1 36 ? 0.134 -17.75 -2.131 1 88.88 36 LYS B C 1
ATOM 2649 O O . LYS B 1 36 ? 0.322 -16.828 -1.339 1 88.88 36 LYS B O 1
ATOM 2654 N N . MET B 1 37 ? 1.125 -18.438 -2.695 1 91.81 37 MET B N 1
ATOM 2655 C CA . MET B 1 37 ? 2.518 -18.062 -2.449 1 91.81 37 MET B CA 1
ATOM 2656 C C . MET B 1 37 ? 2.803 -16.656 -2.941 1 91.81 37 MET B C 1
ATOM 2658 O O . MET B 1 37 ? 3.486 -15.883 -2.266 1 91.81 37 MET B O 1
ATOM 2662 N N . TYR B 1 38 ? 2.297 -16.406 -4.121 1 94.12 38 TYR B N 1
ATOM 2663 C CA . TYR B 1 38 ? 2.424 -15.086 -4.723 1 94.12 38 TYR B CA 1
ATOM 2664 C C . TYR B 1 38 ? 1.829 -14.016 -3.814 1 94.12 38 TYR B C 1
ATOM 2666 O O . TYR B 1 38 ? 2.496 -13.031 -3.486 1 94.12 38 TYR B O 1
ATOM 2674 N N . GLY B 1 39 ? 0.634 -14.219 -3.387 1 93.31 39 GLY B N 1
ATOM 2675 C CA . GLY B 1 39 ? -0.064 -13.266 -2.543 1 93.31 39 GLY B CA 1
ATOM 2676 C C . GLY B 1 39 ? 0.625 -13.031 -1.211 1 93.31 39 GLY B C 1
ATOM 2677 O O . GLY B 1 39 ? 0.703 -11.891 -0.739 1 93.31 39 GLY B O 1
ATOM 2678 N N . ASN B 1 40 ? 1.044 -14.062 -0.613 1 92.88 40 ASN B N 1
ATOM 2679 C CA . ASN B 1 40 ? 1.729 -13.969 0.672 1 92.88 40 ASN B CA 1
ATOM 2680 C C . ASN B 1 40 ? 3 -13.133 0.566 1 92.88 40 ASN B C 1
ATOM 2682 O O . ASN B 1 40 ? 3.26 -12.273 1.415 1 92.88 40 ASN B O 1
ATOM 2686 N N . LEU B 1 41 ? 3.77 -13.43 -0.459 1 95.5 41 LEU B N 1
ATOM 2687 C CA . LEU B 1 41 ? 5.02 -12.695 -0.637 1 95.5 41 LEU B CA 1
ATOM 2688 C C . LEU B 1 41 ? 4.754 -11.227 -0.922 1 95.5 41 LEU B C 1
ATOM 2690 O O . LEU B 1 41 ? 5.418 -10.352 -0.366 1 95.5 41 LEU B O 1
ATOM 2694 N N . VAL B 1 42 ? 3.789 -10.953 -1.762 1 96.06 42 VAL B N 1
ATOM 2695 C CA . VAL B 1 42 ? 3.418 -9.578 -2.084 1 96.06 42 VAL B CA 1
ATOM 2696 C C . VAL B 1 42 ? 2.979 -8.852 -0.815 1 96.06 42 VAL B C 1
ATOM 2698 O O . VAL B 1 42 ? 3.418 -7.727 -0.551 1 96.06 42 VAL B O 1
ATOM 2701 N N . ARG B 1 43 ? 2.131 -9.422 -0.078 1 95.19 43 ARG B N 1
ATOM 2702 C CA . ARG B 1 43 ? 1.609 -8.836 1.15 1 95.19 43 ARG B CA 1
ATOM 2703 C C . ARG B 1 43 ? 2.736 -8.5 2.123 1 95.19 43 ARG B C 1
ATOM 2705 O O . ARG B 1 43 ? 2.812 -7.387 2.639 1 95.19 43 ARG B O 1
ATOM 2712 N N . ARG B 1 44 ? 3.594 -9.461 2.4 1 96.38 44 ARG B N 1
ATOM 2713 C CA . ARG B 1 44 ? 4.691 -9.258 3.34 1 96.38 44 ARG B CA 1
ATOM 2714 C C . ARG B 1 44 ? 5.613 -8.141 2.875 1 96.38 44 ARG B C 1
ATOM 2716 O O . ARG B 1 44 ? 6.016 -7.285 3.67 1 96.38 44 ARG B O 1
ATOM 2723 N N . ALA B 1 45 ? 5.938 -8.18 1.631 1 96.12 45 ALA B N 1
ATOM 2724 C CA . ALA B 1 45 ? 6.832 -7.164 1.082 1 96.12 45 ALA B CA 1
ATOM 2725 C C . ALA B 1 45 ? 6.219 -5.773 1.195 1 96.12 45 ALA B C 1
ATOM 2727 O O . ALA B 1 45 ? 6.91 -4.809 1.536 1 96.12 45 ALA B O 1
ATOM 2728 N N . LYS B 1 46 ? 4.934 -5.699 0.888 1 93.69 46 LYS B N 1
ATOM 2729 C CA . LYS B 1 46 ? 4.227 -4.426 0.946 1 93.69 46 LYS B CA 1
ATOM 2730 C C . LYS B 1 46 ? 4.234 -3.857 2.363 1 93.69 46 LYS B C 1
ATOM 2732 O O . LYS B 1 46 ? 4.262 -2.639 2.549 1 93.69 46 LYS B O 1
ATOM 2737 N N . LEU B 1 47 ? 4.203 -4.668 3.34 1 95.81 47 LEU B N 1
ATOM 2738 C CA . LEU B 1 47 ? 4.102 -4.273 4.742 1 95.81 47 LEU B CA 1
ATOM 2739 C C . LEU B 1 47 ? 5.426 -3.699 5.238 1 95.81 47 LEU B C 1
ATOM 2741 O O . LEU B 1 47 ? 5.488 -3.135 6.336 1 95.81 47 LEU B O 1
ATOM 2745 N N . LEU B 1 48 ? 6.488 -3.719 4.43 1 96.44 48 LEU B N 1
ATOM 2746 C CA . LEU B 1 48 ? 7.785 -3.148 4.781 1 96.44 48 LEU B CA 1
ATOM 2747 C C . LEU B 1 48 ? 7.844 -1.669 4.418 1 96.44 48 LEU B C 1
ATOM 2749 O O . LEU B 1 48 ? 8.742 -0.951 4.863 1 96.44 48 LEU B O 1
ATOM 2753 N N . SER B 1 49 ? 6.91 -1.158 3.709 1 94.75 49 SER B N 1
ATOM 2754 C CA . SER B 1 49 ? 6.957 0.176 3.121 1 94.75 49 SER B CA 1
ATOM 2755 C C . SER B 1 49 ? 7.066 1.25 4.199 1 94.75 49 SER B C 1
ATOM 2757 O O . SER B 1 49 ? 7.863 2.184 4.07 1 94.75 49 SER B O 1
ATOM 2759 N N . PRO B 1 50 ? 6.305 1.091 5.34 1 94.44 50 PRO B N 1
ATOM 2760 C CA . PRO B 1 50 ? 6.391 2.141 6.359 1 94.44 50 PRO B CA 1
ATOM 2761 C C . PRO B 1 50 ? 7.805 2.312 6.91 1 94.44 50 PRO B C 1
ATOM 2763 O O . PRO B 1 50 ? 8.18 3.414 7.316 1 94.44 50 PRO B O 1
ATOM 2766 N N . LEU B 1 51 ? 8.594 1.268 6.902 1 95.19 51 LEU B N 1
ATOM 2767 C CA . LEU B 1 51 ? 9.961 1.319 7.395 1 95.19 51 LEU B CA 1
ATOM 2768 C C . LEU B 1 51 ? 10.805 2.285 6.566 1 95.19 51 LEU B C 1
ATOM 2770 O O . LEU B 1 51 ? 11.453 3.178 7.113 1 95.19 51 LEU B O 1
ATOM 2774 N N . PHE B 1 52 ? 10.672 2.174 5.332 1 94.31 52 PHE B N 1
ATOM 2775 C CA . PHE B 1 52 ? 11.484 2.984 4.434 1 94.31 52 PHE B CA 1
ATOM 2776 C C . PHE B 1 52 ? 10.984 4.422 4.391 1 94.31 52 PHE B C 1
ATOM 2778 O O . PHE B 1 52 ? 11.773 5.363 4.324 1 94.31 52 PHE B O 1
ATOM 2785 N N . GLU B 1 53 ? 9.68 4.539 4.379 1 90.44 53 GLU B N 1
ATOM 2786 C CA . GLU B 1 53 ? 9.078 5.867 4.359 1 90.44 53 GLU B CA 1
ATOM 2787 C C . GLU B 1 53 ? 9.492 6.684 5.578 1 90.44 53 GLU B C 1
ATOM 2789 O O . GLU B 1 53 ? 9.867 7.852 5.457 1 90.44 53 GLU B O 1
ATOM 2794 N N . GLU B 1 54 ? 9.484 6.09 6.699 1 92.06 54 GLU B N 1
ATOM 2795 C CA . GLU B 1 54 ? 9.844 6.797 7.926 1 92.06 54 GLU B CA 1
ATOM 2796 C C . GLU B 1 54 ? 11.328 7.121 7.969 1 92.06 54 GLU B C 1
ATOM 2798 O O . GLU B 1 54 ? 11.727 8.195 8.43 1 92.06 54 GLU B O 1
ATOM 2803 N N . LEU B 1 55 ? 12.141 6.254 7.527 1 91.81 55 LEU B N 1
ATOM 2804 C CA . LEU B 1 55 ? 13.586 6.488 7.531 1 91.81 55 LEU B CA 1
ATOM 2805 C C . LEU B 1 55 ? 13.961 7.586 6.543 1 91.81 55 LEU B C 1
ATOM 2807 O O . LEU B 1 55 ? 14.883 8.367 6.793 1 91.81 55 LEU B O 1
ATOM 2811 N N . ARG B 1 56 ? 13.258 7.664 5.492 1 87.94 56 ARG B N 1
ATOM 2812 C CA . ARG B 1 56 ? 13.5 8.719 4.512 1 87.94 56 ARG B CA 1
ATOM 2813 C C . ARG B 1 56 ? 13.125 10.086 5.07 1 87.94 56 ARG B C 1
ATOM 2815 O O . ARG B 1 56 ? 13.789 11.086 4.793 1 87.94 56 ARG B O 1
ATOM 2822 N N . ASP B 1 57 ? 12.109 10.109 5.844 1 83.38 57 ASP B N 1
ATOM 2823 C CA . ASP B 1 57 ? 11.609 11.359 6.414 1 83.38 57 ASP B CA 1
ATOM 2824 C C . ASP B 1 57 ? 12.531 11.859 7.527 1 83.38 57 ASP B C 1
ATOM 2826 O O . ASP B 1 57 ? 12.57 13.055 7.816 1 83.38 57 ASP B O 1
ATOM 2830 N N . SER B 1 58 ? 13.203 11.023 8.281 1 80.56 58 SER B N 1
ATOM 2831 C CA . SER B 1 58 ? 14.047 11.414 9.414 1 80.56 58 SER B CA 1
ATOM 2832 C C . SER B 1 58 ? 15.32 12.109 8.938 1 80.56 58 SER B C 1
ATOM 2834 O O . SER B 1 58 ? 15.93 12.875 9.695 1 80.56 58 SER B O 1
ATOM 2836 N N . GLU B 1 59 ? 15.695 12.172 7.789 1 71.38 59 GLU B N 1
ATOM 2837 C CA . GLU B 1 59 ? 16.875 12.812 7.203 1 71.38 59 GLU B CA 1
ATOM 2838 C C . GLU B 1 59 ? 18.141 12.477 7.988 1 71.38 59 GLU B C 1
ATOM 2840 O O . GLU B 1 59 ? 19.141 13.172 7.875 1 71.38 59 GLU B O 1
ATOM 2845 N N . GLU B 1 60 ? 17.984 11.555 8.891 1 79.06 60 GLU B N 1
ATOM 2846 C CA . GLU B 1 60 ? 19.172 11.141 9.617 1 79.06 60 GLU B CA 1
ATOM 2847 C C . GLU B 1 60 ? 20 10.141 8.805 1 79.06 60 GLU B C 1
ATOM 2849 O O . GLU B 1 60 ? 19.438 9.352 8.039 1 79.06 60 GLU B O 1
ATOM 2854 N N . GLY B 1 61 ? 21.234 10.258 8.836 1 82.06 61 GLY B N 1
ATOM 2855 C CA . GLY B 1 61 ? 22.109 9.336 8.133 1 82.06 61 GLY B CA 1
ATOM 2856 C C . GLY B 1 61 ? 22.062 7.934 8.703 1 82.06 61 GLY B C 1
ATOM 2857 O O . GLY B 1 61 ? 21.562 7.715 9.805 1 82.06 61 GLY B O 1
ATOM 2858 N N . LEU B 1 62 ? 22.375 6.984 7.91 1 87.12 62 LEU B N 1
ATOM 2859 C CA . LEU B 1 62 ? 22.391 5.582 8.305 1 87.12 62 LEU B CA 1
ATOM 2860 C C . LEU B 1 62 ? 23.812 5.113 8.586 1 87.12 62 LEU B C 1
ATOM 2862 O O . LEU B 1 62 ? 24.75 5.473 7.859 1 87.12 62 LEU B O 1
ATOM 2866 N N . ASP B 1 63 ? 23.969 4.363 9.641 1 87.12 63 ASP B N 1
ATOM 2867 C CA . ASP B 1 63 ? 25.25 3.762 9.953 1 87.12 63 ASP B CA 1
ATOM 2868 C C . ASP B 1 63 ? 25.656 2.732 8.898 1 87.12 63 ASP B C 1
ATOM 2870 O O . ASP B 1 63 ? 24.797 2.189 8.195 1 87.12 63 ASP B O 1
ATOM 2874 N N . ASP B 1 64 ? 26.906 2.377 8.852 1 87.69 64 ASP B N 1
ATOM 2875 C CA . ASP B 1 64 ? 27.453 1.479 7.836 1 87.69 64 ASP B CA 1
ATOM 2876 C C . ASP B 1 64 ? 26.844 0.082 7.957 1 87.69 64 ASP B C 1
ATOM 2878 O O . ASP B 1 64 ? 26.578 -0.574 6.949 1 87.69 64 ASP B O 1
ATOM 2882 N N . ASP B 1 65 ? 26.672 -0.348 9.109 1 88.56 65 ASP B N 1
ATOM 2883 C CA . ASP B 1 65 ? 26.125 -1.683 9.32 1 88.56 65 ASP B CA 1
ATOM 2884 C C . ASP B 1 65 ? 24.672 -1.76 8.828 1 88.56 65 ASP B C 1
ATOM 2886 O O . ASP B 1 65 ? 24.25 -2.777 8.273 1 88.56 65 ASP B O 1
ATOM 2890 N N . VAL B 1 66 ? 23.984 -0.697 9.055 1 90.31 66 VAL B N 1
ATOM 2891 C CA . VAL B 1 66 ? 22.594 -0.627 8.617 1 90.31 66 VAL B CA 1
ATOM 2892 C C . VAL B 1 66 ? 22.531 -0.57 7.094 1 90.31 66 VAL B C 1
ATOM 2894 O O . VAL B 1 66 ? 21.688 -1.22 6.477 1 90.31 66 VAL B O 1
ATOM 2897 N N . VAL B 1 67 ? 23.469 0.165 6.535 1 92.38 67 VAL B N 1
ATOM 2898 C CA . VAL B 1 67 ? 23.516 0.286 5.082 1 92.38 67 VAL B CA 1
ATOM 2899 C C . VAL B 1 67 ? 23.766 -1.085 4.457 1 92.38 67 VAL B C 1
ATOM 2901 O O . VAL B 1 67 ? 23.125 -1.444 3.461 1 92.38 67 VAL B O 1
ATOM 2904 N N . LYS B 1 68 ? 24.594 -1.865 4.996 1 93.5 68 LYS B N 1
ATOM 2905 C CA . LYS B 1 68 ? 24.891 -3.201 4.488 1 93.5 68 LYS B CA 1
ATOM 2906 C C . LYS B 1 68 ? 23.656 -4.105 4.57 1 93.5 68 LYS B C 1
ATOM 2908 O O . LYS B 1 68 ? 23.359 -4.844 3.629 1 93.5 68 LYS B O 1
ATOM 2913 N N . ALA B 1 69 ? 23 -4.023 5.668 1 94.06 69 ALA B N 1
ATOM 2914 C CA . ALA B 1 69 ? 21.797 -4.82 5.844 1 94.06 69 ALA B CA 1
ATOM 2915 C C . ALA B 1 69 ? 20.719 -4.426 4.832 1 94.06 69 ALA B C 1
ATOM 2917 O O . ALA B 1 69 ? 20.062 -5.289 4.246 1 94.06 69 ALA B O 1
ATOM 2918 N N . PHE B 1 70 ? 20.609 -3.166 4.664 1 95.88 70 PHE B N 1
ATOM 2919 C CA . PHE B 1 70 ? 19.609 -2.676 3.729 1 95.88 70 PHE B CA 1
ATOM 2920 C C . PHE B 1 70 ? 19.984 -3.021 2.293 1 95.88 70 PHE B C 1
ATOM 2922 O O . PHE B 1 70 ? 19.109 -3.24 1.451 1 95.88 70 PHE B O 1
ATOM 2929 N N . GLU B 1 71 ? 21.234 -3.1 2.004 1 96.12 71 GLU B N 1
ATOM 2930 C CA . GLU B 1 71 ? 21.672 -3.561 0.688 1 96.12 71 GLU B CA 1
ATOM 2931 C C . GLU B 1 71 ? 21.266 -5.012 0.452 1 96.12 71 GLU B C 1
ATOM 2933 O O . GLU B 1 71 ? 20.828 -5.371 -0.64 1 96.12 71 GLU B O 1
ATOM 2938 N N . SER B 1 72 ? 21.5 -5.789 1.46 1 97 72 SER B N 1
ATOM 2939 C CA . SER B 1 72 ? 21.062 -7.18 1.375 1 97 72 SER B CA 1
ATOM 2940 C C . SER B 1 72 ? 19.562 -7.273 1.174 1 97 72 SER B C 1
ATOM 2942 O O . SER B 1 72 ? 19.078 -8.109 0.403 1 97 72 SER B O 1
ATOM 2944 N N . LEU B 1 73 ? 18.844 -6.445 1.862 1 97.5 73 LEU B N 1
ATOM 2945 C CA . LEU B 1 73 ? 17.391 -6.418 1.73 1 97.5 73 LEU B CA 1
ATOM 2946 C C . LEU B 1 73 ? 16.984 -6 0.322 1 97.5 73 LEU B C 1
ATOM 2948 O O . LEU B 1 73 ? 16.047 -6.566 -0.251 1 97.5 73 LEU B O 1
ATOM 2952 N N . ARG B 1 74 ? 17.703 -5.035 -0.169 1 97.06 74 ARG B N 1
ATOM 2953 C CA . ARG B 1 74 ? 17.438 -4.578 -1.529 1 97.06 74 ARG B CA 1
ATOM 2954 C C . ARG B 1 74 ? 17.578 -5.723 -2.529 1 97.06 74 ARG B C 1
ATOM 2956 O O . ARG B 1 74 ? 16.734 -5.91 -3.398 1 97.06 74 ARG B O 1
ATOM 2963 N N . LEU B 1 75 ? 18.594 -6.488 -2.432 1 96.75 75 LEU B N 1
ATOM 2964 C CA . LEU B 1 75 ? 18.828 -7.621 -3.316 1 96.75 75 LEU B CA 1
ATOM 2965 C C . LEU B 1 75 ? 17.719 -8.648 -3.191 1 96.75 75 LEU B C 1
ATOM 2967 O O . LEU B 1 75 ? 17.25 -9.203 -4.195 1 96.75 75 LEU B O 1
ATOM 2971 N N . GLY B 1 76 ? 17.328 -8.891 -1.968 1 97.44 76 GLY B N 1
ATOM 2972 C CA . GLY B 1 76 ? 16.203 -9.797 -1.751 1 97.44 76 GLY B CA 1
ATOM 2973 C C . GLY B 1 76 ? 14.922 -9.312 -2.395 1 97.44 76 GLY B C 1
ATOM 2974 O O . GLY B 1 76 ? 14.211 -10.094 -3.027 1 97.44 76 GLY B O 1
ATOM 2975 N N . LEU B 1 77 ? 14.617 -8.031 -2.217 1 97.75 77 LEU B N 1
ATOM 2976 C CA . LEU B 1 77 ? 13.398 -7.465 -2.785 1 97.75 77 LEU B CA 1
ATOM 2977 C C . LEU B 1 77 ? 13.469 -7.445 -4.309 1 97.75 77 LEU B C 1
ATOM 2979 O O . LEU B 1 77 ? 12.453 -7.625 -4.984 1 97.75 77 LEU B O 1
ATOM 2983 N N . ASP B 1 78 ? 14.633 -7.219 -4.848 1 96.75 78 ASP B N 1
ATOM 2984 C CA . ASP B 1 78 ? 14.82 -7.293 -6.297 1 96.75 78 ASP B CA 1
ATOM 2985 C C . ASP B 1 78 ? 14.531 -8.695 -6.816 1 96.75 78 ASP B C 1
ATOM 2987 O O . ASP B 1 78 ? 13.859 -8.867 -7.832 1 96.75 78 ASP B O 1
ATOM 2991 N N . SER B 1 79 ? 15.062 -9.648 -6.109 1 97.25 79 SER B N 1
ATOM 2992 C CA . SER B 1 79 ? 14.805 -11.039 -6.461 1 97.25 79 SER B CA 1
ATOM 2993 C C . SER B 1 79 ? 13.312 -11.359 -6.379 1 97.25 79 SER B C 1
ATOM 2995 O O . SER B 1 79 ? 12.773 -12.055 -7.238 1 97.25 79 SER B O 1
ATOM 2997 N N . ALA B 1 80 ? 12.719 -10.836 -5.355 1 97.5 80 ALA B N 1
ATOM 2998 C CA . ALA B 1 80 ? 11.273 -11.031 -5.207 1 97.5 80 ALA B CA 1
ATOM 2999 C C . ALA B 1 80 ? 10.516 -10.414 -6.379 1 97.5 80 ALA B C 1
ATOM 3001 O O . ALA B 1 80 ? 9.617 -11.039 -6.945 1 97.5 80 ALA B O 1
ATOM 3002 N N . THR B 1 81 ? 10.898 -9.219 -6.734 1 97 81 THR B N 1
ATOM 3003 C CA . THR B 1 81 ? 10.25 -8.516 -7.836 1 97 81 THR B CA 1
ATOM 3004 C C . THR B 1 81 ? 10.383 -9.312 -9.133 1 97 81 THR B C 1
ATOM 3006 O O . THR B 1 81 ? 9.406 -9.461 -9.875 1 97 81 THR B O 1
ATOM 3009 N N . GLN B 1 82 ? 11.523 -9.828 -9.383 1 95.5 82 GLN B N 1
ATOM 3010 C CA . GLN B 1 82 ? 11.773 -10.617 -10.578 1 95.5 82 GLN B CA 1
ATOM 3011 C C . GLN B 1 82 ? 10.914 -11.883 -10.586 1 95.5 82 GLN B C 1
ATOM 3013 O O . GLN B 1 82 ? 10.289 -12.219 -11.594 1 95.5 82 GLN B O 1
ATOM 3018 N N . LEU B 1 83 ? 10.891 -12.555 -9.516 1 96.56 83 LEU B N 1
ATOM 3019 C CA . LEU B 1 83 ? 10.109 -13.781 -9.391 1 96.56 83 LEU B CA 1
ATOM 3020 C C . LEU B 1 83 ? 8.625 -13.5 -9.578 1 96.56 83 LEU B C 1
ATOM 3022 O O . LEU B 1 83 ? 7.949 -14.203 -10.344 1 96.56 83 LEU B O 1
ATOM 3026 N N . LEU B 1 84 ? 8.164 -12.477 -8.898 1 97.12 84 LEU B N 1
ATOM 3027 C CA . LEU B 1 84 ? 6.746 -12.133 -8.961 1 97.12 84 LEU B CA 1
ATOM 3028 C C . LEU B 1 84 ? 6.344 -11.758 -10.383 1 97.12 84 LEU B C 1
ATOM 3030 O O . LEU B 1 84 ? 5.277 -12.156 -10.859 1 97.12 84 LEU B O 1
ATOM 3034 N N . ASN B 1 85 ? 7.188 -11.039 -11.07 1 94.81 85 ASN B N 1
ATOM 3035 C CA . ASN B 1 85 ? 6.914 -10.68 -12.453 1 94.81 85 ASN B CA 1
ATOM 3036 C C . ASN B 1 85 ? 6.91 -11.906 -13.359 1 94.81 85 ASN B C 1
ATOM 3038 O O . ASN B 1 85 ? 6.051 -12.031 -14.234 1 94.81 85 ASN B O 1
ATOM 3042 N N . SER B 1 86 ? 7.836 -12.773 -13.141 1 92.25 86 SER B N 1
ATOM 3043 C CA . SER B 1 86 ? 7.926 -13.984 -13.945 1 92.25 86 SER B CA 1
ATOM 3044 C C . SER B 1 86 ? 6.695 -14.867 -13.766 1 92.25 86 SER B C 1
ATOM 3046 O O . SER B 1 86 ? 6.188 -15.438 -14.734 1 92.25 86 SER B O 1
ATOM 3048 N N . VAL B 1 87 ? 6.215 -14.938 -12.594 1 93.62 87 VAL B N 1
ATOM 3049 C CA . VAL B 1 87 ? 5.074 -15.789 -12.281 1 93.62 87 VAL B CA 1
ATOM 3050 C C . VAL B 1 87 ? 3.791 -15.148 -12.797 1 93.62 87 VAL B C 1
ATOM 3052 O O . VAL B 1 87 ? 2.926 -15.828 -13.352 1 93.62 87 VAL B O 1
ATOM 3055 N N . ASN B 1 88 ? 3.688 -13.883 -12.602 1 92.06 88 ASN B N 1
ATOM 3056 C CA . ASN B 1 88 ? 2.48 -13.172 -13.008 1 92.06 88 ASN B CA 1
ATOM 3057 C C . ASN B 1 88 ? 2.328 -13.148 -14.523 1 92.06 88 ASN B C 1
ATOM 3059 O O . ASN B 1 88 ? 1.213 -13.227 -15.047 1 92.06 88 ASN B O 1
ATOM 3063 N N . GLY B 1 89 ? 3.324 -13.086 -15.266 1 88.5 89 GLY B N 1
ATOM 3064 C CA . GLY B 1 89 ? 3.273 -13.008 -16.719 1 88.5 89 GLY B CA 1
ATOM 3065 C C . GLY B 1 89 ? 3.629 -14.32 -17.391 1 88.5 89 GLY B C 1
ATOM 3066 O O . GLY B 1 89 ? 3.623 -14.414 -18.625 1 88.5 89 GLY B O 1
ATOM 3067 N N . GLY B 1 90 ? 3.852 -15.32 -16.641 1 89.5 90 GLY B N 1
ATOM 3068 C CA . GLY B 1 90 ? 4.309 -16.578 -17.203 1 89.5 90 GLY B CA 1
ATOM 3069 C C . GLY B 1 90 ? 3.17 -17.5 -17.609 1 89.5 90 GLY B C 1
ATOM 3070 O O . GLY B 1 90 ? 2.004 -17.203 -17.344 1 89.5 90 GLY B O 1
ATOM 3071 N N . SER B 1 91 ? 3.561 -18.562 -18.297 1 91.75 91 SER B N 1
ATOM 3072 C CA . SER B 1 91 ? 2.598 -19.578 -18.734 1 91.75 91 SER B CA 1
ATOM 3073 C C . SER B 1 91 ? 2.004 -20.312 -17.531 1 91.75 91 SER B C 1
ATOM 3075 O O . SER B 1 91 ? 2.74 -20.844 -16.688 1 91.75 91 SER B O 1
ATOM 3077 N N . LYS B 1 92 ? 0.722 -20.344 -17.484 1 94.5 92 LYS B N 1
ATOM 3078 C CA . LYS B 1 92 ? 0.031 -21 -16.375 1 94.5 92 LYS B CA 1
ATOM 3079 C C . LYS B 1 92 ? 0.311 -22.5 -16.375 1 94.5 92 LYS B C 1
ATOM 3081 O O . LYS B 1 92 ? 0.453 -23.109 -15.305 1 94.5 92 LYS B O 1
ATOM 3086 N N . LEU B 1 93 ? 0.395 -23.078 -17.516 1 92.81 93 LEU B N 1
ATOM 3087 C CA . LEU B 1 93 ? 0.693 -24.5 -17.641 1 92.81 93 LEU B CA 1
ATOM 3088 C C . LEU B 1 93 ? 2.117 -24.797 -17.188 1 92.81 93 LEU B C 1
ATOM 3090 O O . LEU B 1 93 ? 2.357 -25.781 -16.5 1 92.81 93 LEU B O 1
ATOM 3094 N N . TYR B 1 94 ? 2.975 -23.953 -17.641 1 91.31 94 TYR B N 1
ATOM 3095 C CA . TYR B 1 94 ? 4.363 -24.109 -17.234 1 91.31 94 TYR B CA 1
ATOM 3096 C C . TYR B 1 94 ? 4.5 -24.047 -15.719 1 91.31 94 TYR B C 1
ATOM 3098 O O . TYR B 1 94 ? 5.18 -24.875 -15.109 1 91.31 94 TYR B O 1
ATOM 3106 N N . LEU B 1 95 ? 3.895 -23.078 -15.148 1 92.25 95 LEU B N 1
ATOM 3107 C CA . LEU B 1 95 ? 3.947 -22.875 -13.703 1 92.25 95 LEU B CA 1
ATOM 3108 C C . LEU B 1 95 ? 3.373 -24.078 -12.969 1 92.25 95 LEU B C 1
ATOM 3110 O O . LEU B 1 95 ? 3.896 -24.484 -11.93 1 92.25 95 LEU B O 1
ATOM 3114 N N . ALA B 1 96 ? 2.334 -24.641 -13.531 1 92.69 96 ALA B N 1
ATOM 3115 C CA . ALA B 1 96 ? 1.714 -25.812 -12.922 1 92.69 96 ALA B CA 1
ATOM 3116 C C . ALA B 1 96 ? 2.639 -27.031 -12.992 1 92.69 96 ALA B C 1
ATOM 3118 O O . ALA B 1 96 ? 2.742 -27.797 -12.031 1 92.69 96 ALA B O 1
ATOM 3119 N N . LEU B 1 97 ? 3.256 -27.172 -14.109 1 90.38 97 LEU B N 1
ATOM 3120 C CA . LEU B 1 97 ? 4.125 -28.328 -14.32 1 90.38 97 LEU B CA 1
ATOM 3121 C C . LEU B 1 97 ? 5.41 -28.188 -13.516 1 90.38 97 LEU B C 1
ATOM 3123 O O . LEU B 1 97 ? 5.984 -29.188 -13.078 1 90.38 97 LEU B O 1
ATOM 3127 N N . GLN B 1 98 ? 5.875 -26.969 -13.328 1 88.62 98 GLN B N 1
ATOM 3128 C CA . GLN B 1 98 ? 7.109 -26.703 -12.586 1 88.62 98 GLN B CA 1
ATOM 3129 C C . GLN B 1 98 ? 6.809 -26.156 -11.203 1 88.62 98 GLN B C 1
ATOM 3131 O O . GLN B 1 98 ? 7.582 -25.344 -10.672 1 88.62 98 GLN B O 1
ATOM 3136 N N . ARG B 1 99 ? 5.758 -26.469 -10.617 1 88.94 99 ARG B N 1
ATOM 3137 C CA . ARG B 1 99 ? 5.262 -25.875 -9.383 1 88.94 99 ARG B CA 1
ATOM 3138 C C . ARG B 1 99 ? 6.262 -26.062 -8.242 1 88.94 99 ARG B C 1
ATOM 3140 O O . ARG B 1 99 ? 6.465 -25.156 -7.43 1 88.94 99 ARG B O 1
ATOM 3147 N N . GLU B 1 100 ? 6.871 -27.234 -8.18 1 87.56 100 GLU B N 1
ATOM 3148 C CA . GLU B 1 100 ? 7.824 -27.516 -7.109 1 87.56 100 GLU B CA 1
ATOM 3149 C C . GLU B 1 100 ? 9.047 -26.609 -7.211 1 87.56 100 GLU B C 1
ATOM 3151 O O . GLU B 1 100 ? 9.523 -26.094 -6.199 1 87.56 100 GLU B O 1
ATOM 3156 N N . LYS B 1 101 ? 9.562 -26.516 -8.398 1 89.94 101 LYS B N 1
ATOM 3157 C CA . LYS B 1 101 ? 10.711 -25.641 -8.617 1 89.94 101 LYS B CA 1
ATOM 3158 C C . LYS B 1 101 ? 10.367 -24.188 -8.289 1 89.94 101 LYS B C 1
ATOM 3160 O O . LYS B 1 101 ? 11.172 -23.469 -7.688 1 89.94 101 LYS B O 1
ATOM 3165 N N . ILE B 1 102 ? 9.258 -23.766 -8.719 1 91.62 102 ILE B N 1
ATOM 3166 C CA . ILE B 1 102 ? 8.812 -22.406 -8.461 1 91.62 102 ILE B CA 1
ATOM 3167 C C . ILE B 1 102 ? 8.633 -22.203 -6.957 1 91.62 102 ILE B C 1
ATOM 3169 O O . ILE B 1 102 ? 8.984 -21.141 -6.422 1 91.62 102 ILE B O 1
ATOM 3173 N N . ALA B 1 103 ? 8.008 -23.172 -6.293 1 92.38 103 ALA B N 1
ATOM 3174 C CA . ALA B 1 103 ? 7.852 -23.109 -4.844 1 92.38 103 ALA B CA 1
ATOM 3175 C C . ALA B 1 103 ? 9.203 -22.953 -4.148 1 92.38 103 ALA B C 1
ATOM 3177 O O . ALA B 1 103 ? 9.32 -22.219 -3.172 1 92.38 103 ALA B O 1
ATOM 3178 N N . GLN B 1 104 ? 10.164 -23.625 -4.676 1 92.62 104 GLN B N 1
ATOM 3179 C CA . GLN B 1 104 ? 11.508 -23.531 -4.117 1 92.62 104 GLN B CA 1
ATOM 3180 C C . GLN B 1 104 ? 12.078 -22.125 -4.305 1 92.62 104 GLN B C 1
ATOM 3182 O O . GLN B 1 104 ? 12.773 -21.609 -3.43 1 92.62 104 GLN B O 1
ATOM 3187 N N . LYS B 1 105 ? 11.836 -21.547 -5.438 1 94.12 105 LYS B N 1
ATOM 3188 C CA . LYS B 1 105 ? 12.289 -20.188 -5.688 1 94.12 105 LYS B CA 1
ATOM 3189 C C . LYS B 1 105 ? 11.633 -19.203 -4.715 1 94.12 105 LYS B C 1
ATOM 3191 O O . LYS B 1 105 ? 12.297 -18.297 -4.203 1 94.12 105 LYS B O 1
ATOM 3196 N N . PHE B 1 106 ? 10.336 -19.375 -4.488 1 94.94 106 PHE B N 1
ATOM 3197 C CA . PHE B 1 106 ? 9.648 -18.547 -3.508 1 94.94 106 PHE B CA 1
ATOM 3198 C C . PHE B 1 106 ? 10.273 -18.703 -2.127 1 94.94 106 PHE B C 1
ATOM 3200 O O . PHE B 1 106 ? 10.453 -17.719 -1.4 1 94.94 106 PHE B O 1
ATOM 3207 N N . HIS B 1 107 ? 10.547 -19.953 -1.83 1 94.88 107 HIS B N 1
ATOM 3208 C CA . HIS B 1 107 ? 11.172 -20.25 -0.548 1 94.88 107 HIS B CA 1
ATOM 3209 C C . HIS B 1 107 ? 12.523 -19.547 -0.419 1 94.88 107 HIS B C 1
ATOM 3211 O O . HIS B 1 107 ? 12.805 -18.938 0.606 1 94.88 107 HIS B O 1
ATOM 3217 N N . LEU B 1 108 ? 13.289 -19.641 -1.418 1 95.5 108 LEU B N 1
ATOM 3218 C CA . LEU B 1 108 ? 14.625 -19.047 -1.415 1 95.5 108 LEU B CA 1
ATOM 3219 C C . LEU B 1 108 ? 14.547 -17.531 -1.232 1 95.5 108 LEU B C 1
ATOM 3221 O O . LEU B 1 108 ? 15.281 -16.969 -0.424 1 95.5 108 LEU B O 1
ATOM 3225 N N . VAL B 1 109 ? 13.664 -16.938 -1.958 1 96.62 109 VAL B N 1
ATOM 3226 C CA . VAL B 1 109 ? 13.508 -15.492 -1.89 1 96.62 109 VAL B CA 1
ATOM 3227 C C . VAL B 1 109 ? 13.031 -15.094 -0.496 1 96.62 109 VAL B C 1
ATOM 3229 O O . VAL B 1 109 ? 13.508 -14.102 0.069 1 96.62 109 VAL B O 1
ATOM 3232 N N . THR B 1 110 ? 12.078 -15.789 0.056 1 96.19 110 THR B N 1
ATOM 3233 C CA . THR B 1 110 ? 11.578 -15.531 1.401 1 96.19 110 THR B CA 1
ATOM 3234 C C . THR B 1 110 ? 12.703 -15.648 2.428 1 96.19 110 THR B C 1
ATOM 3236 O O . THR B 1 110 ? 12.812 -14.805 3.326 1 96.19 110 THR B O 1
ATOM 3239 N N . GLU B 1 111 ? 13.438 -16.625 2.24 1 95.81 111 GLU B N 1
ATOM 3240 C CA . GLU B 1 111 ? 14.578 -16.828 3.135 1 95.81 111 GLU B CA 1
ATOM 3241 C C . GLU B 1 111 ? 15.578 -15.68 3.02 1 95.81 111 GLU B C 1
ATOM 3243 O O . GLU B 1 111 ? 16.125 -15.219 4.027 1 95.81 111 GLU B O 1
ATOM 3248 N N . GLN B 1 112 ? 15.836 -15.297 1.865 1 96.56 112 GLN B N 1
ATOM 3249 C CA . GLN B 1 112 ? 16.766 -14.203 1.62 1 96.56 112 GLN B CA 1
ATOM 3250 C C . GLN B 1 112 ? 16.297 -12.914 2.297 1 96.56 112 GLN B C 1
ATOM 3252 O O . GLN B 1 112 ? 17.078 -12.234 2.963 1 96.56 112 GLN B O 1
ATOM 3257 N N . ILE B 1 113 ? 15.062 -12.586 2.137 1 97.44 113 ILE B N 1
ATOM 3258 C CA . ILE B 1 113 ? 14.508 -11.375 2.734 1 97.44 113 ILE B CA 1
ATOM 3259 C C . ILE B 1 113 ? 14.516 -11.508 4.258 1 97.44 113 ILE B C 1
ATOM 3261 O O . ILE B 1 113 ? 14.906 -10.57 4.961 1 97.44 113 ILE B O 1
ATOM 3265 N N . GLY B 1 114 ? 14.094 -12.664 4.742 1 96.75 114 GLY B N 1
ATOM 3266 C CA . GLY B 1 114 ? 14.125 -12.898 6.176 1 96.75 114 GLY B CA 1
ATOM 3267 C C . GLY B 1 114 ? 15.508 -12.766 6.773 1 96.75 114 GLY B C 1
ATOM 3268 O O . GLY B 1 114 ? 15.68 -12.18 7.84 1 96.75 114 GLY B O 1
ATOM 3269 N N . ALA B 1 115 ? 16.484 -13.328 6.113 1 96.31 115 ALA B N 1
ATOM 3270 C CA . ALA B 1 115 ? 17.859 -13.258 6.57 1 96.31 115 ALA B CA 1
ATOM 3271 C C . ALA B 1 115 ? 18.359 -11.812 6.582 1 96.31 115 ALA B C 1
ATOM 3273 O O . ALA B 1 115 ? 19.062 -11.398 7.5 1 96.31 115 ALA B O 1
ATOM 3274 N N . ALA B 1 116 ? 18.031 -11.062 5.551 1 96.5 116 ALA B N 1
ATOM 3275 C CA . ALA B 1 116 ? 18.422 -9.648 5.488 1 96.5 116 ALA B CA 1
ATOM 3276 C C . ALA B 1 116 ? 17.797 -8.859 6.641 1 96.5 116 ALA B C 1
ATOM 3278 O O . ALA B 1 116 ? 18.469 -8.023 7.254 1 96.5 116 ALA B O 1
ATOM 3279 N N . LEU B 1 117 ? 16.547 -9.109 6.938 1 96.5 117 LEU B N 1
ATOM 3280 C CA . LEU B 1 117 ? 15.867 -8.422 8.031 1 96.5 117 LEU B CA 1
ATOM 3281 C C . LEU B 1 117 ? 16.5 -8.766 9.375 1 96.5 117 LEU B C 1
ATOM 3283 O O . LEU B 1 117 ? 16.531 -7.93 10.281 1 96.5 117 LEU B O 1
ATOM 3287 N N . SER B 1 118 ? 17.016 -9.961 9.516 1 95.56 118 SER B N 1
ATOM 3288 C CA . SER B 1 118 ? 17.625 -10.414 10.758 1 95.56 118 SER B CA 1
ATOM 3289 C C . SER B 1 118 ? 18.922 -9.664 11.039 1 95.56 118 SER B C 1
ATOM 3291 O O . SER B 1 118 ? 19.375 -9.602 12.18 1 95.56 118 SER B O 1
ATOM 3293 N N . LYS B 1 119 ? 19.5 -9.07 10.047 1 94.19 119 LYS B N 1
ATOM 3294 C CA . LYS B 1 119 ? 20.766 -8.359 10.188 1 94.19 119 LYS B CA 1
ATOM 3295 C C . LYS B 1 119 ? 20.547 -6.91 10.602 1 94.19 119 LYS B C 1
ATOM 3297 O O . LYS B 1 119 ? 21.5 -6.199 10.93 1 94.19 119 LYS B O 1
ATOM 3302 N N . ILE B 1 120 ? 19.297 -6.496 10.516 1 91.19 120 ILE B N 1
ATOM 3303 C CA . ILE B 1 120 ? 19.016 -5.105 10.836 1 91.19 120 ILE B CA 1
ATOM 3304 C C . ILE B 1 120 ? 18.844 -4.949 12.344 1 91.19 120 ILE B C 1
ATOM 3306 O O . ILE B 1 120 ? 18.031 -5.648 12.961 1 91.19 120 ILE B O 1
ATOM 3310 N N . HIS B 1 121 ? 19.609 -4.074 12.898 1 90.31 121 HIS B N 1
ATOM 3311 C CA . HIS B 1 121 ? 19.438 -3.701 14.297 1 90.31 121 HIS B CA 1
ATOM 3312 C C . HIS B 1 121 ? 18.422 -2.572 14.445 1 90.31 121 HIS B C 1
ATOM 3314 O O . HIS B 1 121 ? 18.781 -1.396 14.359 1 90.31 121 HIS B O 1
ATOM 3320 N N . TYR B 1 122 ? 17.266 -2.871 14.734 1 86.88 122 TYR B N 1
ATOM 3321 C CA . TYR B 1 122 ? 16.141 -1.936 14.742 1 86.88 122 TYR B CA 1
ATOM 3322 C C . TYR B 1 122 ? 16.297 -0.905 15.852 1 86.88 122 TYR B C 1
ATOM 3324 O O . TYR B 1 122 ? 15.75 0.196 15.773 1 86.88 122 TYR B O 1
ATOM 3332 N N . ASP B 1 123 ? 17.047 -1.243 16.906 1 85.94 123 ASP B N 1
ATOM 3333 C CA . ASP B 1 123 ? 17.266 -0.344 18.031 1 85.94 123 ASP B CA 1
ATOM 3334 C C . ASP B 1 123 ? 18.109 0.86 17.625 1 85.94 123 ASP B C 1
ATOM 3336 O O . ASP B 1 123 ? 18.062 1.908 18.266 1 85.94 123 ASP B O 1
ATOM 3340 N N . LYS B 1 124 ? 18.891 0.77 16.562 1 85.25 124 LYS B N 1
ATOM 3341 C CA . LYS B 1 124 ? 19.766 1.842 16.109 1 85.25 124 LYS B CA 1
ATOM 3342 C C . LYS B 1 124 ? 19.031 2.779 15.148 1 85.25 124 LYS B C 1
ATOM 3344 O O . LYS B 1 124 ? 19.578 3.812 14.75 1 85.25 124 LYS B O 1
ATOM 3349 N N . LEU B 1 125 ? 17.875 2.369 14.812 1 89.5 125 LEU B N 1
ATOM 3350 C CA . LEU B 1 125 ? 17.125 3.166 13.844 1 89.5 125 LEU B CA 1
ATOM 3351 C C . LEU B 1 125 ? 16.141 4.09 14.555 1 89.5 125 LEU B C 1
ATOM 3353 O O . LEU B 1 125 ? 15.57 3.729 15.586 1 89.5 125 LEU B O 1
ATOM 3357 N N . ASN B 1 126 ? 16.062 5.305 14.117 1 88.38 126 ASN B N 1
ATOM 3358 C CA . ASN B 1 126 ? 15.086 6.258 14.625 1 88.38 126 ASN B CA 1
ATOM 3359 C C . ASN B 1 126 ? 13.695 6 14.047 1 88.38 126 ASN B C 1
ATOM 3361 O O . ASN B 1 126 ? 13.273 6.672 13.109 1 88.38 126 ASN B O 1
ATOM 3365 N N . LEU B 1 127 ? 13.016 5.086 14.625 1 91.5 127 LEU B N 1
ATOM 3366 C CA . LEU B 1 127 ? 11.695 4.691 14.164 1 91.5 127 LEU B CA 1
ATOM 3367 C C . LEU B 1 127 ? 10.648 4.941 15.242 1 91.5 127 LEU B C 1
ATOM 3369 O O . LEU B 1 127 ? 10.953 4.871 16.438 1 91.5 127 LEU B O 1
ATOM 3373 N N . SER B 1 128 ? 9.5 5.289 14.812 1 92 128 SER B N 1
ATOM 3374 C CA . SER B 1 128 ? 8.375 5.336 15.734 1 92 128 SER B CA 1
ATOM 3375 C C . SER B 1 128 ? 8.055 3.955 16.297 1 92 128 SER B C 1
ATOM 3377 O O . SER B 1 128 ? 8.398 2.939 15.688 1 92 128 SER B O 1
ATOM 3379 N N . GLU B 1 129 ? 7.465 3.91 17.406 1 92.06 129 GLU B N 1
ATOM 3380 C CA . GLU B 1 129 ? 7.09 2.652 18.047 1 92.06 129 GLU B CA 1
ATOM 3381 C C . GLU B 1 129 ? 6.168 1.832 17.141 1 92.06 129 GLU B C 1
ATOM 3383 O O . GLU B 1 129 ? 6.324 0.614 17.031 1 92.06 129 GLU B O 1
ATOM 3388 N N . GLU B 1 130 ? 5.23 2.465 16.547 1 92.69 130 GLU B N 1
ATOM 3389 C CA . GLU B 1 130 ? 4.258 1.787 15.695 1 92.69 130 GLU B CA 1
ATOM 3390 C C . GLU B 1 130 ? 4.945 1.104 14.516 1 92.69 130 GLU B C 1
ATOM 3392 O O . GLU B 1 130 ? 4.625 -0.039 14.18 1 92.69 130 GLU B O 1
ATOM 3397 N N . VAL B 1 131 ? 5.863 1.802 13.891 1 94.81 131 VAL B N 1
ATOM 3398 C CA . VAL B 1 131 ? 6.555 1.237 12.734 1 94.81 131 VAL B CA 1
ATOM 3399 C C . VAL B 1 131 ? 7.48 0.109 13.188 1 94.81 131 VAL B C 1
ATOM 3401 O O . VAL B 1 131 ? 7.602 -0.912 12.508 1 94.81 131 VAL B O 1
ATOM 3404 N N . ARG B 1 132 ? 8.125 0.26 14.312 1 94.69 132 ARG B N 1
ATOM 3405 C CA . ARG B 1 132 ? 8.969 -0.792 14.859 1 94.69 132 ARG B CA 1
ATOM 3406 C C . ARG B 1 132 ? 8.172 -2.072 15.094 1 94.69 132 ARG B C 1
ATOM 3408 O O . ARG B 1 132 ? 8.609 -3.158 14.703 1 94.69 132 ARG B O 1
ATOM 3415 N N . GLU B 1 133 ? 6.992 -1.932 15.703 1 94.75 133 GLU B N 1
ATOM 3416 C CA . GLU B 1 133 ? 6.113 -3.074 15.945 1 94.75 133 GLU B CA 1
ATOM 3417 C C . GLU B 1 133 ? 5.73 -3.758 14.633 1 94.75 133 GLU B C 1
ATOM 3419 O O . GLU B 1 133 ? 5.699 -4.988 14.555 1 94.75 133 GLU B O 1
ATOM 3424 N N . GLN B 1 134 ? 5.422 -2.951 13.711 1 94.81 134 GLN B N 1
ATOM 3425 C CA . GLN B 1 134 ? 5.02 -3.465 12.406 1 94.81 134 GLN B CA 1
ATOM 3426 C C . GLN B 1 134 ? 6.145 -4.266 11.758 1 94.81 134 GLN B C 1
ATOM 3428 O O . GLN B 1 134 ? 5.91 -5.352 11.219 1 94.81 134 GLN B O 1
ATOM 3433 N N . ILE B 1 135 ? 7.344 -3.766 11.75 1 95.31 135 ILE B N 1
ATOM 3434 C CA . ILE B 1 135 ? 8.469 -4.43 11.094 1 95.31 135 ILE B CA 1
ATOM 3435 C C . ILE B 1 135 ? 8.828 -5.707 11.852 1 95.31 135 ILE B C 1
ATOM 3437 O O . ILE B 1 135 ? 9.195 -6.711 11.25 1 95.31 135 ILE B O 1
ATOM 3441 N N . GLU B 1 136 ? 8.75 -5.629 13.141 1 95 136 GLU B N 1
ATOM 3442 C CA . GLU B 1 136 ? 8.984 -6.828 13.938 1 95 136 GLU B CA 1
ATOM 3443 C C . GLU B 1 136 ? 7.992 -7.93 13.578 1 95 136 GLU B C 1
ATOM 3445 O O . GLU B 1 136 ? 8.359 -9.102 13.492 1 95 136 GLU B O 1
ATOM 3450 N N . LEU B 1 137 ? 6.77 -7.531 13.414 1 95.81 137 LEU B N 1
ATOM 3451 C CA . LEU B 1 137 ? 5.742 -8.484 13.016 1 95.81 137 LEU B CA 1
ATOM 3452 C C . LEU B 1 137 ? 6.059 -9.094 11.656 1 95.81 137 LEU B C 1
ATOM 3454 O O . LEU B 1 137 ? 5.98 -10.312 11.477 1 95.81 137 LEU B O 1
ATOM 3458 N N . VAL B 1 138 ? 6.352 -8.273 10.703 1 96.75 138 VAL B N 1
ATOM 3459 C CA . VAL B 1 138 ? 6.645 -8.734 9.344 1 96.75 138 VAL B CA 1
ATOM 3460 C C . VAL B 1 138 ? 7.875 -9.641 9.367 1 96.75 138 VAL B C 1
ATOM 3462 O O . VAL B 1 138 ? 7.906 -10.664 8.68 1 96.75 138 VAL B O 1
ATOM 3465 N N . HIS B 1 139 ? 8.883 -9.234 10.094 1 96.56 139 HIS B N 1
ATOM 3466 C CA . HIS B 1 139 ? 10.086 -10.047 10.242 1 96.56 139 HIS B CA 1
ATOM 3467 C C . HIS B 1 139 ? 9.75 -11.438 10.773 1 96.56 139 HIS B C 1
ATOM 3469 O O . HIS B 1 139 ? 10.227 -12.445 10.242 1 96.56 139 HIS B O 1
ATOM 3475 N N . ALA B 1 140 ? 8.945 -11.492 11.789 1 96.06 140 ALA B N 1
ATOM 3476 C CA . ALA B 1 140 ? 8.523 -12.773 12.344 1 96.06 140 ALA B CA 1
ATOM 3477 C C . ALA B 1 140 ? 7.773 -13.609 11.305 1 96.06 140 ALA B C 1
ATOM 3479 O O . ALA B 1 140 ? 7.91 -14.828 11.266 1 96.06 140 ALA B O 1
ATOM 3480 N N . GLN B 1 141 ? 6.945 -13 10.562 1 95.25 141 GLN B N 1
ATOM 3481 C CA . GLN B 1 141 ? 6.195 -13.703 9.523 1 95.25 141 GLN B CA 1
ATOM 3482 C C . GLN B 1 141 ? 7.133 -14.297 8.477 1 95.25 141 GLN B C 1
ATOM 3484 O O . GLN B 1 141 ? 6.926 -15.422 8.016 1 95.25 141 GLN B O 1
ATOM 3489 N N . PHE B 1 142 ? 8.172 -13.555 8.047 1 96.12 142 PHE B N 1
ATOM 3490 C CA . PHE B 1 142 ? 9.164 -14.078 7.121 1 96.12 142 PHE B CA 1
ATOM 3491 C C . PHE B 1 142 ? 9.898 -15.266 7.73 1 96.12 142 PHE B C 1
ATOM 3493 O O . PHE B 1 142 ? 10.172 -16.25 7.047 1 96.12 142 PHE B O 1
ATOM 3500 N N . GLN B 1 143 ? 10.188 -15.195 9 1 94 143 GLN B N 1
ATOM 3501 C CA . GLN B 1 143 ? 10.891 -16.266 9.68 1 94 143 GLN B CA 1
ATOM 3502 C C . GLN B 1 143 ? 10.039 -17.531 9.75 1 94 143 GLN B C 1
ATOM 3504 O O . GLN B 1 143 ? 10.547 -18.641 9.555 1 94 143 GLN B O 1
ATOM 3509 N N . ARG B 1 144 ? 8.773 -17.359 10 1 93.06 144 ARG B N 1
ATOM 3510 C CA . ARG B 1 144 ? 7.871 -18.5 10.07 1 93.06 144 ARG B CA 1
ATOM 3511 C C . ARG B 1 144 ? 7.652 -19.109 8.695 1 93.06 144 ARG B C 1
ATOM 3513 O O . ARG B 1 144 ? 7.488 -20.328 8.562 1 93.06 144 ARG B O 1
ATOM 3520 N N . ALA B 1 145 ? 7.637 -18.328 7.684 1 91.06 145 ALA B N 1
ATOM 3521 C CA . ALA B 1 145 ? 7.371 -18.797 6.324 1 91.06 145 ALA B CA 1
ATOM 3522 C C . ALA B 1 145 ? 8.547 -19.594 5.777 1 91.06 145 ALA B C 1
ATOM 3524 O O . ALA B 1 145 ? 8.398 -20.359 4.82 1 91.06 145 ALA B O 1
ATOM 3525 N N . LYS B 1 146 ? 9.695 -19.484 6.266 1 82.94 146 LYS B N 1
ATOM 3526 C CA . LYS B 1 146 ? 10.891 -20.219 5.871 1 82.94 146 LYS B CA 1
ATOM 3527 C C . LYS B 1 146 ? 10.68 -21.734 6.016 1 82.94 146 LYS B C 1
ATOM 3529 O O . LYS B 1 146 ? 11.203 -22.516 5.223 1 82.94 146 LYS B O 1
ATOM 3534 N N . GLY B 1 147 ? 9.859 -22.109 6.934 1 74.38 147 GLY B N 1
ATOM 3535 C CA . GLY B 1 147 ? 9.703 -23.531 7.215 1 74.38 147 GLY B CA 1
ATOM 3536 C C . GLY B 1 147 ? 8.508 -24.141 6.504 1 74.38 147 GLY B C 1
ATOM 3537 O O . GLY B 1 147 ? 8.25 -25.344 6.648 1 74.38 147 GLY B O 1
ATOM 3538 N N . ARG B 1 148 ? 7.734 -23.391 5.758 1 71.38 148 ARG B N 1
ATOM 3539 C CA . ARG B 1 148 ? 6.5 -23.922 5.191 1 71.38 148 ARG B CA 1
ATOM 3540 C C . ARG B 1 148 ? 6.516 -23.844 3.668 1 71.38 148 ARG B C 1
ATOM 3542 O O . ARG B 1 148 ? 6.82 -22.797 3.1 1 71.38 148 ARG B O 1
ATOM 3549 N N . ILE B 1 149 ? 6.676 -24.938 3.027 1 67.12 149 ILE B N 1
ATOM 3550 C CA . ILE B 1 149 ? 6.445 -24.953 1.587 1 67.12 149 ILE B CA 1
ATOM 3551 C C . ILE B 1 149 ? 5.012 -25.391 1.296 1 67.12 149 ILE B C 1
ATOM 3553 O O . ILE B 1 149 ? 4.578 -26.453 1.748 1 67.12 149 ILE B O 1
ATOM 3557 N N . ASP B 1 150 ? 3.984 -24.531 1.124 1 62.97 150 ASP B N 1
ATOM 3558 C CA . ASP B 1 150 ? 2.547 -24.75 0.982 1 62.97 150 ASP B CA 1
ATOM 3559 C C . ASP B 1 150 ? 2.236 -25.562 -0.272 1 62.97 150 ASP B C 1
ATOM 3561 O O . ASP B 1 150 ? 1.068 -25.766 -0.618 1 62.97 150 ASP B O 1
ATOM 3565 N N . THR B 1 151 ? 2.947 -26.344 -0.993 1 59.94 151 THR B N 1
ATOM 3566 C CA . THR B 1 151 ? 2.756 -26.516 -2.43 1 59.94 151 THR B CA 1
ATOM 3567 C C . THR B 1 151 ? 1.915 -27.75 -2.719 1 59.94 151 THR B C 1
ATOM 3569 O O . THR B 1 151 ? 1.621 -28.047 -3.877 1 59.94 151 THR B O 1
ATOM 3572 N N . LEU B 1 152 ? 1.316 -28.328 -1.689 1 69.88 152 LEU B N 1
ATOM 3573 C CA . LEU B 1 152 ? 1.039 -29.562 -2.406 1 69.88 152 LEU B CA 1
ATOM 3574 C C . LEU B 1 152 ? -0.431 -29.641 -2.803 1 69.88 152 LEU B C 1
ATOM 3576 O O . LEU B 1 152 ? -1.315 -29.5 -1.956 1 69.88 152 LEU B O 1
ATOM 3580 N N . ASP B 1 153 ? -0.701 -29.359 -4 1 84.88 153 ASP B N 1
ATOM 3581 C CA . ASP B 1 153 ? -2.02 -29.641 -4.562 1 84.88 153 ASP B CA 1
ATOM 3582 C C . ASP B 1 153 ? -2.055 -31.031 -5.219 1 84.88 153 ASP B C 1
ATOM 3584 O O . ASP B 1 153 ? -1.8 -31.156 -6.418 1 84.88 153 ASP B O 1
ATOM 3588 N N . LEU B 1 154 ? -2.504 -32 -4.453 1 87.69 154 LEU B N 1
ATOM 3589 C CA . LEU B 1 154 ? -2.486 -33.375 -4.898 1 87.69 154 LEU B CA 1
ATOM 3590 C C . LEU B 1 154 ? -3.445 -33.594 -6.066 1 87.69 154 LEU B C 1
ATOM 3592 O O . LEU B 1 154 ? -3.121 -34.312 -7.023 1 87.69 154 LEU B O 1
ATOM 3596 N N . GLN B 1 155 ? -4.57 -32.969 -5.898 1 92.06 155 GLN B N 1
ATOM 3597 C CA . GLN B 1 155 ? -5.555 -33.156 -6.965 1 92.06 155 GLN B CA 1
ATOM 3598 C C . GLN B 1 155 ? -5.031 -32.594 -8.289 1 92.06 155 GLN B C 1
ATOM 3600 O O . GLN B 1 155 ? -5.25 -33.188 -9.344 1 92.06 155 GLN B O 1
ATOM 3605 N N . LEU B 1 156 ? -4.406 -31.547 -8.25 1 93.31 156 LEU B N 1
ATOM 3606 C CA . LEU B 1 156 ? -3.836 -30.969 -9.461 1 93.31 156 LEU B CA 1
ATOM 3607 C C . LEU B 1 156 ? -2.789 -31.906 -10.07 1 93.31 156 LEU B C 1
ATOM 3609 O O . LEU B 1 156 ? -2.752 -32.094 -11.281 1 93.31 156 LEU B O 1
ATOM 3613 N N . ASP B 1 157 ? -1.999 -32.5 -9.258 1 91.5 157 ASP B N 1
ATOM 3614 C CA . ASP B 1 157 ? -0.965 -33.438 -9.727 1 91.5 157 ASP B CA 1
ATOM 3615 C C . ASP B 1 157 ? -1.581 -34.656 -10.422 1 91.5 157 ASP B C 1
ATOM 3617 O O . ASP B 1 157 ? -1.1 -35.062 -11.477 1 91.5 157 ASP B O 1
ATOM 3621 N N . ILE B 1 158 ? -2.6 -35.062 -9.836 1 93.81 158 ILE B N 1
ATOM 3622 C CA . ILE B 1 158 ? -3.287 -36.219 -10.383 1 93.81 158 ILE B CA 1
ATOM 3623 C C . ILE B 1 158 ? -3.92 -35.875 -11.727 1 93.81 158 ILE B C 1
ATOM 3625 O O . ILE B 1 158 ? -3.805 -36.625 -12.703 1 93.81 158 ILE B O 1
ATOM 3629 N N . ASP B 1 159 ? -4.531 -34.75 -11.719 1 95.75 159 ASP B N 1
ATOM 3630 C CA . ASP B 1 159 ? -5.203 -34.312 -12.938 1 95.75 159 ASP B CA 1
ATOM 3631 C C . ASP B 1 159 ? -4.195 -34.094 -14.062 1 95.75 159 ASP B C 1
ATOM 3633 O O . ASP B 1 159 ? -4.445 -34.438 -15.211 1 95.75 159 ASP B O 1
ATOM 3637 N N . LEU B 1 160 ? -3.152 -33.531 -13.773 1 93.88 160 LEU B N 1
ATOM 3638 C CA . LEU B 1 160 ? -2.113 -33.281 -14.766 1 93.88 160 LEU B CA 1
ATOM 3639 C C . LEU B 1 160 ? -1.554 -34.594 -15.305 1 93.88 160 LEU B C 1
ATOM 3641 O O . LEU B 1 160 ? -1.37 -34.75 -16.516 1 93.88 160 LEU B O 1
ATOM 3645 N N . ALA B 1 161 ? -1.297 -35.5 -14.453 1 93.75 161 ALA B N 1
ATOM 3646 C CA . ALA B 1 161 ? -0.775 -36.812 -14.844 1 93.75 161 ALA B CA 1
ATOM 3647 C C . ALA B 1 161 ? -1.778 -37.562 -15.711 1 93.75 161 ALA B C 1
ATOM 3649 O O . ALA B 1 161 ? -1.404 -38.188 -16.719 1 93.75 161 ALA B O 1
ATOM 3650 N N . THR B 1 162 ? -2.984 -37.438 -15.297 1 95.12 162 THR B N 1
ATOM 3651 C CA . THR B 1 162 ? -4.043 -38.125 -16.047 1 95.12 162 THR B CA 1
ATOM 3652 C C . THR B 1 162 ? -4.188 -37.531 -17.438 1 95.12 162 THR B C 1
ATOM 3654 O O . THR B 1 162 ? -4.309 -38.281 -18.422 1 95.12 162 THR B O 1
ATOM 3657 N N . ALA B 1 163 ? -4.129 -36.281 -17.484 1 94.56 163 ALA B N 1
ATOM 3658 C CA . ALA B 1 163 ? -4.297 -35.594 -18.766 1 94.56 163 ALA B CA 1
ATOM 3659 C C . ALA B 1 163 ? -3.113 -35.844 -19.688 1 94.56 163 ALA B C 1
ATOM 3661 O O . ALA B 1 163 ? -3.266 -35.875 -20.906 1 94.56 163 ALA B O 1
ATOM 3662 N N . GLN B 1 164 ? -1.964 -36.062 -19.109 1 91.44 164 GLN B N 1
ATOM 3663 C CA . GLN B 1 164 ? -0.765 -36.344 -19.891 1 91.44 164 GLN B CA 1
ATOM 3664 C C . GLN B 1 164 ? -0.743 -37.781 -20.406 1 91.44 164 GLN B C 1
ATOM 3666 O O . GLN B 1 164 ? -0.294 -38.031 -21.531 1 91.44 164 GLN B O 1
ATOM 3671 N N . LYS B 1 165 ? -1.178 -38.656 -19.609 1 92.12 165 LYS B N 1
ATOM 3672 C CA . LYS B 1 165 ? -1.101 -40.094 -19.922 1 92.12 165 LYS B CA 1
ATOM 3673 C C . LYS B 1 165 ? -2.201 -40.5 -20.906 1 92.12 165 LYS B C 1
ATOM 3675 O O . LYS B 1 165 ? -1.959 -41.281 -21.828 1 92.12 165 LYS B O 1
ATOM 3680 N N . GLU B 1 166 ? -3.342 -39.938 -20.656 1 92.56 166 GLU B N 1
ATOM 3681 C CA . GLU B 1 166 ? -4.492 -40.344 -21.453 1 92.56 166 GLU B CA 1
ATOM 3682 C C . GLU B 1 166 ? -4.582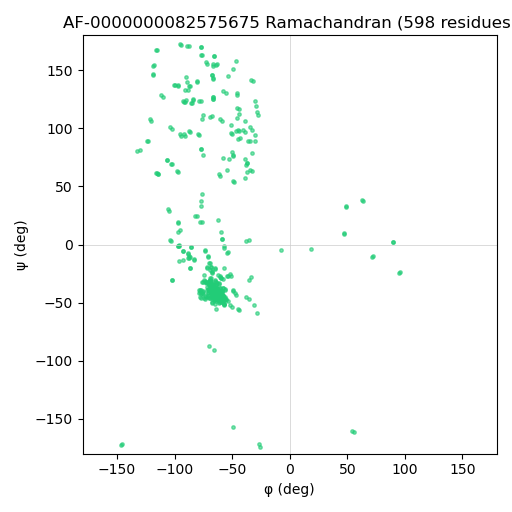 -39.531 -22.75 1 92.56 166 GLU B C 1
ATOM 3684 O O . GLU B 1 166 ? -4.367 -38.312 -22.75 1 92.56 166 GLU B O 1
ATOM 3689 N N . LYS B 1 167 ? -4.844 -40.156 -23.797 1 88.81 167 LYS B N 1
ATOM 3690 C CA . LYS B 1 167 ? -5.055 -39.5 -25.078 1 88.81 167 LYS B CA 1
ATOM 3691 C C . LYS B 1 167 ? -6.332 -38.656 -25.062 1 88.81 167 LYS B C 1
ATOM 3693 O O . LYS B 1 167 ? -6.34 -37.531 -25.531 1 88.81 167 LYS B O 1
ATOM 3698 N N . GLU B 1 168 ? -7.367 -39.219 -24.5 1 91.5 168 GLU B N 1
ATOM 3699 C CA . GLU B 1 168 ? -8.641 -38.531 -24.328 1 91.5 168 GLU B CA 1
ATOM 3700 C C . GLU B 1 168 ? -9.07 -38.5 -22.859 1 91.5 168 GLU B C 1
ATOM 3702 O O . GLU B 1 168 ? -9.844 -39.375 -22.422 1 91.5 168 GLU B O 1
ATOM 3707 N N . PRO B 1 169 ? -8.656 -37.562 -22.281 1 91.94 169 PRO B N 1
ATOM 3708 C CA . PRO B 1 169 ? -8.977 -37.531 -20.844 1 91.94 169 PRO B CA 1
ATOM 3709 C C . PRO B 1 169 ? -10.445 -37.219 -20.578 1 91.94 169 PRO B C 1
ATOM 3711 O O . PRO B 1 169 ? -11.125 -36.625 -21.406 1 91.94 169 PRO B O 1
ATOM 3714 N N . ASP B 1 170 ? -10.828 -37.656 -19.391 1 93.31 170 ASP B N 1
ATOM 3715 C CA . ASP B 1 170 ? -12.188 -37.406 -18.922 1 93.31 170 ASP B CA 1
ATOM 3716 C C . ASP B 1 170 ? -12.461 -35.906 -18.891 1 93.31 170 ASP B C 1
ATOM 3718 O O . ASP B 1 170 ? -11.641 -35.125 -18.406 1 93.31 170 ASP B O 1
ATOM 3722 N N . PRO B 1 171 ? -13.578 -35.5 -19.438 1 92.88 171 PRO B N 1
ATOM 3723 C CA . PRO B 1 171 ? -13.945 -34.094 -19.453 1 92.88 171 PRO B CA 1
ATOM 3724 C C . PRO B 1 171 ? -13.945 -33.469 -18.062 1 92.88 171 PRO B C 1
ATOM 3726 O O . PRO B 1 171 ? -13.695 -32.281 -17.922 1 92.88 171 PRO B O 1
ATOM 3729 N N . ALA B 1 172 ? -14.164 -34.25 -17.109 1 95 172 ALA B N 1
ATOM 3730 C CA . ALA B 1 172 ? -14.164 -33.75 -15.742 1 95 172 ALA B CA 1
ATOM 3731 C C . ALA B 1 172 ? -12.766 -33.281 -15.328 1 95 172 ALA B C 1
ATOM 3733 O O . ALA B 1 172 ? -12.617 -32.312 -14.609 1 95 172 ALA B O 1
ATOM 3734 N N . VAL B 1 173 ? -11.828 -34.094 -15.758 1 95.94 173 VAL B N 1
ATOM 3735 C CA . VAL B 1 173 ? -10.445 -33.75 -15.461 1 95.94 173 VAL B CA 1
ATOM 3736 C C . VAL B 1 173 ? -10.062 -32.438 -16.156 1 95.94 173 VAL B C 1
ATOM 3738 O O . VAL B 1 173 ? -9.438 -31.562 -15.555 1 95.94 173 VAL B O 1
ATOM 3741 N N . LEU B 1 174 ? -10.492 -32.25 -17.391 1 95.06 174 LEU B N 1
ATOM 3742 C CA . LEU B 1 174 ? -10.18 -31.047 -18.156 1 95.06 174 LEU B CA 1
ATOM 3743 C C . LEU B 1 174 ? -10.898 -29.828 -17.578 1 95.06 174 LEU B C 1
ATOM 3745 O O . LEU B 1 174 ? -10.352 -28.734 -17.578 1 95.06 174 LEU B O 1
ATOM 3749 N N . LYS B 1 175 ? -12.008 -30.078 -17.109 1 94.81 175 LYS B N 1
ATOM 3750 C CA . LYS B 1 175 ? -12.758 -29 -16.453 1 94.81 175 LYS B CA 1
ATOM 3751 C C . LYS B 1 175 ? -12.047 -28.516 -15.203 1 94.81 175 LYS B C 1
ATOM 3753 O O . LYS B 1 175 ? -11.859 -27.312 -15.016 1 94.81 175 LYS B O 1
ATOM 3758 N N . ARG B 1 176 ? -11.609 -29.453 -14.391 1 95.06 176 ARG B N 1
ATOM 3759 C CA . ARG B 1 176 ? -10.898 -29.109 -13.164 1 95.06 176 ARG B CA 1
ATOM 3760 C C . ARG B 1 176 ? -9.594 -28.375 -13.469 1 95.06 176 ARG B C 1
ATOM 3762 O O . ARG B 1 176 ? -9.25 -27.406 -12.805 1 95.06 176 ARG B O 1
ATOM 3769 N N . LEU B 1 177 ? -8.945 -28.875 -14.477 1 95.06 177 LEU B N 1
ATOM 3770 C CA . LEU B 1 177 ? -7.684 -28.25 -14.859 1 95.06 177 LEU B CA 1
ATOM 3771 C C . LEU B 1 177 ? -7.91 -26.828 -15.383 1 95.06 177 LEU B C 1
ATOM 3773 O O . LEU B 1 177 ? -7.176 -25.906 -15.023 1 95.06 177 LEU B O 1
ATOM 3777 N N . SER B 1 178 ? -8.891 -26.703 -16.25 1 94.44 178 SER B N 1
ATOM 3778 C CA . SER B 1 178 ? -9.203 -25.391 -16.797 1 94.44 178 SER B CA 1
ATOM 3779 C C . SER B 1 178 ? -9.539 -24.391 -15.688 1 94.44 178 SER B C 1
ATOM 3781 O O . SER B 1 178 ? -9.125 -23.234 -15.75 1 94.44 178 SER B O 1
ATOM 3783 N N . GLU B 1 179 ? -10.211 -24.844 -14.695 1 93.19 179 GLU B N 1
ATOM 3784 C CA . GLU B 1 179 ? -10.594 -23.984 -13.57 1 93.19 179 GLU B CA 1
ATOM 3785 C C . GLU B 1 179 ? -9.391 -23.656 -12.688 1 93.19 179 GLU B C 1
ATOM 3787 O O . GLU B 1 179 ? -9.164 -22.484 -12.352 1 93.19 179 GLU B O 1
ATOM 3792 N N . LYS B 1 180 ? -8.602 -24.656 -12.383 1 93.25 180 LYS B N 1
ATOM 3793 C CA . LYS B 1 180 ? -7.457 -24.484 -11.492 1 93.25 180 LYS B CA 1
ATOM 3794 C C . LYS B 1 180 ? -6.379 -23.625 -12.141 1 93.25 180 LYS B C 1
ATOM 3796 O O . LYS B 1 180 ? -5.695 -22.859 -11.461 1 93.25 180 LYS B O 1
ATOM 3801 N N . LEU B 1 181 ? -6.305 -23.734 -13.422 1 94.69 181 LEU B N 1
ATOM 3802 C CA . LEU B 1 181 ? -5.27 -22.984 -14.141 1 94.69 181 LEU B CA 1
ATOM 3803 C C . LEU B 1 181 ? -5.797 -21.641 -14.617 1 94.69 181 LEU B C 1
ATOM 3805 O O . LEU B 1 181 ? -5.043 -20.828 -15.156 1 94.69 181 LEU B O 1
ATOM 3809 N N . HIS B 1 182 ? -7.047 -21.469 -14.414 1 93.44 182 HIS B N 1
ATOM 3810 C CA . HIS B 1 182 ? -7.688 -20.234 -14.828 1 93.44 182 HIS B CA 1
ATOM 3811 C C . HIS B 1 182 ? -7.629 -20.062 -16.344 1 93.44 182 HIS B C 1
ATOM 3813 O O . HIS B 1 182 ? -7.285 -18.984 -16.844 1 93.44 182 HIS B O 1
ATOM 3819 N N . LEU B 1 183 ? -7.777 -21.125 -17.016 1 93.75 183 LEU B N 1
ATOM 3820 C CA . LEU B 1 183 ? -7.918 -21.141 -18.469 1 93.75 183 LEU B CA 1
ATOM 3821 C C . LEU B 1 183 ? -9.359 -21.453 -18.859 1 93.75 183 LEU B C 1
ATOM 3823 O O . LEU B 1 183 ? -9.633 -22.516 -19.438 1 93.75 183 LEU B O 1
ATOM 3827 N N . LYS B 1 184 ? -10.164 -20.469 -18.625 1 91.94 184 LYS B N 1
ATOM 3828 C CA . LYS B 1 184 ? -11.602 -20.719 -18.734 1 91.94 184 LYS B CA 1
ATOM 3829 C C . LYS B 1 184 ? -12.164 -20.172 -20.047 1 91.94 184 LYS B C 1
ATOM 3831 O O . LYS B 1 184 ? -13.172 -20.656 -20.547 1 91.94 184 LYS B O 1
ATOM 3836 N N . THR B 1 185 ? -11.547 -19.125 -20.516 1 90.62 185 THR B N 1
ATOM 3837 C CA . THR B 1 185 ? -12.086 -18.469 -21.703 1 90.62 185 THR B CA 1
ATOM 3838 C C . THR B 1 185 ? -11.109 -18.578 -22.859 1 90.62 185 THR B C 1
ATOM 3840 O O . THR B 1 185 ? -9.945 -18.953 -22.672 1 90.62 185 THR B O 1
ATOM 3843 N N . VAL B 1 186 ? -11.648 -18.234 -24.062 1 89.12 186 VAL B N 1
ATOM 3844 C CA . VAL B 1 186 ? -10.82 -18.234 -25.266 1 89.12 186 VAL B CA 1
ATOM 3845 C C . VAL B 1 186 ? -9.719 -17.188 -25.125 1 89.12 186 VAL B C 1
ATOM 3847 O O . VAL B 1 186 ? -8.602 -17.391 -25.625 1 89.12 186 VAL B O 1
ATOM 3850 N N . ASN B 1 187 ? -10.062 -16.125 -24.484 1 89.69 187 ASN B N 1
ATOM 3851 C CA . ASN B 1 187 ? -9.055 -15.102 -24.25 1 89.69 187 ASN B CA 1
ATOM 3852 C C . ASN B 1 187 ? -7.934 -15.609 -23.344 1 89.69 187 ASN B C 1
ATOM 3854 O O . ASN B 1 187 ? -6.766 -15.273 -23.547 1 89.69 187 ASN B O 1
ATOM 3858 N N . ASP B 1 188 ? -8.328 -16.375 -22.422 1 92.81 188 ASP B N 1
ATOM 3859 C CA . ASP B 1 188 ? -7.316 -16.969 -21.562 1 92.81 188 ASP B CA 1
ATOM 3860 C C . ASP B 1 188 ? -6.363 -17.859 -22.359 1 92.81 188 ASP B C 1
ATOM 3862 O O . ASP B 1 188 ? -5.152 -17.844 -22.125 1 92.81 188 ASP B O 1
ATOM 3866 N N . ILE B 1 189 ? -6.98 -18.578 -23.219 1 92.12 189 ILE B N 1
ATOM 3867 C CA . ILE B 1 189 ? -6.211 -19.516 -24.031 1 92.12 189 ILE B CA 1
ATOM 3868 C C . ILE B 1 189 ? -5.262 -18.75 -24.938 1 92.12 189 ILE B C 1
ATOM 3870 O O . ILE B 1 189 ? -4.102 -19.141 -25.109 1 92.12 189 ILE B O 1
ATOM 3874 N N . LYS B 1 190 ? -5.715 -17.688 -25.469 1 90 190 LYS B N 1
ATOM 3875 C CA . LYS B 1 190 ? -4.883 -16.859 -26.328 1 90 190 LYS B CA 1
ATOM 3876 C C . LYS B 1 190 ? -3.688 -16.297 -25.562 1 90 190 LYS B C 1
ATOM 3878 O O . LYS B 1 190 ? -2.555 -16.344 -26.047 1 90 190 LYS B O 1
ATOM 3883 N N . LYS B 1 191 ? -3.957 -15.844 -24.422 1 91.44 191 LYS B N 1
ATOM 3884 C CA . LYS B 1 191 ? -2.896 -15.297 -23.594 1 91.44 191 LYS B CA 1
ATOM 3885 C C . LYS B 1 191 ? -1.895 -16.375 -23.188 1 91.44 191 LYS B C 1
ATOM 3887 O O . LYS B 1 191 ? -0.688 -16.125 -23.156 1 91.44 191 LYS B O 1
ATOM 3892 N N . GLU B 1 192 ? -2.438 -17.531 -22.891 1 93.5 192 GLU B N 1
ATOM 3893 C CA . GLU B 1 192 ? -1.574 -18.656 -22.531 1 93.5 192 GLU B CA 1
ATOM 3894 C C . GLU B 1 192 ? -0.668 -19.047 -23.688 1 93.5 192 GLU B C 1
ATOM 3896 O O . GLU B 1 192 ? 0.508 -19.359 -23.484 1 93.5 192 GLU B O 1
ATOM 3901 N N . SER B 1 193 ? -1.203 -19.016 -24.828 1 89.69 193 SER B N 1
ATOM 3902 C CA . SER B 1 193 ? -0.425 -19.328 -26.016 1 89.69 193 SER B CA 1
ATOM 3903 C C . SER B 1 193 ? 0.735 -18.359 -26.203 1 89.69 193 SER B C 1
ATOM 3905 O O . SER B 1 193 ? 1.855 -18.781 -26.5 1 89.69 193 SER B O 1
ATOM 3907 N N . LEU B 1 194 ? 0.45 -17.172 -25.984 1 89.5 194 LEU B N 1
ATOM 3908 C CA . LEU B 1 194 ? 1.481 -16.156 -26.109 1 89.5 194 LEU B CA 1
ATOM 3909 C C . LEU B 1 194 ? 2.568 -16.344 -25.062 1 89.5 194 LEU B C 1
ATOM 3911 O O . LEU B 1 194 ? 3.76 -16.281 -25.375 1 89.5 194 LEU B O 1
ATOM 3915 N N . ALA B 1 195 ? 2.127 -16.562 -23.891 1 89.31 195 ALA B N 1
ATOM 3916 C CA . ALA B 1 195 ? 3.072 -16.766 -22.797 1 89.31 195 ALA B CA 1
ATOM 3917 C C . ALA B 1 195 ? 3.953 -17.984 -23.047 1 89.31 195 ALA B C 1
ATOM 3919 O O . ALA B 1 195 ? 5.152 -17.969 -22.766 1 89.31 195 ALA B O 1
ATOM 3920 N N . PHE B 1 196 ? 3.326 -18.953 -23.516 1 83.44 196 PHE B N 1
ATOM 3921 C CA . PHE B 1 196 ? 4.02 -20.188 -23.875 1 83.44 196 PHE B CA 1
ATOM 3922 C C . PHE B 1 196 ? 5.094 -19.922 -24.922 1 83.44 196 PHE B C 1
ATOM 3924 O O . PHE B 1 196 ? 6.23 -20.375 -24.781 1 83.44 196 PHE B O 1
ATOM 3931 N N . HIS B 1 197 ? 4.762 -19.203 -25.844 1 80.88 197 HIS B N 1
ATOM 3932 C CA . HIS B 1 197 ? 5.68 -18.875 -26.938 1 80.88 197 HIS B CA 1
ATOM 3933 C C . HIS B 1 197 ? 6.871 -18.062 -26.422 1 80.88 197 HIS B C 1
ATOM 3935 O O . HIS B 1 197 ? 8.008 -18.328 -26.812 1 80.88 197 HIS B O 1
ATOM 3941 N N . GLU B 1 198 ? 6.578 -17.188 -25.609 1 83.12 198 GLU B N 1
ATOM 3942 C CA . GLU B 1 198 ? 7.625 -16.344 -25.047 1 83.12 198 GLU B CA 1
ATOM 3943 C C . GLU B 1 198 ? 8.602 -17.156 -24.203 1 83.12 198 GLU B C 1
ATOM 3945 O O . GLU B 1 198 ? 9.805 -16.922 -24.219 1 83.12 198 GLU B O 1
ATOM 3950 N N . MET B 1 199 ? 8.078 -18.047 -23.516 1 81.81 199 MET B N 1
ATOM 3951 C CA . MET B 1 199 ? 8.906 -18.891 -22.672 1 81.81 199 MET B CA 1
ATOM 3952 C C . MET B 1 199 ? 9.859 -19.734 -23.516 1 81.81 199 MET B C 1
ATOM 3954 O O . MET B 1 199 ? 11.023 -19.906 -23.156 1 81.81 199 MET B O 1
ATOM 3958 N N . VAL B 1 200 ? 9.367 -20.25 -24.625 1 76.62 200 VAL B N 1
ATOM 3959 C CA . VAL B 1 200 ? 10.156 -21.094 -25.5 1 76.62 200 VAL B CA 1
ATOM 3960 C C . VAL B 1 200 ? 11.281 -20.281 -26.141 1 76.62 200 VAL B C 1
ATOM 3962 O O . VAL B 1 200 ? 12.422 -20.734 -26.219 1 76.62 200 VAL B O 1
ATOM 3965 N N . ILE B 1 201 ? 11 -19.094 -26.453 1 75.19 201 ILE B N 1
ATOM 3966 C CA . ILE B 1 201 ? 11.992 -18.219 -27.062 1 75.19 201 ILE B CA 1
ATOM 3967 C C . ILE B 1 201 ? 13.078 -17.875 -26.047 1 75.19 201 ILE B C 1
ATOM 3969 O O . ILE B 1 201 ? 14.273 -17.891 -26.375 1 75.19 201 ILE B O 1
ATOM 3973 N N . SER B 1 202 ? 12.617 -17.547 -24.922 1 73.81 202 SER B N 1
ATOM 3974 C CA . SER B 1 202 ? 13.555 -17.109 -23.891 1 73.81 202 SER B CA 1
ATOM 3975 C C . SER B 1 202 ? 14.461 -18.25 -23.453 1 73.81 202 SER B C 1
ATOM 3977 O O . SER B 1 202 ? 15.57 -18.016 -22.969 1 73.81 202 SER B O 1
ATOM 3979 N N . SER B 1 203 ? 13.984 -19.453 -23.406 1 66.5 203 SER B N 1
ATOM 3980 C CA . SER B 1 203 ? 14.781 -20.609 -23 1 66.5 203 SER B CA 1
ATOM 3981 C C . SER B 1 203 ? 15.727 -21.047 -24.109 1 66.5 203 SER B C 1
ATOM 3983 O O . SER B 1 203 ? 16.406 -22.078 -23.984 1 66.5 203 SER B O 1
ATOM 3985 N N . ASN B 1 204 ? 16.031 -20.297 -25.016 1 59.72 204 ASN B N 1
ATOM 3986 C CA . ASN B 1 204 ? 16.875 -20.594 -26.156 1 59.72 204 ASN B CA 1
ATOM 3987 C C . ASN B 1 204 ? 16.453 -21.906 -26.844 1 59.72 204 ASN B C 1
ATOM 3989 O O . ASN B 1 204 ? 17.297 -22.672 -27.281 1 59.72 204 ASN B O 1
ATOM 3993 N N . GLY B 1 205 ? 15.227 -22.359 -26.922 1 52.44 205 GLY B N 1
ATOM 3994 C CA . GLY B 1 205 ? 14.68 -23.391 -27.781 1 52.44 205 GLY B CA 1
ATOM 3995 C C . GLY B 1 205 ? 14.625 -24.75 -27.125 1 52.44 205 GLY B C 1
ATOM 3996 O O . GLY B 1 205 ? 14.07 -25.703 -27.672 1 52.44 205 GLY B O 1
ATOM 3997 N N . ASP B 1 206 ? 15.43 -25.062 -26.109 1 53.72 206 ASP B N 1
ATOM 3998 C CA . ASP B 1 206 ? 15.375 -26.422 -25.625 1 53.72 206 ASP B CA 1
ATOM 3999 C C . ASP B 1 206 ? 14.492 -26.531 -24.391 1 53.72 206 ASP B C 1
ATOM 4001 O O . ASP B 1 206 ? 14.984 -26.578 -23.266 1 53.72 206 ASP B O 1
ATOM 4005 N N . PRO B 1 207 ? 13.234 -26.25 -24.547 1 58.28 207 PRO B N 1
ATOM 4006 C CA . PRO B 1 207 ? 12.383 -26.328 -23.359 1 58.28 207 PRO B CA 1
ATOM 4007 C C . PRO B 1 207 ? 12.375 -27.719 -22.719 1 58.28 207 PRO B C 1
ATOM 4009 O O . PRO B 1 207 ? 11.82 -27.906 -21.641 1 58.28 207 PRO B O 1
ATOM 4012 N N . GLY B 1 208 ? 13.227 -28.656 -23.281 1 59.12 208 GLY B N 1
ATOM 4013 C CA . GLY B 1 208 ? 13.328 -30.031 -22.828 1 59.12 208 GLY B CA 1
ATOM 4014 C C . GLY B 1 208 ? 11.992 -30.766 -22.844 1 59.12 208 GLY B C 1
ATOM 4015 O O . GLY B 1 208 ? 11.117 -30.453 -23.656 1 59.12 208 GLY B O 1
ATOM 4016 N N . ASP B 1 209 ? 11.883 -31.906 -22.094 1 67.12 209 ASP B N 1
ATOM 4017 C CA . ASP B 1 209 ? 10.734 -32.781 -21.953 1 67.12 209 ASP B CA 1
ATOM 4018 C C . ASP B 1 209 ? 9.484 -32.031 -21.531 1 67.12 209 ASP B C 1
ATOM 4020 O O . ASP B 1 209 ? 8.359 -32.469 -21.781 1 67.12 209 ASP B O 1
ATOM 4024 N N . CYS B 1 210 ? 9.742 -30.734 -21.234 1 76.06 210 CYS B N 1
ATOM 4025 C CA . CYS B 1 210 ? 8.625 -29.984 -20.688 1 76.06 210 CYS B CA 1
ATOM 4026 C C . CYS B 1 210 ? 7.773 -29.391 -21.812 1 76.06 210 CYS B C 1
ATOM 4028 O O . CYS B 1 210 ? 6.562 -29.234 -21.656 1 76.06 210 CYS B O 1
ATOM 4030 N N . PHE B 1 211 ? 8.398 -29.297 -22.969 1 81.06 211 PHE B N 1
ATOM 4031 C CA . PHE B 1 211 ? 7.676 -28.656 -24.062 1 81.06 211 PHE B CA 1
ATOM 4032 C C . PHE B 1 211 ? 6.582 -29.578 -24.594 1 81.06 211 PHE B C 1
ATOM 4034 O O . PHE B 1 211 ? 5.453 -29.141 -24.828 1 81.06 211 PHE B O 1
ATOM 4041 N N . GLU B 1 212 ? 6.953 -30.766 -24.797 1 82.88 212 GLU B N 1
ATOM 4042 C CA . GLU B 1 212 ? 5.996 -31.719 -25.344 1 82.88 212 GLU B CA 1
ATOM 4043 C C . GLU B 1 212 ? 4.809 -31.906 -24.406 1 82.88 212 GLU B C 1
ATOM 4045 O O . GLU B 1 212 ? 3.66 -31.953 -24.844 1 82.88 212 GLU B O 1
ATOM 4050 N N . LYS B 1 213 ? 5.129 -32.062 -23.156 1 86.44 213 LYS B N 1
ATOM 4051 C CA . LYS B 1 213 ? 4.086 -32.219 -22.141 1 86.44 213 LYS B CA 1
ATOM 4052 C C . LYS B 1 213 ? 3.154 -31.016 -22.125 1 86.44 213 LYS B C 1
ATOM 4054 O O . LYS B 1 213 ? 1.931 -31.172 -22.109 1 86.44 213 LYS B O 1
ATOM 4059 N N . MET B 1 214 ? 3.721 -29.859 -22.266 1 88.44 214 MET B N 1
ATOM 4060 C CA . MET B 1 214 ? 2.961 -28.609 -22.203 1 88.44 214 MET B CA 1
ATOM 4061 C C . MET B 1 214 ? 2.082 -28.453 -23.438 1 88.44 214 MET B C 1
ATOM 4063 O O . MET B 1 214 ? 0.915 -28.078 -23.328 1 88.44 214 MET B O 1
ATOM 4067 N N . SER B 1 215 ? 2.75 -28.781 -24.578 1 86.12 215 SER B N 1
ATOM 4068 C CA . SER B 1 215 ? 2.018 -28.641 -25.828 1 86.12 215 SER B CA 1
ATOM 4069 C C . SER B 1 215 ? 0.805 -29.562 -25.859 1 86.12 215 SER B C 1
ATOM 4071 O O . SER B 1 215 ? -0.28 -29.156 -26.281 1 86.12 215 SER B O 1
ATOM 4073 N N . SER B 1 216 ? 1.025 -30.781 -25.391 1 90.56 216 SER B N 1
ATOM 4074 C CA . SER B 1 216 ? -0.054 -31.766 -25.375 1 90.56 216 SER B CA 1
ATOM 4075 C C . SER B 1 216 ? -1.184 -31.328 -24.438 1 90.56 216 SER B C 1
ATOM 4077 O O . SER B 1 216 ? -2.355 -31.359 -24.828 1 90.56 216 SER B O 1
ATOM 4079 N N . LEU B 1 217 ? -0.833 -30.953 -23.312 1 93.31 217 LEU B N 1
ATOM 4080 C CA . LEU B 1 217 ? -1.812 -30.5 -22.328 1 93.31 217 LEU B CA 1
ATOM 4081 C C . LEU B 1 217 ? -2.557 -29.266 -22.828 1 93.31 217 LEU B C 1
ATOM 4083 O O . LEU B 1 217 ? -3.775 -29.172 -22.672 1 93.31 217 LEU B O 1
ATOM 4087 N N . PHE B 1 218 ? -1.777 -28.406 -23.422 1 93.38 218 PHE B N 1
ATOM 4088 C CA . PHE B 1 218 ? -2.359 -27.172 -23.938 1 93.38 218 PHE B CA 1
ATOM 4089 C C . PHE B 1 218 ? -3.404 -27.469 -25 1 93.38 218 PHE B C 1
ATOM 4091 O O . PHE B 1 218 ? -4.488 -26.875 -25 1 93.38 218 PHE B O 1
ATOM 4098 N N . LYS B 1 219 ? -3.059 -28.266 -25.828 1 91.69 219 LYS B N 1
ATOM 4099 C CA . LYS B 1 219 ? -3.984 -28.641 -26.891 1 91.69 219 LYS B CA 1
ATOM 4100 C C . LYS B 1 219 ? -5.273 -29.219 -26.328 1 91.69 219 LYS B C 1
ATOM 4102 O O . LYS B 1 219 ? -6.371 -28.859 -26.75 1 91.69 219 LYS B O 1
ATOM 4107 N N . LYS B 1 220 ? -5.168 -30.078 -25.438 1 94.44 220 LYS B N 1
ATOM 4108 C CA . LYS B 1 220 ? -6.32 -30.75 -24.844 1 94.44 220 LYS B CA 1
ATOM 4109 C C . LYS B 1 220 ? -7.227 -29.75 -24.141 1 94.44 220 LYS B C 1
ATOM 4111 O O . LYS B 1 220 ? -8.453 -29.797 -24.281 1 94.44 220 LYS B O 1
ATOM 4116 N N . ILE B 1 221 ? -6.633 -28.844 -23.438 1 94.06 221 ILE B N 1
ATOM 4117 C CA . ILE B 1 221 ? -7.398 -27.844 -22.688 1 94.06 221 ILE B CA 1
ATOM 4118 C C . ILE B 1 221 ? -8.039 -26.859 -23.656 1 94.06 221 ILE B C 1
ATOM 4120 O O . ILE B 1 221 ? -9.195 -26.469 -23.484 1 94.06 221 ILE B O 1
ATOM 4124 N N . LYS B 1 222 ? -7.285 -26.484 -24.625 1 92.5 222 LYS B N 1
ATOM 4125 C CA . LYS B 1 222 ? -7.789 -25.578 -25.656 1 92.5 222 LYS B CA 1
ATOM 4126 C C . LYS B 1 222 ? -9.016 -26.172 -26.344 1 92.5 222 LYS B C 1
ATOM 4128 O O . LYS B 1 222 ? -10.031 -25.5 -26.5 1 92.5 222 LYS B O 1
ATOM 4133 N N . ASP B 1 223 ? -8.906 -27.359 -26.719 1 90.94 223 ASP B N 1
ATOM 4134 C CA . ASP B 1 223 ? -10.016 -28.031 -27.391 1 90.94 223 ASP B CA 1
ATOM 4135 C C . ASP B 1 223 ? -11.25 -28.109 -26.5 1 90.94 223 ASP B C 1
ATOM 4137 O O . ASP B 1 223 ? -12.367 -27.891 -26.969 1 90.94 223 ASP B O 1
ATOM 4141 N N . TRP B 1 224 ? -11 -28.422 -25.375 1 91.38 224 TRP B N 1
ATOM 4142 C CA . TRP B 1 224 ? -12.102 -28.516 -24.422 1 91.38 224 TRP B CA 1
ATOM 4143 C C . TRP B 1 224 ? -12.773 -27.172 -24.234 1 91.38 224 TRP B C 1
ATOM 4145 O O . TRP B 1 224 ? -14.008 -27.078 -24.234 1 91.38 224 TRP B O 1
ATOM 4155 N N . VAL B 1 225 ? -12.031 -26.109 -24.031 1 91.69 225 VAL B N 1
ATOM 4156 C CA . VAL B 1 225 ? -12.555 -24.781 -23.781 1 91.69 225 VAL B CA 1
ATOM 4157 C C . VAL B 1 225 ? -13.32 -24.281 -25 1 91.69 225 VAL B C 1
ATOM 4159 O O . VAL B 1 225 ? -14.367 -23.641 -24.875 1 91.69 225 VAL B O 1
ATOM 4162 N N . GLN B 1 226 ? -12.836 -24.594 -26.125 1 86.75 226 GLN B N 1
ATOM 4163 C CA . GLN B 1 226 ? -13.469 -24.156 -27.359 1 86.75 226 GLN B CA 1
ATOM 4164 C C . GLN B 1 226 ? -14.797 -24.891 -27.578 1 86.75 226 GLN B C 1
ATOM 4166 O O . GLN B 1 226 ? -15.727 -24.328 -28.156 1 86.75 226 GLN B O 1
ATOM 4171 N N . THR B 1 227 ? -14.852 -26.062 -27.141 1 85.94 227 THR B N 1
ATOM 4172 C CA . THR B 1 227 ? -16.062 -26.859 -27.312 1 85.94 227 THR B CA 1
ATOM 4173 C C . THR B 1 227 ? -17.109 -26.469 -26.281 1 85.94 227 THR B C 1
ATOM 4175 O O . THR B 1 227 ? -18.297 -26.406 -26.594 1 85.94 227 THR B O 1
ATOM 4178 N N . GLU B 1 228 ? -16.781 -26.25 -25.062 1 81.56 228 GLU B N 1
ATOM 4179 C CA . GLU B 1 228 ? -17.719 -25.953 -23.984 1 81.56 228 GLU B CA 1
ATOM 4180 C C . GLU B 1 228 ? -18.172 -24.5 -24.047 1 81.56 228 GLU B C 1
ATOM 4182 O O . GLU B 1 228 ? -19.297 -24.188 -23.641 1 81.56 228 GLU B O 1
ATOM 4187 N N . ASN B 1 229 ? -17.391 -23.562 -24.234 1 66.69 229 ASN B N 1
ATOM 4188 C CA . ASN B 1 229 ? -17.75 -22.141 -24.281 1 66.69 229 ASN B CA 1
ATOM 4189 C C . ASN B 1 229 ? -17.5 -21.531 -25.656 1 66.69 229 ASN B C 1
ATOM 4191 O O . ASN B 1 229 ? -16.547 -20.766 -25.844 1 66.69 229 ASN B O 1
ATOM 4195 N N . PRO B 1 230 ? -18.188 -22.078 -26.609 1 57.47 230 PRO B N 1
ATOM 4196 C CA . PRO B 1 230 ? -17.906 -21.578 -27.969 1 57.47 230 PRO B CA 1
ATOM 4197 C C . PRO B 1 230 ? -17.953 -20.062 -28.047 1 57.47 230 PRO B C 1
ATOM 4199 O O . PRO B 1 230 ? -17.266 -19.469 -28.891 1 57.47 230 PRO B O 1
ATOM 4202 N N . GLN B 1 231 ? -19.078 -19.391 -27.594 1 49.25 231 GLN B N 1
ATOM 4203 C CA . GLN B 1 231 ? -19.422 -18 -27.922 1 49.25 231 GLN B CA 1
ATOM 4204 C C . GLN B 1 231 ? -18.516 -17.016 -27.203 1 49.25 231 GLN B C 1
ATOM 4206 O O . GLN B 1 231 ? -18.641 -15.805 -27.375 1 49.25 231 GLN B O 1
ATOM 4211 N N . VAL B 1 232 ? -18.094 -17.344 -26.016 1 47.44 232 VAL B N 1
ATOM 4212 C CA . VAL B 1 232 ? -17.797 -16.125 -25.266 1 47.44 232 VAL B CA 1
ATOM 4213 C C . VAL B 1 232 ? -16.688 -15.352 -25.969 1 47.44 232 VAL B C 1
ATOM 4215 O O . VAL B 1 232 ? -15.523 -15.766 -25.969 1 47.44 232 VAL B O 1
ATOM 4218 N N . GLU B 1 233 ? -16.812 -14.922 -27.156 1 43.44 233 GLU B N 1
ATOM 4219 C CA . GLU B 1 233 ? -16.016 -13.945 -27.906 1 43.44 233 GLU B CA 1
ATOM 4220 C C . GLU B 1 233 ? -15.344 -12.945 -26.969 1 43.44 233 GLU B C 1
ATOM 4222 O O . GLU B 1 233 ? -15.68 -12.875 -25.781 1 43.44 233 GLU B O 1
ATOM 4227 N N . THR B 1 234 ? -14.688 -11.797 -27.719 1 38.31 234 THR B N 1
ATOM 4228 C CA . THR B 1 234 ? -13.961 -10.562 -27.453 1 38.31 234 THR B CA 1
ATOM 4229 C C . THR B 1 234 ? -14.711 -9.711 -26.422 1 38.31 234 THR B C 1
ATOM 4231 O O . THR B 1 234 ? -15.789 -9.188 -26.703 1 38.31 234 THR B O 1
ATOM 4234 N N . SER B 1 235 ? -15.078 -9.945 -25.406 1 35.25 235 SER B N 1
ATOM 4235 C CA . SER B 1 235 ? -15.547 -8.75 -24.719 1 35.25 235 SER B CA 1
ATOM 4236 C C . SER B 1 235 ? -14.836 -7.5 -25.219 1 35.25 235 SER B C 1
ATOM 4238 O O . SER B 1 235 ? -13.617 -7.52 -25.438 1 35.25 235 SER B O 1
ATOM 4240 N N . GLU B 1 236 ? -15.516 -6.512 -25.953 1 33.16 236 GLU B N 1
ATOM 4241 C CA . GLU B 1 236 ? -15.398 -5.199 -26.594 1 33.16 236 GLU B CA 1
ATOM 4242 C C . GLU B 1 236 ? -14.469 -4.289 -25.797 1 33.16 236 GLU B C 1
ATOM 4244 O O . GLU B 1 236 ? -13.914 -3.328 -26.344 1 33.16 236 GLU B O 1
ATOM 4249 N N . GLY B 1 237 ? -14.531 -4.129 -24.484 1 31.25 237 GLY B N 1
ATOM 4250 C CA . GLY B 1 237 ? -14.203 -2.812 -23.953 1 31.25 237 GLY B CA 1
ATOM 4251 C C . GLY B 1 237 ? -12.75 -2.432 -24.188 1 31.25 237 GLY B C 1
ATOM 4252 O O . GLY B 1 237 ? -12.383 -1.263 -24.047 1 31.25 237 GLY B O 1
ATOM 4253 N N . GLU B 1 238 ? -11.719 -3.223 -23.859 1 31.64 238 GLU B N 1
ATOM 4254 C CA . GLU B 1 238 ? -10.422 -2.545 -23.922 1 31.64 238 GLU B CA 1
ATOM 4255 C C . GLU B 1 238 ? -9.938 -2.4 -25.359 1 31.64 238 GLU B C 1
ATOM 4257 O O . GLU B 1 238 ? -9 -3.08 -25.766 1 31.64 238 GLU B O 1
ATOM 4262 N N . LYS B 1 239 ? -10.805 -2.23 -26.312 1 32.59 239 LYS B N 1
ATOM 4263 C CA . LYS B 1 239 ? -10.375 -1.775 -27.641 1 32.59 239 LYS B CA 1
ATOM 4264 C C . LYS B 1 239 ? -9.641 -0.44 -27.547 1 32.59 239 LYS B C 1
ATOM 4266 O O . LYS B 1 239 ? -9.406 0.215 -28.562 1 32.59 239 LYS B O 1
ATOM 4271 N N . GLY B 1 240 ? -9.688 0.48 -26.531 1 27.36 240 GLY B N 1
ATOM 4272 C CA . GLY B 1 240 ? -9.18 1.798 -26.875 1 27.36 240 GLY B CA 1
ATOM 4273 C C . GLY B 1 240 ? -7.824 1.755 -27.547 1 27.36 240 GLY B C 1
ATOM 4274 O O . GLY B 1 240 ? -7.219 0.688 -27.672 1 27.36 240 GLY B O 1
ATOM 4275 N N . LEU B 1 241 ? -6.93 3.109 -27.438 1 27.36 241 LEU B N 1
ATOM 4276 C CA . LEU B 1 241 ? -5.961 3.879 -28.219 1 27.36 241 LEU B CA 1
ATOM 4277 C C . LEU B 1 241 ? -4.605 3.176 -28.234 1 27.36 241 LEU B C 1
ATOM 4279 O O . LEU B 1 241 ? -3.623 3.73 -28.734 1 27.36 241 LEU B O 1
ATOM 4283 N N . ILE B 1 242 ? -4.215 2.404 -27.344 1 27.61 242 ILE B N 1
ATOM 4284 C CA . ILE B 1 242 ? -2.771 2.379 -27.547 1 27.61 242 ILE B CA 1
ATOM 4285 C C . ILE B 1 242 ? -2.459 1.906 -28.953 1 27.61 242 ILE B C 1
ATOM 4287 O O . ILE B 1 242 ? -2.705 0.748 -29.297 1 27.61 242 ILE B O 1
ATOM 4291 N N . LYS B 1 243 ? -2.682 2.785 -29.922 1 28.72 243 LYS B N 1
ATOM 4292 C CA . LYS B 1 243 ? -2.029 2.807 -31.234 1 28.72 243 LYS B CA 1
ATOM 4293 C C . LYS B 1 243 ? -0.558 2.42 -31.109 1 28.72 243 LYS B C 1
ATOM 4295 O O . LYS B 1 243 ? 0.326 3.258 -31.297 1 28.72 243 LYS B O 1
ATOM 4300 N N . HIS B 1 244 ? -0.028 2.062 -29.938 1 26.64 244 HIS B N 1
ATOM 4301 C CA . HIS B 1 244 ? 1.394 1.886 -30.203 1 26.64 244 HIS B CA 1
ATOM 4302 C C . HIS B 1 244 ? 1.613 1.082 -31.484 1 26.64 244 HIS B C 1
ATOM 4304 O O . HIS B 1 244 ? 0.738 0.32 -31.906 1 26.64 244 HIS B O 1
ATOM 4310 N N . ARG B 1 245 ? 2.447 1.582 -32.344 1 25.75 245 ARG B N 1
ATOM 4311 C CA . ARG B 1 245 ? 3.156 0.944 -33.469 1 25.75 245 ARG B CA 1
ATOM 4312 C C . ARG B 1 245 ? 3.428 -0.527 -33.156 1 25.75 245 ARG B C 1
ATOM 4314 O O . ARG B 1 245 ? 3.957 -0.862 -32.094 1 25.75 245 ARG B O 1
ATOM 4321 N N . SER B 1 246 ? 2.561 -1.225 -33.594 1 25.12 246 SER B N 1
ATOM 4322 C CA . SER B 1 246 ? 2.57 -2.682 -33.5 1 25.12 246 SER B CA 1
ATOM 4323 C C . SER B 1 246 ? 3.979 -3.236 -33.688 1 25.12 246 SER B C 1
ATOM 4325 O O . SER B 1 246 ? 4.602 -3.02 -34.75 1 25.12 246 SER B O 1
ATOM 4327 N N . PRO B 1 247 ? 4.836 -2.953 -32.688 1 27.58 247 PRO B N 1
ATOM 4328 C CA . PRO B 1 247 ? 6.113 -3.473 -33.188 1 27.58 247 PRO B CA 1
ATOM 4329 C C . PRO B 1 247 ? 5.938 -4.66 -34.125 1 27.58 247 PRO B C 1
ATOM 4331 O O . PRO B 1 247 ? 4.934 -5.371 -34.062 1 27.58 247 PRO B O 1
ATOM 4334 N N . VAL B 1 248 ? 6.402 -4.469 -35.344 1 27.36 248 VAL B N 1
ATOM 4335 C CA . VAL B 1 248 ? 6.559 -5.492 -36.375 1 27.36 248 VAL B CA 1
ATOM 4336 C C . VAL B 1 248 ? 6.898 -6.832 -35.75 1 27.36 248 VAL B C 1
ATOM 4338 O O . VAL B 1 248 ? 7.953 -6.98 -35.125 1 27.36 248 VAL B O 1
ATOM 4341 N N . ILE B 1 249 ? 5.961 -7.262 -35 1 27.97 249 ILE B N 1
ATOM 4342 C CA . ILE B 1 249 ? 6.199 -8.656 -34.656 1 27.97 249 ILE B CA 1
ATOM 4343 C C . ILE B 1 249 ? 6.754 -9.406 -35.875 1 27.97 249 ILE B C 1
ATOM 4345 O O . ILE B 1 249 ? 6.184 -9.336 -36.969 1 27.97 249 ILE B O 1
ATOM 4349 N N . PRO B 1 250 ? 8.016 -9.562 -35.969 1 28.7 250 PRO B N 1
ATOM 4350 C CA . PRO B 1 250 ? 8.406 -10.219 -37.219 1 28.7 250 PRO B CA 1
ATOM 4351 C C . PRO B 1 250 ? 7.363 -11.203 -37.719 1 28.7 250 PRO B C 1
ATOM 4353 O O . PRO B 1 250 ? 6.543 -11.695 -36.938 1 28.7 250 PRO B O 1
ATOM 4356 N N . ASP B 1 251 ? 7.109 -11.273 -39.094 1 30.53 251 ASP B N 1
ATOM 4357 C CA . ASP B 1 251 ? 6.277 -12.102 -39.969 1 30.53 251 ASP B CA 1
ATOM 4358 C C . ASP B 1 251 ? 6.188 -13.531 -39.438 1 30.53 251 ASP B C 1
ATOM 4360 O O . ASP B 1 251 ? 5.371 -14.328 -39.906 1 30.53 251 ASP B O 1
ATOM 4364 N N . ASP B 1 252 ? 7.137 -13.922 -38.781 1 31.67 252 ASP B N 1
ATOM 4365 C CA . ASP B 1 252 ? 7.309 -15.367 -38.688 1 31.67 252 ASP B CA 1
ATOM 4366 C C . ASP B 1 252 ? 6.117 -16.016 -37.969 1 31.67 252 ASP B C 1
ATOM 4368 O O . ASP B 1 252 ? 5.941 -17.234 -38.031 1 31.67 252 ASP B O 1
ATOM 4372 N N . PHE B 1 253 ? 5.633 -15.461 -36.906 1 31.45 253 PHE B N 1
ATOM 4373 C CA . PHE B 1 253 ? 4.625 -16.281 -36.25 1 31.45 253 PHE B CA 1
ATOM 4374 C C . PHE B 1 253 ? 3.227 -15.914 -36.75 1 31.45 253 PHE B C 1
ATOM 4376 O O . PHE B 1 253 ? 2.229 -16.328 -36.156 1 31.45 253 PHE B O 1
ATOM 4383 N N . ARG B 1 254 ? 3 -14.789 -37.469 1 29.22 254 ARG B N 1
ATOM 4384 C CA . ARG B 1 254 ? 1.679 -14.547 -38.031 1 29.22 254 ARG B CA 1
ATOM 4385 C C . ARG B 1 254 ? 1.439 -15.406 -39.25 1 29.22 254 ARG B C 1
ATOM 4387 O O . ARG B 1 254 ? 2.35 -15.617 -40.062 1 29.22 254 ARG B O 1
ATOM 4394 N N . CYS B 1 255 ? 0.688 -16.438 -39.469 1 31.95 255 CYS B N 1
ATOM 4395 C CA . CYS B 1 255 ? 0.359 -16.672 -40.875 1 31.95 255 CYS B CA 1
ATOM 4396 C C . CYS B 1 255 ? -0.029 -15.367 -41.562 1 31.95 255 CYS B C 1
ATOM 4398 O O . CYS B 1 255 ? -0.843 -14.602 -41.031 1 31.95 255 CYS B O 1
ATOM 4400 N N . PRO B 1 256 ? 1.019 -14.672 -42.344 1 29.86 256 PRO B N 1
ATOM 4401 C CA . PRO B 1 256 ? 0.604 -13.414 -43 1 29.86 256 PRO B CA 1
ATOM 4402 C C . PRO B 1 256 ? -0.88 -13.398 -43.344 1 29.86 256 PRO B C 1
ATOM 4404 O O . PRO B 1 256 ? -1.472 -12.32 -43.469 1 29.86 256 PRO B O 1
ATOM 4407 N N . ILE B 1 257 ? -1.252 -14.445 -44.188 1 27.64 257 ILE B N 1
ATOM 4408 C CA . ILE B 1 257 ? -2.523 -14.359 -44.875 1 27.64 257 ILE B CA 1
ATOM 4409 C C . ILE B 1 257 ? -3.678 -14.414 -43.875 1 27.64 257 ILE B C 1
ATOM 4411 O O . ILE B 1 257 ? -4.562 -13.555 -43.906 1 27.64 257 ILE B O 1
ATOM 4415 N N . SER B 1 258 ? -4.188 -15.828 -43.594 1 28.86 258 SER B N 1
ATOM 4416 C CA . SER B 1 258 ? -5.527 -15.977 -43.031 1 28.86 258 SER B CA 1
ATOM 4417 C C . SER B 1 258 ? -5.555 -15.609 -41.562 1 28.86 258 SER B C 1
ATOM 4419 O O . SER B 1 258 ? -4.625 -15.93 -40.812 1 28.86 258 SER B O 1
ATOM 4421 N N . LEU B 1 259 ? -5.551 -14.43 -41.156 1 34.28 259 LEU B N 1
ATOM 4422 C CA . LEU B 1 259 ? -5.801 -13.875 -39.844 1 34.28 259 LEU B CA 1
ATOM 4423 C C . LEU B 1 259 ? -6.309 -14.953 -38.875 1 34.28 259 LEU B C 1
ATOM 4425 O O . LEU B 1 259 ? -6.715 -14.648 -37.75 1 34.28 259 LEU B O 1
ATOM 4429 N N . GLU B 1 260 ? -6.586 -16.359 -39.406 1 31.47 260 GLU B N 1
ATOM 4430 C CA . GLU B 1 260 ? -7.266 -17.422 -38.688 1 31.47 260 GLU B CA 1
ATOM 4431 C C . GLU B 1 260 ? -6.277 -18.266 -37.875 1 31.47 260 GLU B C 1
ATOM 4433 O O . GLU B 1 260 ? -5.09 -18.312 -38.188 1 31.47 260 GLU B O 1
ATOM 4438 N N . LEU B 1 261 ? -6.473 -18.766 -36.625 1 34.94 261 LEU B N 1
ATOM 4439 C CA . LEU B 1 261 ? -5.809 -19.672 -35.688 1 34.94 261 LEU B CA 1
ATOM 4440 C C . LEU B 1 261 ? -5.312 -20.922 -36.406 1 34.94 261 LEU B C 1
ATOM 4442 O O . LEU B 1 261 ? -6.043 -21.516 -37.219 1 34.94 261 LEU B O 1
ATOM 4446 N N . MET B 1 262 ? -3.977 -21.312 -36.531 1 36.97 262 MET B N 1
ATOM 4447 C CA . MET B 1 262 ? -3.383 -22.438 -37.281 1 36.97 262 MET B CA 1
ATOM 4448 C C . MET B 1 262 ? -3.781 -23.766 -36.656 1 36.97 262 MET B C 1
ATOM 4450 O O . MET B 1 262 ? -3.838 -23.891 -35.438 1 36.97 262 MET B O 1
ATOM 4454 N N . LYS B 1 263 ? -4.598 -24.625 -37.219 1 45.53 263 LYS B N 1
ATOM 4455 C CA . LYS B 1 263 ? -5.09 -25.938 -36.812 1 45.53 263 LYS B CA 1
ATOM 4456 C C . LYS B 1 263 ? -3.936 -26.875 -36.469 1 45.53 263 LYS B C 1
ATOM 4458 O O . LYS B 1 263 ? -4.008 -27.641 -35.5 1 45.53 263 LYS B O 1
ATOM 4463 N N . ASP B 1 264 ? -2.898 -27 -37.312 1 39.53 264 ASP B N 1
ATOM 4464 C CA . ASP B 1 264 ? -1.748 -27.891 -37.156 1 39.53 264 ASP B CA 1
ATOM 4465 C C . ASP B 1 264 ? -0.443 -27.141 -37.406 1 39.53 264 ASP B C 1
ATOM 4467 O O . ASP B 1 264 ? 0.089 -27.156 -38.531 1 39.53 264 ASP B O 1
ATOM 4471 N N . PRO B 1 265 ? 0.14 -26.328 -36.375 1 45.06 265 PRO B N 1
ATOM 4472 C CA . PRO B 1 265 ? 1.33 -25.516 -36.594 1 45.06 265 PRO B CA 1
ATOM 4473 C C . PRO B 1 265 ? 2.619 -26.328 -36.594 1 45.06 265 PRO B C 1
ATOM 4475 O O . PRO B 1 265 ? 2.748 -27.281 -35.844 1 45.06 265 PRO B O 1
ATOM 4478 N N . VAL B 1 266 ? 3.471 -26.281 -37.688 1 43.09 266 VAL B N 1
ATOM 4479 C CA . VAL B 1 266 ? 4.766 -26.938 -37.812 1 43.09 266 VAL B CA 1
ATOM 4480 C C . VAL B 1 266 ? 5.879 -25.891 -37.844 1 43.09 266 VAL B C 1
ATOM 4482 O O . VAL B 1 266 ? 5.754 -24.859 -38.531 1 43.09 266 VAL B O 1
ATOM 4485 N N . ILE B 1 267 ? 6.855 -25.969 -37.094 1 45.59 267 ILE B N 1
ATOM 4486 C CA . ILE B 1 267 ? 8.008 -25.078 -37.062 1 45.59 267 ILE B CA 1
ATOM 4487 C C . ILE B 1 267 ? 9.047 -25.531 -38.094 1 45.59 267 ILE B C 1
ATOM 4489 O O . ILE B 1 267 ? 9.359 -26.719 -38.188 1 45.59 267 ILE B O 1
ATOM 4493 N N . VAL B 1 268 ? 9.414 -24.672 -39.031 1 43.28 268 VAL B N 1
ATOM 4494 C CA . VAL B 1 268 ? 10.391 -25.031 -40.031 1 43.28 268 VAL B CA 1
ATOM 4495 C C . VAL B 1 268 ? 11.781 -24.562 -39.594 1 43.28 268 VAL B C 1
ATOM 4497 O O . VAL B 1 268 ? 11.922 -23.844 -38.625 1 43.28 268 VAL B O 1
ATOM 4500 N N . SER B 1 269 ? 12.859 -25.016 -40.438 1 44.81 269 SER B N 1
ATOM 4501 C CA . SER B 1 269 ? 14.273 -24.875 -40.094 1 44.81 269 SER B CA 1
ATOM 4502 C C . SER B 1 269 ? 14.617 -23.438 -39.719 1 44.81 269 SER B C 1
ATOM 4504 O O . SER B 1 269 ? 15.523 -23.219 -38.906 1 44.81 269 SER B O 1
ATOM 4506 N N . THR B 1 270 ? 13.891 -22.547 -40.188 1 42.22 270 THR B N 1
ATOM 4507 C CA . THR B 1 270 ? 14.219 -21.141 -40 1 42.22 270 THR B CA 1
ATOM 4508 C C . THR B 1 270 ? 13.648 -20.641 -38.656 1 42.22 270 THR B C 1
ATOM 4510 O O . THR B 1 270 ? 13.914 -19.516 -38.25 1 42.22 270 THR B O 1
ATOM 4513 N N . GLY B 1 271 ? 12.938 -21.5 -37.938 1 43.09 271 GLY B N 1
ATOM 4514 C CA . GLY B 1 271 ? 12.383 -21.172 -36.656 1 43.09 271 GLY B CA 1
ATOM 4515 C C . GLY B 1 271 ? 10.984 -20.578 -36.719 1 43.09 271 GLY B C 1
ATOM 4516 O O . GLY B 1 271 ? 10.406 -20.203 -35.719 1 43.09 271 GLY B O 1
ATOM 4517 N N . GLN B 1 272 ? 10.469 -20.484 -37.875 1 42.03 272 GLN B N 1
ATOM 4518 C CA . GLN B 1 272 ? 9.141 -19.938 -38.094 1 42.03 272 GLN B CA 1
ATOM 4519 C C . GLN B 1 272 ? 8.078 -21.031 -38.062 1 42.03 272 GLN B C 1
ATOM 4521 O O . GLN B 1 272 ? 8.352 -22.188 -38.375 1 42.03 272 GLN B O 1
ATOM 4526 N N . THR B 1 273 ? 6.91 -20.953 -37.375 1 44.16 273 THR B N 1
ATOM 4527 C CA . THR B 1 273 ? 5.844 -21.938 -37.25 1 44.16 273 THR B CA 1
ATOM 4528 C C . THR B 1 273 ? 4.801 -21.75 -38.344 1 44.16 273 THR B C 1
ATOM 4530 O O . THR B 1 273 ? 4.367 -20.641 -38.625 1 44.16 273 THR B O 1
ATOM 4533 N N . TYR B 1 274 ? 4.516 -22.828 -39.156 1 43.78 274 TYR B N 1
ATOM 4534 C CA . TYR B 1 274 ? 3.529 -22.859 -40.25 1 43.78 274 TYR B CA 1
ATOM 4535 C C . TYR B 1 274 ? 2.457 -23.906 -39.969 1 43.78 274 TYR B C 1
ATOM 4537 O O . TYR B 1 274 ? 2.645 -24.797 -39.125 1 43.78 274 TYR B O 1
ATOM 4545 N N . GLU B 1 275 ? 1.271 -23.75 -40.5 1 46.81 275 GLU B N 1
ATOM 4546 C CA . GLU B 1 275 ? 0.282 -24.812 -40.5 1 46.81 275 GLU B CA 1
ATOM 4547 C C . GLU B 1 275 ? 0.736 -25.984 -41.375 1 46.81 275 GLU B C 1
ATOM 4549 O O . GLU B 1 275 ? 1.197 -25.781 -42.5 1 46.81 275 GLU B O 1
ATOM 4554 N N . ARG B 1 276 ? 0.764 -27.141 -40.812 1 49.44 276 ARG B N 1
ATOM 4555 C CA . ARG B 1 276 ? 1.214 -28.344 -41.531 1 49.44 276 ARG B CA 1
ATOM 4556 C C . ARG B 1 276 ? 0.576 -28.438 -42.906 1 49.44 276 ARG B C 1
ATOM 4558 O O . ARG B 1 276 ? 1.252 -28.75 -43.875 1 49.44 276 ARG B O 1
ATOM 4565 N N . SER B 1 277 ? -0.668 -28.172 -43 1 48.5 277 SER B N 1
ATOM 4566 C CA . SER B 1 277 ? -1.372 -28.297 -44.281 1 48.5 277 SER B CA 1
ATOM 4567 C C . SER B 1 277 ? -0.834 -27.297 -45.281 1 48.5 277 SER B C 1
ATOM 4569 O O . SER B 1 277 ? -0.843 -27.562 -46.5 1 48.5 277 SER B O 1
ATOM 4571 N N . CYS B 1 278 ? -0.385 -26.156 -44.781 1 43.06 278 CYS B N 1
ATOM 4572 C CA . CYS B 1 278 ? 0.163 -25.156 -45.688 1 43.06 278 CYS B CA 1
ATOM 4573 C C . CYS B 1 278 ? 1.509 -25.594 -46.25 1 43.06 278 CYS B C 1
ATOM 4575 O O . CYS B 1 278 ? 1.843 -25.281 -47.375 1 43.06 278 CYS B O 1
ATOM 4577 N N . ILE B 1 279 ? 2.242 -26.203 -45.406 1 44.34 279 ILE B N 1
ATOM 4578 C CA . ILE B 1 279 ? 3.508 -26.766 -45.875 1 44.34 279 ILE B CA 1
ATOM 4579 C C . ILE B 1 279 ? 3.24 -27.922 -46.844 1 44.34 279 ILE B C 1
ATOM 4581 O O . ILE B 1 279 ? 3.898 -28.047 -47.875 1 44.34 279 ILE B O 1
ATOM 4585 N N . GLN B 1 280 ? 2.367 -28.781 -46.469 1 47.16 280 GLN B N 1
ATOM 4586 C CA . GLN B 1 280 ? 2.072 -29.953 -47.281 1 47.16 280 GLN B CA 1
ATOM 4587 C C . GLN B 1 280 ? 1.431 -29.547 -48.594 1 47.16 280 GLN B C 1
ATOM 4589 O O . GLN B 1 280 ? 1.647 -30.203 -49.625 1 47.16 280 GLN B O 1
ATOM 4594 N N . ASN B 1 281 ? 0.616 -28.531 -48.438 1 44.34 281 ASN B N 1
ATOM 4595 C CA . ASN B 1 281 ? -0.076 -28.172 -49.656 1 44.34 281 ASN B CA 1
ATOM 4596 C C . ASN B 1 281 ? 0.805 -27.312 -50.562 1 44.34 281 ASN B C 1
ATOM 4598 O O . ASN B 1 281 ? 0.323 -26.75 -51.562 1 44.34 281 ASN B O 1
ATOM 4602 N N . GLY B 1 282 ? 2.178 -27.375 -50.469 1 40.09 282 GLY B N 1
ATOM 4603 C CA . GLY B 1 282 ? 3.121 -26.859 -51.469 1 40.09 282 GLY B CA 1
ATOM 4604 C C . GLY B 1 282 ? 3.18 -25.344 -51.5 1 40.09 282 GLY B C 1
ATOM 4605 O O . GLY B 1 282 ? 3.766 -24.766 -52.406 1 40.09 282 GLY B O 1
ATOM 4606 N N . LEU B 1 283 ? 2.285 -24.703 -50.812 1 39.56 283 LEU B N 1
ATOM 4607 C CA . LEU B 1 283 ? 2.18 -23.266 -51 1 39.56 283 LEU B CA 1
ATOM 4608 C C . LEU B 1 283 ? 3.463 -22.562 -50.594 1 39.56 283 LEU B C 1
ATOM 4610 O O . LEU B 1 283 ? 3.668 -21.375 -50.906 1 39.56 283 LEU B O 1
ATOM 4614 N N . MET B 1 284 ? 4.23 -23.188 -49.656 1 34.12 284 MET B N 1
ATOM 4615 C CA . MET B 1 284 ? 5.535 -22.609 -49.344 1 34.12 284 MET B CA 1
ATOM 4616 C C . MET B 1 284 ? 6.652 -23.406 -50 1 34.12 284 MET B C 1
ATOM 4618 O O . MET B 1 284 ? 6.98 -24.516 -49.562 1 34.12 284 MET B O 1
ATOM 4622 N N . GLN B 1 285 ? 6.816 -23.406 -51.219 1 34.81 285 GLN B N 1
ATOM 4623 C CA . GLN B 1 285 ? 7.82 -24.078 -52.031 1 34.81 285 GLN B CA 1
ATOM 4624 C C . GLN B 1 285 ? 9.219 -23.922 -51.438 1 34.81 285 GLN B C 1
ATOM 4626 O O . GLN B 1 285 ? 10.023 -24.859 -51.469 1 34.81 285 GLN B O 1
ATOM 4631 N N . ASP B 1 286 ? 9.617 -22.656 -51.219 1 34.34 286 ASP B N 1
ATOM 4632 C CA . ASP B 1 286 ? 11.055 -22.422 -51.094 1 34.34 286 ASP B CA 1
ATOM 4633 C C . ASP B 1 286 ? 11.547 -22.719 -49.688 1 34.34 286 ASP B C 1
ATOM 4635 O O . ASP B 1 286 ? 12.672 -22.359 -49.312 1 34.34 286 ASP B O 1
ATOM 4639 N N . ILE B 1 287 ? 10.648 -22.875 -48.812 1 32.81 287 ILE B N 1
ATOM 4640 C CA . ILE B 1 287 ? 11.25 -23.031 -47.5 1 32.81 287 ILE B CA 1
ATOM 4641 C C . ILE B 1 287 ? 11.75 -24.453 -47.312 1 32.81 287 ILE B C 1
ATOM 4643 O O . ILE B 1 287 ? 10.977 -25.406 -47.406 1 32.81 287 ILE B O 1
ATOM 4647 N N . LYS B 1 288 ? 13.078 -24.703 -47.594 1 32.44 288 LYS B N 1
ATOM 4648 C CA . LYS B 1 288 ? 13.812 -25.953 -47.5 1 32.44 288 LYS B CA 1
ATOM 4649 C C . LYS B 1 288 ? 13.797 -26.484 -46.062 1 32.44 288 LYS B C 1
ATOM 4651 O O . LYS B 1 288 ? 14.086 -25.75 -45.125 1 32.44 288 LYS B O 1
ATOM 4656 N N . PRO B 1 289 ? 13.094 -27.484 -45.812 1 31.8 289 PRO B N 1
ATOM 4657 C CA . PRO B 1 289 ? 13.188 -28.156 -44.5 1 31.8 289 PRO B CA 1
ATOM 4658 C C . PRO B 1 289 ? 14.625 -28.484 -44.125 1 31.8 289 PRO B C 1
ATOM 4660 O O . PRO B 1 289 ? 15.43 -28.875 -44.969 1 31.8 289 PRO B O 1
ATOM 4663 N N . VAL B 1 290 ? 15.312 -27.719 -43.375 1 30.44 290 VAL B N 1
ATOM 4664 C CA . VAL B 1 290 ? 16.688 -28.078 -43 1 30.44 290 VAL B CA 1
ATOM 4665 C C . VAL B 1 290 ? 16.719 -29.516 -42.5 1 30.44 290 VAL B C 1
ATOM 4667 O O . VAL B 1 290 ? 16.078 -29.844 -41.469 1 30.44 290 VAL B O 1
ATOM 4670 N N . LEU B 1 291 ? 16.672 -30.484 -43.375 1 25.59 291 LEU B N 1
ATOM 4671 C CA . LEU B 1 291 ? 17 -31.859 -43.031 1 25.59 291 LEU B CA 1
ATOM 4672 C C . LEU B 1 291 ? 18.281 -31.922 -42.219 1 25.59 291 LEU B C 1
ATOM 4674 O O . LEU B 1 291 ? 19.234 -31.188 -42.469 1 25.59 291 LEU B O 1
ATOM 4678 N N . ARG B 1 292 ? 18.25 -32.219 -40.969 1 26.78 292 ARG B N 1
ATOM 4679 C CA . ARG B 1 292 ? 19.422 -32.625 -40.188 1 26.78 292 ARG B CA 1
ATOM 4680 C C . ARG B 1 292 ? 20.375 -33.438 -41.062 1 26.78 292 ARG B C 1
ATOM 4682 O O . ARG B 1 292 ? 19.984 -34.438 -41.656 1 26.78 292 ARG B O 1
ATOM 4689 N N . HIS B 1 293 ? 21.297 -32.75 -41.75 1 25.81 293 HIS B N 1
ATOM 4690 C CA . HIS B 1 293 ? 22.406 -33.406 -42.438 1 25.81 293 HIS B CA 1
ATOM 4691 C C . HIS B 1 293 ? 23.047 -34.469 -41.531 1 25.81 293 HIS B C 1
ATOM 4693 O O . HIS B 1 293 ? 23.359 -34.188 -40.375 1 25.81 293 HIS B O 1
ATOM 4699 N N . SER B 1 294 ? 22.703 -35.719 -41.688 1 22.78 294 SER B N 1
ATOM 4700 C CA . SER B 1 294 ? 23.469 -36.875 -41.25 1 22.78 294 SER B CA 1
ATOM 4701 C C . SER B 1 294 ? 24.969 -36.656 -41.469 1 22.78 294 SER B C 1
ATOM 4703 O O . SER B 1 294 ? 25.375 -36.219 -42.562 1 22.78 294 SER B O 1
ATOM 4705 N N . ARG B 1 295 ? 25.828 -36.406 -40.406 1 25.45 295 ARG B N 1
ATOM 4706 C CA . ARG B 1 295 ? 27.266 -36.531 -40.312 1 25.45 295 ARG B CA 1
ATOM 4707 C C . ARG B 1 295 ? 27.75 -37.781 -41.062 1 25.45 295 ARG B C 1
ATOM 4709 O O . ARG B 1 295 ? 27.469 -38.906 -40.625 1 25.45 295 ARG B O 1
ATOM 4716 N N . HIS B 1 296 ? 27.469 -37.938 -42.344 1 20.97 296 HIS B N 1
ATOM 4717 C CA . HIS B 1 296 ? 28.266 -38.938 -43.031 1 20.97 296 HIS B CA 1
ATOM 4718 C C . HIS B 1 296 ? 29.75 -38.719 -42.781 1 20.97 296 HIS B C 1
ATOM 4720 O O . HIS B 1 296 ? 30.25 -37.562 -42.875 1 20.97 296 HIS B O 1
ATOM 4726 N N . CYS B 1 297 ? 30.391 -39.531 -41.875 1 21.92 297 CYS B N 1
ATOM 4727 C CA . CYS B 1 297 ? 31.75 -40.031 -41.688 1 21.92 297 CYS B CA 1
ATOM 4728 C C . CYS B 1 297 ? 32.438 -40.25 -43 1 21.92 297 CYS B C 1
ATOM 4730 O O . CYS B 1 297 ? 31.844 -40.781 -43.969 1 21.92 297 CYS B O 1
ATOM 4732 N N . CYS B 1 298 ? 33.281 -39.281 -43.438 1 21.72 298 CYS B N 1
ATOM 4733 C CA . CYS B 1 298 ? 34.312 -39.438 -44.438 1 21.72 298 CYS B CA 1
ATOM 4734 C C . CYS B 1 298 ? 35 -40.812 -44.281 1 21.72 298 CYS B C 1
ATOM 4736 O O . CYS B 1 298 ? 35.594 -41.094 -43.25 1 21.72 298 CYS B O 1
ATOM 4738 N N . THR B 1 299 ? 34.375 -41.938 -44.656 1 18.39 299 THR B N 1
ATOM 4739 C CA . THR B 1 299 ? 35.062 -43.188 -44.938 1 18.39 299 THR B CA 1
ATOM 4740 C C . THR B 1 299 ? 36.156 -43.031 -45.969 1 18.39 299 THR B C 1
ATOM 4742 O O . THR B 1 299 ? 35.906 -42.781 -47.125 1 18.39 299 THR B O 1
ATOM 4745 N N . GLN B 1 300 ? 37.219 -42.188 -45.531 1 21.47 300 GLN B N 1
ATOM 4746 C CA . GLN B 1 300 ? 38.469 -42.625 -46.156 1 21.47 300 GLN B CA 1
ATOM 4747 C C . GLN B 1 300 ? 38.719 -44.094 -45.906 1 21.47 300 GLN B C 1
ATOM 4749 O O . GLN B 1 300 ? 38.312 -44.625 -44.875 1 21.47 300 GLN B O 1
ATOM 4754 N N . PRO B 1 301 ? 39.375 -44.844 -47 1 23.7 301 PRO B N 1
ATOM 4755 C CA . PRO B 1 301 ? 39.906 -46.188 -46.812 1 23.7 301 PRO B CA 1
ATOM 4756 C C . PRO B 1 301 ? 40.938 -46.281 -45.688 1 23.7 301 PRO B C 1
ATOM 4758 O O . PRO B 1 301 ? 41.562 -45.281 -45.344 1 23.7 301 PRO B O 1
#

Secondary structure (DSSP, 8-state):
--HHHHHHHHHHHHHHHHHHHHHHHTPPPP-STTHHHHHHHHHHHHTTHHHHHHHHHH-PPPPHHHHHHHHHHHHHHHHHHHHHHHHHHS-HHHHHHTHHHHHHHHHHHHHHHHHHHHT--GGGS---HHHHHHHHHHHHHHHHHTT------HHHHHHHHHHHH-SS--HHHHHHHHHHTT--SHHHHHHHHHHHHHHHHHTTT--THHHHHHHHHHHHHHHHHHHHS------STT------------GGGS-SS--S--SSEEE-TTS-EEEHHHHHTTSS-S---------------/--HHHHHHHHHHHHHHHHHHHHHHHTPPPP-STTHHHHHHHHHHHHTTHHHHHHHHHH-PPPPHHHHHHHHHHHHHHHHHHHHHHHHHHS-HHHHHHTHHHHHHHHHHHHHHHHHHHHT--GGGS---HHHHHHHHHHHHHHHHHTT------HHHHHHHHHHHH-SS--HHHHHHHHHHTT--SHHHHHHHHHHHHHHHHHTTT--THHHHHHHHHHHHHHHHHHHHS------SGGG-----------GGGS-SS--S--SSEEE-TTS-EEEHHHHHTTSS-S---------------

Solvent-accessible surface area (backbone atoms only — not comparable to full-atom values): 34427 Å² total; per-residue (Å²): 134,56,75,71,57,50,36,50,50,41,50,52,50,39,50,49,44,40,49,51,30,49,54,48,60,66,53,74,88,56,73,36,78,54,29,65,65,50,48,51,52,42,53,54,50,39,65,47,40,62,58,37,55,48,48,62,70,62,73,58,68,60,55,71,67,50,47,53,22,49,49,44,30,41,54,22,52,51,50,41,48,51,50,53,51,49,61,63,63,41,26,46,65,57,47,59,74,40,38,69,62,51,50,49,50,54,45,51,36,40,38,41,35,30,54,20,54,70,57,47,62,68,87,80,49,88,63,56,67,69,53,49,53,47,45,53,49,47,46,51,51,34,56,57,48,58,76,56,82,84,73,80,54,64,68,56,54,50,40,52,51,46,48,65,72,37,92,75,51,57,66,67,50,48,50,51,47,25,58,56,37,54,42,69,45,64,65,39,46,54,53,39,51,51,25,44,51,50,50,39,60,70,55,72,67,64,58,56,82,53,44,59,54,48,54,54,45,46,50,55,47,48,53,49,37,51,67,74,51,66,70,70,65,79,78,70,78,88,63,73,76,77,72,63,76,65,69,77,61,68,70,42,73,46,63,85,76,73,84,63,86,66,90,46,70,37,69,43,66,87,71,30,46,38,35,43,66,47,54,71,64,52,76,53,70,81,68,66,68,63,64,82,74,72,80,70,75,79,74,70,137,135,53,76,69,57,48,36,51,50,41,50,51,50,39,51,51,44,42,49,51,30,50,55,48,59,67,52,75,87,57,72,36,79,53,29,65,65,51,49,51,51,42,51,53,48,41,63,47,41,62,58,37,55,47,50,64,71,62,72,59,70,60,56,69,66,50,47,52,22,50,50,44,31,42,52,21,52,50,50,41,48,53,50,52,51,49,62,64,63,41,27,44,64,56,48,58,75,41,38,70,63,51,51,49,51,53,44,51,36,41,38,42,35,31,55,20,53,68,58,46,62,67,87,79,48,89,62,56,70,68,52,50,54,48,46,52,51,49,47,51,51,32,56,58,47,59,78,56,82,85,73,79,54,64,67,58,53,50,41,52,51,45,46,67,71,35,92,74,51,57,66,66,47,48,50,51,47,24,58,56,38,53,42,68,46,62,65,39,46,51,52,38,52,51,25,44,51,50,50,37,58,72,55,72,67,64,58,58,80,52,43,60,55,47,51,53,45,46,50,54,47,49,53,49,36,50,67,73,51,66,71,67,65,78,78,70,76,87,64,73,74,82,69,62,75,66,69,77,61,68,69,46,73,48,64,84,75,62,90,62,86,67,90,46,69,37,69,44,68,86,71,34,51,39,33,43,64,48,54,71,64,52,74,52,67,81,68,68,68,64,66,83,75,74,82,72,75,81,77,70,135

Sequence (602 aa):
MGPMEDSQEGELLLSRLSESTKAISELSDCRNVCKKMYGNLVRRAKLLSPLFEELRDSEEGLDDDVVKAFESLRLGLDSATQLLNSVNGGSKLYLALQREKIAQKFHLVTEQIGAALSKIHYDKLNLSEEVREQIELVHAQFQRAKGRIDTLDLQLDIDLATAQKEKEPDPAVLKRLSEKLHLKTVNDIKKESLAFHEMVISSNGDPGDCFEKMSSLFKKIKDWVQTENPQVETSEGEKGLIKHRSPVIPDDFRCPISLELMKDPVIVSTGQTYERSCIQNGLMQDIKPVLRHSRHCCTQPMGPMEDSQEGELLLSRLSESTKAISELSDCRNVCKKMYGNLVRRAKLLSPLFEELRDSEEGLDDDVVKAFESLRLGLDSATQLLNSVNGGSKLYLALQREKIAQKFHLVTEQIGAALSKIHYDKLNLSEEVREQIELVHAQFQRAKGRIDTLDLQLDIDLATAQKEKEPDPAVLKRLSEKLHLKTVNDIKKESLAFHEMVISSNGDPGDCFEKMSSLFKKIKDWVQTENPQVETSEGEKGLIKHRSPVIPDDFRCPISLELMKDPVIVSTGQTYERSCIQNGLMQDIKPVLRHSRHCCTQP

Radius of gyration: 32.62 Å; Cα contacts (8 Å, |Δi|>4): 545; chains: 2; bounding box: 80×112×76 Å

Organism: Quercus lobata (NCBI:txid97700)

InterPro domains:
  IPR003613 U-box domain [PF04564] (249-285)
  IPR003613 U-box domain [PS51698] (248-301)
  IPR003613 U-box domain [SM00504] (252-298)
  IPR013083 Zinc finger, RING/FYVE/PHD-type [G3DSA:3.30.40.10] (243-298)
  IPR036537 Adaptor protein Cbl, N-terminal domain superfamily [G3DSA:1.20.930.20] (13-124)
  IPR045210 PUB protein, U-box domain, plant [cd16664] (250-280)
  IPR057623 PUB 12/19-like, N-terminal domain [PF25368] (35-146)
  IPR059179 MLKL-like, MCAfunc domain [cd21037] (22-143)